Protein AF-A0A2P8I2N1-F1 (afdb_monomer)

Radius of gyration: 27.58 Å; Cα contacts (8 Å, |Δi|>4): 578; chains: 1; bounding box: 77×57×74 Å

Mean predicted aligned error: 13.58 Å

pLDDT: mean 76.33, std 20.96, range [26.62, 97.06]

Nearest PDB structures (foldseek):
  2aud-assembly1_A-2  TM=3.424E-01  e=4.308E+00  Haemophilus influenzae

Solvent-accessible surface area (backbone atoms only — not comparable to full-atom values): 25070 Å² total; per-residue (Å²): 141,82,78,57,49,99,75,34,39,59,83,83,67,56,72,93,75,64,48,97,83,53,49,62,58,73,40,68,85,90,61,100,63,74,67,64,54,74,44,52,22,89,84,77,66,38,21,60,54,57,51,60,69,26,70,69,47,44,44,75,44,32,35,66,43,77,45,98,88,72,49,67,43,82,41,70,60,79,80,83,82,86,90,78,83,68,79,94,48,79,82,36,64,47,70,48,69,53,91,89,68,76,80,76,84,86,51,79,60,46,73,70,58,55,76,58,39,49,79,42,43,57,89,74,47,79,76,53,47,70,47,44,59,51,95,62,68,50,70,49,59,82,72,71,55,68,69,65,31,56,73,45,36,63,53,48,52,52,25,48,50,25,45,54,47,18,64,74,28,61,96,45,89,60,16,61,61,25,45,49,49,21,49,52,37,30,46,52,48,0,45,53,36,33,50,50,50,42,41,75,75,71,34,98,60,55,72,70,54,56,83,70,88,74,89,46,62,76,76,40,34,29,49,40,99,85,76,34,34,42,36,33,46,43,24,17,68,86,60,71,87,50,76,46,70,24,84,89,67,49,46,24,20,62,54,19,60,53,41,48,53,35,31,40,47,39,27,57,67,55,72,84,47,71,69,57,46,51,53,50,47,49,54,40,45,76,71,69,48,51,72,72,56,41,52,50,53,50,52,52,50,52,54,31,41,53,48,33,27,52,48,28,53,53,61,57,50,41,64,39,56,61,54,42,46,54,50,52,29,65,74,71,71,55,53,74,64,58,52,52,51,50,48,46,72,74,39,37,82,78,52,71,78,50,51,76,67,54,48,53,49,45,34,59,68,48,46,49,55,54,50,51,53,53,52,32,58,53,29,54,69,42,90,48,65,68,42,31,56,48,20,55,50,50,49,50,42,62,59,47,43,36,50,46,44,29,41,23,32,22,35,64,42,78,54,98,87,36,78,38,57,29,46,34,40,37,39,34,39,47,40,64,76,38,50,72,59,42,76,89,127

Sequence (441 aa):
TTRTGDDGYAPNTPDSHRTGHTDADGARDRGKDDSWKNEPGKDSKKTPLDKIASNDYLKEHYYLRQRKDGDWELVTRSPGTDRWDPPTNVKALDLEVPEGWTPPKDRDLSQLDLDEVEVKFKDDRPPAEPATYHDNVRDVRGTLDQDTVDRHQDLIDDRRRAIDEAKATEGTDDYAPAQHQATKLGEELGETSGRHYLDDVYGDVDRVDAQLAGSGRFDIVAELPDGRHAVVEAKGPSASVGEAKALDGTYVEQGHDKYWDKKLHDMKTATLSGEAEENMRKRLADQGMSPDDIDRAVDDHLAKLDSDRELAKILERARDPQVLADHLRGRAGVSEHDIDDFLRNRHGDDVAGMSPEEFQNFKRTEGYNEFFKNHIDELAKSDNKADRDLAGQLERTRTHGMVEYTLVTAKVRVENGREVYDGYVAQQFLMGWQRDITPAS

Structure (mmCIF, N/CA/C/O backbone):
data_AF-A0A2P8I2N1-F1
#
_entry.id   AF-A0A2P8I2N1-F1
#
loop_
_atom_site.group_PDB
_atom_site.id
_atom_site.type_symbol
_atom_site.label_atom_id
_atom_site.label_alt_id
_atom_site.label_comp_id
_atom_site.label_asym_id
_atom_site.label_entity_id
_atom_site.label_seq_id
_atom_site.pdbx_PDB_ins_code
_atom_site.Cartn_x
_atom_site.Cartn_y
_atom_site.Cartn_z
_atom_site.occupancy
_atom_site.B_iso_or_equiv
_atom_site.auth_seq_id
_atom_site.auth_comp_id
_atom_site.auth_asym_id
_atom_site.auth_atom_id
_atom_site.pdbx_PDB_model_num
ATOM 1 N N . THR A 1 1 ? 39.944 -23.219 -9.873 1.00 32.16 1 THR A N 1
ATOM 2 C CA . THR A 1 1 ? 41.117 -22.515 -9.315 1.00 32.16 1 THR A CA 1
ATOM 3 C C . THR A 1 1 ? 41.934 -21.977 -10.468 1.00 32.16 1 THR A C 1
ATOM 5 O O . THR A 1 1 ? 42.686 -22.718 -11.085 1.00 32.16 1 THR A O 1
ATOM 8 N N . THR A 1 2 ? 41.741 -20.713 -10.818 1.00 26.62 2 THR A N 1
ATOM 9 C CA . THR A 1 2 ? 42.401 -20.067 -11.962 1.00 26.62 2 THR A CA 1
ATOM 10 C C . THR A 1 2 ? 43.120 -18.836 -11.440 1.00 26.62 2 THR A C 1
ATOM 12 O O . THR A 1 2 ? 42.485 -17.837 -11.144 1.00 26.62 2 THR A O 1
ATOM 15 N N . ARG A 1 3 ? 44.438 -18.943 -11.236 1.00 33.09 3 ARG A N 1
ATOM 16 C CA . ARG A 1 3 ? 45.282 -17.798 -10.868 1.00 33.09 3 ARG A CA 1
ATOM 17 C C . ARG A 1 3 ? 45.460 -16.886 -12.087 1.00 33.09 3 ARG A C 1
ATOM 19 O O . ARG A 1 3 ? 45.592 -17.388 -13.202 1.00 33.09 3 ARG A O 1
ATOM 26 N N . THR A 1 4 ? 45.455 -15.581 -11.842 1.00 36.84 4 THR A N 1
ATOM 27 C CA . THR A 1 4 ? 45.757 -14.506 -12.798 1.00 36.84 4 THR A CA 1
ATOM 28 C C . THR A 1 4 ? 47.167 -14.632 -13.387 1.00 36.84 4 THR A C 1
ATOM 30 O O . THR A 1 4 ? 48.050 -15.236 -12.770 1.00 36.84 4 THR A O 1
ATOM 33 N N . GLY A 1 5 ? 47.362 -14.087 -14.593 1.00 34.50 5 GLY A N 1
ATOM 34 C CA . GLY A 1 5 ? 48.682 -13.935 -15.215 1.00 34.50 5 GLY A CA 1
ATOM 35 C C . GLY A 1 5 ? 49.474 -12.760 -14.628 1.00 34.50 5 GLY A C 1
ATOM 36 O O . GLY A 1 5 ? 48.940 -11.963 -13.855 1.00 34.50 5 GLY A O 1
ATOM 37 N N . ASP A 1 6 ? 50.750 -12.636 -15.010 1.00 36.22 6 ASP A N 1
ATOM 38 C CA . ASP A 1 6 ? 51.662 -11.577 -14.531 1.00 36.22 6 ASP A CA 1
ATOM 39 C C . ASP A 1 6 ? 51.227 -10.152 -14.941 1.00 36.22 6 ASP A C 1
ATOM 41 O O . ASP A 1 6 ? 51.734 -9.171 -14.401 1.00 36.22 6 ASP A O 1
ATOM 45 N N . ASP A 1 7 ? 50.269 -10.030 -15.864 1.00 40.75 7 ASP A N 1
ATOM 46 C CA . ASP A 1 7 ? 49.655 -8.774 -16.311 1.00 40.75 7 ASP A CA 1
ATOM 47 C C . ASP A 1 7 ? 48.454 -8.332 -15.452 1.00 40.75 7 ASP A C 1
ATOM 49 O O . ASP A 1 7 ? 47.858 -7.290 -15.714 1.00 40.75 7 ASP A O 1
ATOM 53 N N . GLY A 1 8 ? 48.099 -9.104 -14.420 1.00 41.94 8 GLY A N 1
ATOM 54 C CA . GLY A 1 8 ? 46.999 -8.805 -13.503 1.00 41.94 8 GLY A CA 1
ATOM 55 C C . GLY A 1 8 ? 45.621 -9.252 -13.992 1.00 41.94 8 GLY A C 1
ATOM 56 O O . GLY A 1 8 ? 44.699 -9.294 -13.186 1.00 41.94 8 GLY A O 1
ATOM 57 N N . TYR A 1 9 ? 45.466 -9.676 -15.249 1.00 41.50 9 TYR A N 1
ATOM 58 C CA . TYR A 1 9 ? 44.168 -10.048 -15.814 1.00 41.50 9 TYR A CA 1
ATOM 59 C C . TYR A 1 9 ? 43.861 -11.548 -15.651 1.00 41.50 9 TYR A C 1
ATOM 61 O O . TYR A 1 9 ? 44.748 -12.400 -15.512 1.00 41.50 9 TYR A O 1
ATOM 69 N N . ALA A 1 10 ? 42.568 -11.893 -15.664 1.00 39.19 10 ALA A N 1
ATOM 70 C CA . ALA A 1 10 ? 42.127 -13.284 -15.709 1.00 39.19 10 ALA A CA 1
ATOM 71 C C . ALA A 1 10 ? 42.591 -13.959 -17.020 1.00 39.19 10 ALA A C 1
ATOM 73 O O . ALA A 1 10 ? 42.671 -13.299 -18.063 1.00 39.19 10 ALA A O 1
ATOM 74 N N . PRO A 1 11 ? 42.876 -15.275 -17.014 1.00 36.50 11 PRO A N 1
ATOM 75 C CA . PRO A 1 11 ? 43.195 -15.991 -18.243 1.00 36.50 11 PRO A CA 1
ATOM 76 C C . PRO A 1 11 ? 42.039 -15.850 -19.248 1.00 36.50 11 PRO A C 1
ATOM 78 O O . PRO A 1 11 ? 40.904 -16.192 -18.921 1.00 36.50 11 PRO A O 1
ATOM 81 N N . ASN A 1 12 ? 42.345 -15.380 -20.463 1.00 39.69 12 ASN A N 1
ATOM 82 C CA . ASN A 1 12 ? 41.416 -15.082 -21.570 1.00 39.69 12 ASN A CA 1
ATOM 83 C C . ASN A 1 12 ? 40.696 -13.720 -21.543 1.00 39.69 12 ASN A C 1
ATOM 85 O O . ASN A 1 12 ? 39.758 -13.537 -22.319 1.00 39.69 12 ASN A O 1
ATOM 89 N N . THR A 1 13 ? 41.129 -12.744 -20.736 1.00 40.66 13 THR A N 1
ATOM 90 C CA . THR A 1 13 ? 40.658 -11.358 -20.920 1.00 40.66 13 THR A CA 1
ATOM 91 C C . THR A 1 13 ? 41.093 -10.833 -22.299 1.00 40.66 13 THR A C 1
ATOM 93 O O . THR A 1 13 ? 42.300 -10.781 -22.550 1.00 40.66 13 THR A O 1
ATOM 96 N N . PRO A 1 14 ? 40.161 -10.436 -23.191 1.00 39.50 14 PRO A N 1
ATOM 97 C CA . PRO A 1 14 ? 40.495 -9.928 -24.522 1.00 39.50 14 PRO A CA 1
ATOM 98 C C . PRO A 1 14 ? 41.356 -8.662 -24.447 1.00 39.50 14 PRO A C 1
ATOM 100 O O . PRO A 1 14 ? 41.092 -7.798 -23.613 1.00 39.50 14 PRO A O 1
ATOM 103 N N . ASP A 1 15 ? 42.326 -8.495 -25.351 1.00 44.75 15 ASP A N 1
ATOM 104 C CA . ASP A 1 15 ? 43.220 -7.321 -25.346 1.00 44.75 15 ASP A CA 1
ATOM 105 C C . ASP A 1 15 ? 42.465 -5.988 -25.470 1.00 44.75 15 ASP A C 1
ATOM 107 O O . ASP A 1 15 ? 42.870 -4.986 -24.891 1.00 44.75 15 ASP A O 1
ATOM 111 N N . SER A 1 16 ? 41.302 -5.982 -26.129 1.00 41.94 16 SER A N 1
ATOM 112 C CA . SER A 1 16 ? 40.418 -4.811 -26.209 1.00 41.94 16 SER A CA 1
ATOM 113 C C . SER A 1 16 ? 39.815 -4.375 -24.867 1.00 41.94 16 SER A C 1
ATOM 115 O O . SER A 1 16 ? 39.156 -3.344 -24.812 1.00 41.94 16 SER A O 1
ATOM 117 N N . HIS A 1 17 ? 39.948 -5.184 -23.812 1.00 39.72 17 HIS A N 1
ATOM 118 C CA . HIS A 1 17 ? 39.465 -4.897 -22.454 1.00 39.72 17 HIS A CA 1
ATOM 119 C C . HIS A 1 17 ? 40.614 -4.480 -21.517 1.00 39.72 17 HIS A C 1
ATOM 121 O O . HIS A 1 17 ? 40.405 -4.323 -20.317 1.00 39.72 17 HIS A O 1
ATOM 127 N N . ARG A 1 18 ? 41.828 -4.322 -22.056 1.00 45.12 18 ARG A N 1
ATOM 128 C CA . ARG A 1 18 ? 43.020 -3.855 -21.345 1.00 45.12 18 ARG A CA 1
ATOM 129 C C . ARG A 1 18 ? 43.248 -2.396 -21.748 1.00 45.12 18 ARG A C 1
ATOM 131 O O . ARG A 1 18 ? 43.931 -2.127 -22.734 1.00 45.12 18 ARG A O 1
ATOM 138 N N . THR A 1 19 ? 42.601 -1.449 -21.067 1.00 44.16 19 THR A N 1
ATOM 139 C CA . THR A 1 19 ? 42.722 -0.012 -21.383 1.00 44.16 19 THR A CA 1
ATOM 140 C C . THR A 1 19 ? 43.777 0.659 -20.500 1.00 44.16 19 THR A C 1
ATOM 142 O O . THR A 1 19 ? 44.160 0.135 -19.456 1.00 44.16 19 THR A O 1
ATOM 145 N N . GLY A 1 20 ? 44.274 1.832 -20.910 1.00 38.47 20 GLY A N 1
ATOM 146 C CA . GLY A 1 20 ? 45.304 2.572 -20.161 1.00 38.47 20 GLY A CA 1
ATOM 147 C C . GLY A 1 20 ? 44.833 3.145 -18.816 1.00 38.47 20 GLY A C 1
ATOM 148 O O . GLY A 1 20 ? 45.656 3.636 -18.050 1.00 38.47 20 GLY A O 1
ATOM 149 N N . HIS A 1 21 ? 43.527 3.089 -18.543 1.00 40.25 21 HIS A N 1
ATOM 150 C CA . HIS A 1 21 ? 42.873 3.580 -17.320 1.00 40.25 21 HIS A CA 1
ATOM 151 C C . HIS A 1 21 ? 42.481 2.427 -16.379 1.00 40.25 21 HIS A C 1
ATOM 153 O O . HIS A 1 21 ? 42.182 2.656 -15.211 1.00 40.25 21 HIS A O 1
ATOM 159 N N . THR A 1 22 ? 42.515 1.181 -16.867 1.00 40.88 22 THR A N 1
ATOM 160 C CA . THR A 1 22 ? 42.471 -0.031 -16.046 1.00 40.88 22 THR A CA 1
ATOM 161 C C . THR A 1 22 ? 43.904 -0.452 -15.737 1.00 40.88 22 THR A C 1
ATOM 163 O O . THR A 1 22 ? 44.547 -1.168 -16.506 1.00 40.88 22 THR A O 1
ATOM 166 N N . ASP A 1 23 ? 44.434 0.034 -14.616 1.00 44.22 23 ASP A N 1
ATOM 167 C CA . ASP A 1 23 ? 45.652 -0.519 -14.030 1.00 44.22 23 ASP A CA 1
ATOM 168 C C . ASP A 1 23 ? 45.417 -1.985 -13.611 1.00 44.22 23 ASP A C 1
ATOM 170 O O . ASP A 1 23 ? 44.279 -2.439 -13.466 1.00 44.22 23 ASP A O 1
ATOM 174 N N . ALA A 1 24 ? 46.490 -2.750 -13.385 1.00 38.41 24 ALA A N 1
ATOM 175 C CA . ALA A 1 24 ? 46.419 -4.127 -12.868 1.00 38.41 24 ALA A CA 1
ATOM 176 C C . ALA A 1 24 ? 45.725 -4.238 -11.483 1.00 38.41 24 ALA A C 1
ATOM 178 O O . ALA A 1 24 ? 45.537 -5.340 -10.959 1.00 38.41 24 ALA A O 1
ATOM 179 N N . ASP A 1 25 ? 45.329 -3.104 -10.896 1.00 40.59 25 ASP A N 1
ATOM 180 C CA . ASP A 1 25 ? 44.490 -3.004 -9.705 1.00 40.59 25 ASP A CA 1
ATOM 181 C C . ASP A 1 25 ? 42.986 -2.951 -10.007 1.00 40.59 25 ASP A C 1
ATOM 183 O O . ASP A 1 25 ? 42.196 -3.364 -9.165 1.00 40.59 25 ASP A O 1
ATOM 187 N N . GLY A 1 26 ? 42.571 -2.439 -11.169 1.00 41.50 26 GLY A N 1
ATOM 188 C CA . GLY A 1 26 ? 41.165 -2.378 -11.589 1.00 41.50 26 GLY A CA 1
ATOM 189 C C . GLY A 1 26 ? 40.623 -3.701 -12.136 1.00 41.50 26 GLY A C 1
ATOM 190 O O . GLY A 1 26 ? 39.411 -3.898 -12.204 1.00 41.50 26 GLY A O 1
ATOM 191 N N . ALA A 1 27 ? 41.508 -4.631 -12.495 1.00 40.81 27 ALA A N 1
ATOM 192 C CA . ALA A 1 27 ? 41.155 -5.955 -12.987 1.00 40.81 27 ALA A CA 1
ATOM 193 C C . ALA A 1 27 ? 41.611 -7.032 -11.995 1.00 40.81 27 ALA A C 1
ATOM 195 O O . ALA A 1 27 ? 42.682 -7.602 -12.153 1.00 40.81 27 ALA A O 1
ATOM 196 N N . ARG A 1 28 ? 40.815 -7.351 -10.967 1.00 40.84 28 ARG A N 1
ATOM 197 C CA . ARG A 1 28 ? 41.044 -8.562 -10.160 1.00 40.84 28 ARG A CA 1
ATOM 198 C C . ARG A 1 28 ? 39.792 -9.412 -9.991 1.00 40.84 28 ARG A C 1
ATOM 200 O O . ARG A 1 28 ? 38.668 -8.927 -9.978 1.00 40.84 28 ARG A O 1
ATOM 207 N N . ASP A 1 29 ? 40.072 -10.708 -9.938 1.00 37.41 29 ASP A N 1
ATOM 208 C CA . ASP A 1 29 ? 39.186 -11.869 -9.904 1.00 37.41 29 ASP A CA 1
ATOM 209 C C . ASP A 1 29 ? 37.972 -11.695 -8.968 1.00 37.41 29 ASP A C 1
ATOM 211 O O . ASP A 1 29 ? 38.120 -11.465 -7.767 1.00 37.41 29 ASP A O 1
ATOM 215 N N . ARG A 1 30 ? 36.767 -11.815 -9.540 1.00 42.47 30 ARG A N 1
ATOM 216 C CA . ARG A 1 30 ? 35.456 -11.629 -8.889 1.00 42.47 30 ARG A CA 1
ATOM 217 C C . ARG A 1 30 ? 35.088 -12.866 -8.056 1.00 42.47 30 ARG A C 1
ATOM 219 O O . ARG A 1 30 ? 34.196 -13.636 -8.413 1.00 42.47 30 ARG A O 1
ATOM 226 N N . GLY A 1 31 ? 35.838 -13.095 -6.980 1.00 33.94 31 GLY A N 1
ATOM 227 C CA . GLY A 1 31 ? 35.612 -14.186 -6.031 1.00 33.94 31 GLY A CA 1
ATOM 228 C C . GLY A 1 31 ? 34.328 -14.036 -5.197 1.00 33.94 31 GLY A C 1
ATOM 229 O O . GLY A 1 31 ? 33.642 -13.024 -5.245 1.00 33.94 31 GLY A O 1
ATOM 230 N N . LYS A 1 32 ? 34.009 -15.070 -4.406 1.00 33.09 32 LYS A N 1
ATOM 231 C CA . LYS A 1 32 ? 32.795 -15.192 -3.565 1.00 33.09 32 LYS A CA 1
ATOM 232 C C . LYS A 1 32 ? 32.758 -14.312 -2.297 1.00 33.09 32 LYS A C 1
ATOM 234 O O . LYS A 1 32 ? 31.834 -14.470 -1.506 1.00 33.09 32 LYS A O 1
ATOM 239 N N . ASP A 1 33 ? 33.757 -13.473 -2.067 1.00 40.22 33 ASP A N 1
ATOM 240 C CA . ASP A 1 33 ? 33.901 -12.671 -0.846 1.00 40.22 33 ASP A CA 1
ATOM 241 C C . ASP A 1 33 ? 34.064 -11.194 -1.219 1.00 40.22 33 ASP A C 1
ATOM 243 O O . ASP A 1 33 ? 34.778 -10.897 -2.170 1.00 40.22 33 ASP A O 1
ATOM 247 N N . ASP A 1 34 ? 33.403 -10.300 -0.482 1.00 45.56 34 ASP A N 1
ATOM 248 C CA . ASP A 1 34 ? 33.298 -8.854 -0.734 1.00 45.56 34 ASP A CA 1
ATOM 249 C C . ASP A 1 34 ? 34.497 -8.042 -0.212 1.00 45.56 34 ASP A C 1
ATOM 251 O O . ASP A 1 34 ? 34.559 -6.825 -0.394 1.00 45.56 34 ASP A O 1
ATOM 255 N N . SER A 1 35 ? 35.481 -8.706 0.398 1.00 46.59 35 SER A N 1
ATOM 256 C CA . SER A 1 35 ? 36.706 -8.097 0.937 1.00 46.59 35 SER A CA 1
ATOM 257 C C . SER A 1 35 ? 37.479 -7.236 -0.074 1.00 46.59 35 SER A C 1
ATOM 259 O O . SER A 1 35 ? 38.078 -6.231 0.308 1.00 46.59 35 SER A O 1
ATOM 261 N N . TRP A 1 36 ? 37.385 -7.544 -1.371 1.00 46.97 36 TRP A N 1
ATOM 262 C CA . TRP A 1 36 ? 38.022 -6.781 -2.452 1.00 46.97 36 TRP A CA 1
ATOM 263 C C . TRP A 1 36 ? 37.549 -5.320 -2.562 1.00 46.97 36 TRP A C 1
ATOM 265 O O . TRP A 1 36 ? 38.303 -4.485 -3.059 1.00 46.97 36 TRP A O 1
ATOM 275 N N . LYS A 1 37 ? 36.338 -4.987 -2.088 1.00 45.91 37 LYS A N 1
ATOM 276 C CA . LYS A 1 37 ? 35.801 -3.610 -2.092 1.00 45.91 37 LYS A CA 1
ATOM 277 C C . LYS A 1 37 ? 36.607 -2.665 -1.189 1.00 45.91 37 LYS A C 1
ATOM 279 O O . LYS A 1 37 ? 36.659 -1.468 -1.452 1.00 45.91 37 LYS A O 1
ATOM 284 N N . ASN A 1 38 ? 37.272 -3.223 -0.175 1.00 50.69 38 ASN A N 1
ATOM 285 C CA . ASN A 1 38 ? 37.979 -2.490 0.877 1.00 50.69 38 ASN A CA 1
ATOM 286 C C . ASN A 1 38 ? 39.508 -2.598 0.770 1.00 50.69 38 ASN A C 1
ATOM 288 O O . ASN A 1 38 ? 40.226 -2.039 1.599 1.00 50.69 38 ASN A O 1
ATOM 292 N N . GLU A 1 39 ? 40.030 -3.323 -0.224 1.00 51.12 39 GLU A N 1
ATOM 293 C CA . GLU A 1 39 ? 41.470 -3.506 -0.402 1.00 51.12 39 GLU A CA 1
ATOM 294 C C . GLU A 1 39 ? 42.044 -2.475 -1.389 1.00 51.12 39 GLU A C 1
ATOM 296 O O . GLU A 1 39 ? 41.616 -2.416 -2.545 1.00 51.12 39 GLU A O 1
ATOM 301 N N . PRO A 1 40 ? 43.031 -1.655 -0.979 1.00 50.41 40 PRO A N 1
ATOM 302 C CA . PRO A 1 40 ? 43.648 -0.689 -1.873 1.00 50.41 40 PRO A CA 1
ATOM 303 C C . PRO A 1 40 ? 44.436 -1.366 -2.994 1.00 50.41 40 PRO A C 1
ATOM 305 O O . PRO A 1 40 ? 45.197 -2.311 -2.761 1.00 50.41 40 PRO A O 1
ATOM 308 N N . GLY A 1 41 ? 44.331 -0.816 -4.203 1.00 49.88 41 GLY A N 1
ATOM 309 C CA . GLY A 1 41 ? 45.168 -1.217 -5.326 1.00 49.88 41 GLY A CA 1
ATOM 310 C C . GLY A 1 41 ? 46.668 -1.093 -5.013 1.00 49.88 41 GLY A C 1
ATOM 311 O O . GLY A 1 41 ? 47.102 -0.186 -4.294 1.00 49.88 41 GLY A O 1
ATOM 312 N N . LYS A 1 42 ? 47.488 -2.008 -5.541 1.00 46.38 42 LYS A N 1
ATOM 313 C CA . LYS A 1 42 ? 48.945 -2.009 -5.360 1.00 46.38 42 LYS A CA 1
ATOM 314 C C . LYS A 1 42 ? 49.617 -0.750 -5.912 1.00 46.38 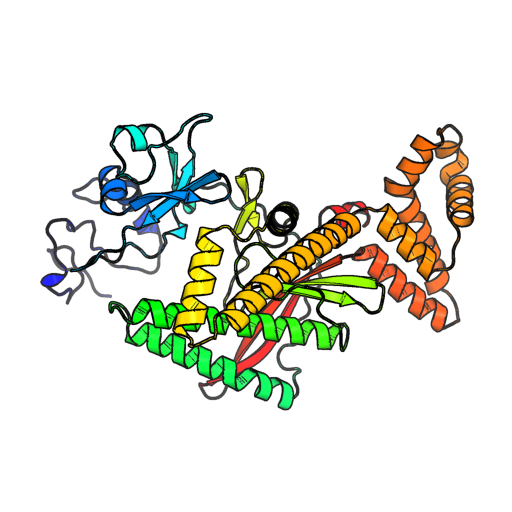42 LYS A C 1
ATOM 316 O O . LYS A 1 42 ? 50.543 -0.267 -5.252 1.00 46.38 42 LYS A O 1
ATOM 321 N N . ASP A 1 43 ? 49.151 -0.233 -7.039 1.00 47.84 43 ASP A N 1
ATOM 322 C CA . ASP A 1 43 ? 49.715 0.898 -7.775 1.00 47.84 43 ASP A CA 1
ATOM 323 C C . ASP A 1 43 ? 49.004 2.204 -7.411 1.00 47.84 43 ASP A C 1
ATOM 325 O O . ASP A 1 43 ? 49.647 3.196 -7.068 1.00 47.84 43 ASP A O 1
ATOM 329 N N . SER A 1 44 ? 47.672 2.187 -7.389 1.00 53.31 44 SER A N 1
ATOM 330 C CA . SER A 1 44 ? 46.859 3.371 -7.073 1.00 53.31 44 SER A CA 1
ATOM 331 C C . SER A 1 44 ? 46.813 3.731 -5.583 1.00 53.31 44 SER A C 1
ATOM 333 O O . SER A 1 44 ? 46.498 4.872 -5.246 1.00 53.31 44 SER A O 1
ATOM 335 N N . LYS A 1 45 ? 47.091 2.771 -4.682 1.00 59.16 45 LYS A N 1
ATOM 336 C CA . LYS A 1 45 ? 46.902 2.876 -3.216 1.00 59.16 45 LYS A CA 1
ATOM 337 C C . LYS A 1 45 ? 45.492 3.294 -2.779 1.00 59.16 45 LYS A C 1
ATOM 339 O O . LYS A 1 45 ? 45.300 3.639 -1.618 1.00 59.16 45 LYS A O 1
ATOM 344 N N . LYS A 1 46 ? 44.524 3.240 -3.691 1.00 47.06 46 LYS A N 1
ATOM 345 C CA . LYS A 1 46 ? 43.119 3.597 -3.492 1.00 47.06 46 LYS A CA 1
ATOM 346 C C . LYS A 1 46 ? 42.272 2.338 -3.600 1.00 47.06 46 LYS A C 1
ATOM 348 O O . LYS A 1 46 ? 42.546 1.493 -4.458 1.00 47.06 46 LYS A O 1
ATOM 353 N N . THR A 1 47 ? 41.279 2.192 -2.731 1.00 52.31 47 THR A N 1
ATOM 354 C CA . THR A 1 47 ? 40.275 1.129 -2.858 1.00 52.31 47 THR A CA 1
ATOM 355 C C . THR A 1 47 ? 39.402 1.369 -4.098 1.00 52.31 47 THR A C 1
ATOM 357 O O . THR A 1 47 ? 39.361 2.488 -4.622 1.00 52.31 47 THR A O 1
ATOM 360 N N . PRO A 1 48 ? 38.688 0.351 -4.606 1.00 49.56 48 PRO A N 1
ATOM 361 C CA . PRO A 1 48 ? 37.658 0.559 -5.622 1.00 49.56 48 PRO A CA 1
ATOM 362 C C . PRO A 1 48 ? 36.637 1.642 -5.231 1.00 49.56 48 PRO A C 1
ATOM 364 O O . PRO A 1 48 ? 36.255 2.441 -6.084 1.00 49.56 48 PRO A O 1
ATOM 367 N N . LEU A 1 49 ? 36.269 1.729 -3.947 1.00 47.31 49 LEU A N 1
ATOM 368 C CA . LEU A 1 49 ? 35.404 2.788 -3.418 1.00 47.31 49 LEU A CA 1
ATOM 369 C C . LEU A 1 49 ? 36.070 4.168 -3.510 1.00 47.31 49 LEU A C 1
ATOM 371 O O . LEU A 1 49 ? 35.468 5.084 -4.056 1.00 47.31 49 LEU A O 1
ATOM 375 N N . ASP A 1 50 ? 37.343 4.305 -3.128 1.00 50.59 50 ASP A N 1
ATOM 376 C CA . ASP A 1 50 ? 38.098 5.568 -3.249 1.00 50.59 50 ASP A CA 1
ATOM 377 C C . ASP A 1 50 ? 38.281 6.028 -4.707 1.00 50.59 50 ASP A C 1
ATOM 379 O O . ASP A 1 50 ? 38.439 7.221 -4.985 1.00 50.59 50 ASP A O 1
ATOM 383 N N . LYS A 1 51 ? 38.321 5.083 -5.656 1.00 52.38 51 LYS A N 1
ATOM 384 C CA . LYS A 1 51 ? 38.398 5.376 -7.096 1.00 52.38 51 LYS A CA 1
ATOM 385 C C . LYS A 1 51 ? 37.057 5.912 -7.613 1.00 52.38 51 LYS A C 1
ATOM 387 O O . LYS A 1 51 ? 37.053 6.935 -8.294 1.00 52.38 51 LYS A O 1
ATOM 392 N N . ILE A 1 52 ? 35.942 5.282 -7.235 1.00 48.03 52 ILE A N 1
ATOM 393 C CA . ILE A 1 52 ? 34.575 5.704 -7.595 1.00 48.03 52 ILE A CA 1
ATOM 394 C C . ILE A 1 52 ? 34.187 7.020 -6.895 1.00 48.03 52 ILE A C 1
ATOM 396 O O . ILE A 1 52 ? 33.493 7.846 -7.480 1.00 48.03 52 ILE A O 1
ATOM 400 N N . ALA A 1 53 ? 34.680 7.240 -5.674 1.00 48.22 53 ALA A N 1
ATOM 401 C CA . ALA A 1 53 ? 34.488 8.464 -4.890 1.00 48.22 53 ALA A CA 1
ATOM 402 C C . ALA A 1 53 ? 35.333 9.640 -5.386 1.00 48.22 53 ALA A C 1
ATOM 404 O O . ALA A 1 53 ? 35.202 10.757 -4.891 1.00 48.22 53 ALA A O 1
ATOM 405 N N . SER A 1 54 ? 36.272 9.393 -6.304 1.00 56.75 54 SER A N 1
ATOM 406 C CA . SER A 1 54 ? 37.177 10.442 -6.744 1.00 56.75 54 SER A CA 1
ATOM 407 C C . SER A 1 54 ? 36.443 11.476 -7.594 1.00 56.75 54 SER A C 1
ATOM 409 O O . SER A 1 54 ? 35.642 11.144 -8.468 1.00 56.75 54 SER A O 1
ATOM 411 N N . ASN A 1 55 ? 36.775 12.746 -7.369 1.00 54.47 55 ASN A N 1
ATOM 412 C CA . ASN A 1 55 ? 36.207 13.866 -8.116 1.00 54.47 55 ASN A CA 1
ATOM 413 C C . ASN A 1 55 ? 36.379 13.713 -9.631 1.00 54.47 55 ASN A C 1
ATOM 415 O O . ASN A 1 55 ? 35.512 14.137 -10.385 1.00 54.47 55 ASN A O 1
ATOM 419 N N . ASP A 1 56 ? 37.462 13.084 -10.085 1.00 54.66 56 ASP A N 1
ATOM 420 C CA . ASP A 1 56 ? 37.691 12.838 -11.509 1.00 54.66 56 ASP A CA 1
ATOM 421 C C . ASP A 1 56 ? 36.687 11.818 -12.071 1.00 54.66 56 ASP A C 1
ATOM 423 O O . ASP A 1 56 ? 36.064 12.077 -13.099 1.00 54.66 56 ASP A O 1
ATOM 427 N N . TYR A 1 57 ? 36.429 10.728 -11.343 1.00 54.91 57 TYR A N 1
ATOM 428 C CA . TYR A 1 57 ? 35.448 9.708 -11.723 1.00 54.91 57 TYR A CA 1
ATOM 429 C C . TYR A 1 57 ? 34.010 10.251 -11.737 1.00 54.91 57 TYR A C 1
ATOM 431 O O . TYR A 1 57 ? 33.242 9.989 -12.664 1.00 54.91 57 TYR A O 1
ATOM 439 N N . LEU A 1 58 ? 33.637 11.049 -10.731 1.00 53.59 58 LEU A N 1
ATOM 440 C CA . LEU A 1 58 ? 32.301 11.645 -10.652 1.00 53.59 58 LEU A CA 1
ATOM 441 C C . LEU A 1 58 ? 32.042 12.637 -11.794 1.00 53.59 58 LEU A C 1
ATOM 443 O O . LEU A 1 58 ? 30.965 12.609 -12.387 1.00 53.59 58 LEU A O 1
ATOM 447 N N . LYS A 1 59 ? 33.028 13.470 -12.157 1.00 57.41 59 LYS A N 1
ATOM 448 C CA . LYS A 1 59 ? 32.912 14.397 -13.300 1.00 57.41 59 LYS A CA 1
ATOM 449 C C . LYS A 1 59 ? 32.753 13.669 -14.623 1.00 57.41 59 LYS A C 1
ATOM 451 O O . LYS A 1 59 ? 31.946 14.084 -15.456 1.00 57.41 59 LYS A O 1
ATOM 456 N N . GLU A 1 60 ? 33.552 12.625 -14.816 1.00 52.78 60 GLU A N 1
ATOM 457 C CA . GLU A 1 60 ? 33.631 11.891 -16.073 1.00 52.78 60 GLU A CA 1
ATOM 458 C C . GLU A 1 60 ? 32.372 11.063 -16.335 1.00 52.78 60 GLU A C 1
ATOM 460 O O . GLU A 1 60 ? 31.947 10.946 -17.482 1.00 52.78 60 GLU A O 1
ATOM 465 N N . HIS A 1 61 ? 31.727 10.548 -15.285 1.00 48.84 61 HIS A N 1
ATOM 466 C CA . HIS A 1 61 ? 30.636 9.583 -15.435 1.00 48.84 61 HIS A CA 1
ATOM 467 C C . HIS A 1 61 ? 29.261 10.088 -14.998 1.00 48.84 61 HIS A C 1
ATOM 469 O O . HIS A 1 61 ? 28.260 9.448 -15.323 1.00 48.84 61 HIS A O 1
ATOM 475 N N . TYR A 1 62 ? 29.172 11.238 -14.325 1.00 54.00 62 TYR A N 1
ATOM 476 C CA . TYR A 1 62 ? 27.907 11.748 -13.804 1.00 54.00 62 TYR A CA 1
ATOM 477 C C . TYR A 1 62 ? 27.714 13.253 -14.039 1.00 54.00 62 TYR A C 1
ATOM 479 O O . TYR A 1 62 ? 28.654 14.007 -14.302 1.00 54.00 62 TYR A O 1
ATOM 487 N N . TYR A 1 63 ? 26.458 13.685 -13.955 1.00 56.03 63 TYR A N 1
ATOM 488 C CA . TYR A 1 63 ? 26.046 15.085 -13.903 1.00 56.03 63 TYR A CA 1
ATOM 489 C C . TYR A 1 63 ? 24.925 15.267 -12.870 1.00 56.03 63 TYR A C 1
ATOM 491 O O . TYR A 1 63 ? 24.207 14.321 -12.556 1.00 56.03 63 TYR A O 1
ATOM 499 N N . LEU A 1 64 ? 24.782 16.474 -12.321 1.00 52.31 64 LEU A N 1
ATOM 500 C CA . LEU A 1 64 ? 23.723 16.805 -11.363 1.00 52.31 64 LEU A CA 1
ATOM 501 C C . LEU A 1 64 ? 22.423 17.166 -12.090 1.00 52.31 64 LEU A C 1
ATOM 503 O O . LEU A 1 64 ? 22.433 17.963 -13.029 1.00 52.31 64 LEU A O 1
ATOM 507 N N . ARG A 1 65 ? 21.295 16.633 -11.616 1.00 51.84 65 ARG A N 1
ATOM 508 C CA . ARG A 1 65 ? 19.944 16.996 -12.063 1.00 51.84 65 ARG A CA 1
ATOM 509 C C . ARG A 1 65 ? 19.092 17.408 -10.867 1.00 51.84 65 ARG A C 1
ATOM 511 O O . ARG A 1 65 ? 19.078 16.707 -9.860 1.00 51.84 65 ARG A O 1
ATOM 518 N N . GLN A 1 66 ? 18.350 18.510 -10.991 1.00 48.16 66 GLN A N 1
ATOM 519 C CA . GLN A 1 66 ? 17.311 18.844 -10.015 1.00 48.16 66 GLN A CA 1
ATOM 520 C C . GLN A 1 66 ? 16.073 17.990 -10.277 1.00 48.16 66 GLN A C 1
ATOM 522 O O . GLN A 1 66 ? 15.547 17.967 -11.393 1.00 48.16 66 GLN A O 1
ATOM 527 N N . ARG A 1 67 ? 15.599 17.301 -9.247 1.00 49.66 67 ARG A N 1
ATOM 528 C CA . ARG A 1 67 ? 14.320 16.602 -9.234 1.00 49.66 67 ARG A CA 1
ATOM 529 C C . ARG A 1 67 ? 13.182 17.602 -9.016 1.00 49.66 67 ARG A C 1
ATOM 531 O O . ARG A 1 67 ? 13.376 18.748 -8.614 1.00 49.66 67 ARG A O 1
ATOM 538 N N . LYS A 1 68 ? 11.961 17.173 -9.341 1.00 43.03 68 LYS A N 1
ATOM 539 C CA . LYS A 1 68 ? 10.757 18.027 -9.311 1.00 43.03 68 LYS A CA 1
ATOM 540 C C . LYS A 1 68 ? 10.347 18.462 -7.898 1.00 43.03 68 LYS A C 1
ATOM 542 O O . LYS A 1 68 ? 9.633 19.447 -7.760 1.00 43.03 68 LYS A O 1
ATOM 547 N N . ASP A 1 69 ? 10.785 17.725 -6.887 1.00 45.34 69 ASP A N 1
ATOM 548 C CA . ASP A 1 69 ? 10.614 17.996 -5.455 1.00 45.34 69 ASP A CA 1
ATOM 549 C C . ASP A 1 69 ? 11.632 19.018 -4.912 1.00 45.34 69 ASP A C 1
ATOM 551 O O . ASP A 1 69 ? 11.515 19.443 -3.767 1.00 45.34 69 ASP A O 1
ATOM 555 N N . GLY A 1 70 ? 12.580 19.474 -5.740 1.00 45.50 70 GLY A N 1
ATOM 556 C CA . GLY A 1 70 ? 13.620 20.431 -5.362 1.00 45.50 70 GLY A CA 1
ATOM 557 C C . GLY A 1 70 ? 14.927 19.775 -4.916 1.00 45.50 70 GLY A C 1
ATOM 558 O O . GLY A 1 70 ? 15.937 20.481 -4.850 1.00 45.50 70 GLY A O 1
ATOM 559 N N . ASP A 1 71 ? 14.921 18.455 -4.703 1.00 48.47 71 ASP A N 1
ATOM 560 C CA . ASP A 1 71 ? 16.105 17.663 -4.376 1.00 48.47 71 ASP A CA 1
ATOM 561 C C . ASP A 1 71 ? 17.034 17.528 -5.588 1.00 48.47 71 ASP A C 1
ATOM 563 O O . ASP A 1 71 ? 16.635 17.688 -6.742 1.00 48.47 71 ASP A O 1
ATOM 567 N N . TRP A 1 72 ? 18.299 17.205 -5.339 1.00 51.47 72 TRP A N 1
ATOM 568 C CA . TRP A 1 72 ? 19.310 17.023 -6.378 1.00 51.47 72 TRP A CA 1
ATOM 569 C C . TRP A 1 72 ? 19.731 15.557 -6.461 1.00 51.47 72 TRP A C 1
ATOM 571 O O . TRP A 1 72 ? 19.885 14.894 -5.440 1.00 51.47 72 TRP A O 1
ATOM 581 N N . GLU A 1 73 ? 19.935 15.042 -7.673 1.00 51.81 73 GLU A N 1
ATOM 582 C CA . GLU A 1 73 ? 20.425 13.678 -7.898 1.00 51.81 73 GLU A CA 1
ATOM 583 C C . GLU A 1 73 ? 21.597 13.646 -8.889 1.00 51.81 73 GLU A C 1
ATOM 585 O O . GLU A 1 73 ? 21.666 14.450 -9.823 1.00 51.81 73 GLU A O 1
ATOM 590 N N . LEU A 1 74 ? 22.513 12.691 -8.702 1.00 51.25 74 LEU A N 1
ATOM 591 C CA . LEU A 1 74 ? 23.542 12.346 -9.684 1.00 51.25 74 LEU A CA 1
ATOM 592 C C . LEU A 1 74 ? 22.925 11.436 -10.742 1.00 51.25 74 LEU A C 1
ATOM 594 O O . LEU A 1 74 ? 22.474 10.330 -10.449 1.00 51.25 74 LEU A O 1
ATOM 598 N N . VAL A 1 75 ? 22.958 11.881 -11.990 1.00 47.06 75 VAL A N 1
ATOM 599 C CA . VAL A 1 75 ? 22.540 11.098 -13.148 1.00 47.06 75 VAL A CA 1
ATOM 600 C C . VAL A 1 75 ? 23.784 10.636 -13.891 1.00 47.06 75 VAL A C 1
ATOM 602 O O . VAL A 1 75 ? 24.690 11.424 -14.163 1.00 47.06 75 VAL A O 1
ATOM 605 N N . THR A 1 76 ? 23.844 9.351 -14.232 1.00 48.66 76 THR A N 1
ATOM 606 C CA . THR A 1 76 ? 24.910 8.816 -15.085 1.00 48.66 76 THR A CA 1
ATOM 607 C C . THR A 1 76 ? 24.851 9.455 -16.464 1.00 48.66 76 THR A C 1
ATOM 609 O O . THR A 1 76 ? 23.793 9.472 -17.102 1.00 48.66 76 THR A O 1
ATOM 612 N N . ARG A 1 77 ? 25.993 9.908 -16.977 1.00 48.81 77 ARG A N 1
ATOM 613 C CA . ARG A 1 77 ? 26.130 10.249 -18.395 1.00 48.81 77 ARG A CA 1
ATOM 614 C C . ARG A 1 77 ? 25.916 8.964 -19.200 1.00 48.81 77 ARG A C 1
ATOM 616 O O . ARG A 1 77 ? 26.685 8.023 -19.049 1.00 48.81 77 ARG A O 1
ATOM 623 N N . SER A 1 78 ? 24.873 8.893 -20.030 1.00 39.09 78 SER A N 1
ATOM 624 C CA . SER A 1 78 ? 24.751 7.792 -20.998 1.00 39.09 78 SER A CA 1
ATOM 625 C C . SER A 1 78 ? 25.819 7.970 -22.082 1.00 39.09 78 SER A C 1
ATOM 627 O O . SER A 1 78 ? 25.835 9.027 -22.720 1.00 39.09 78 SER A O 1
ATOM 629 N N . PRO A 1 79 ? 26.716 6.994 -22.306 1.00 37.91 79 PRO A N 1
ATOM 630 C CA . PRO A 1 79 ? 27.761 7.136 -23.302 1.00 37.91 79 PRO A CA 1
ATOM 631 C C . PRO A 1 79 ? 27.229 6.704 -24.671 1.00 37.91 79 PRO A C 1
ATOM 633 O O . PRO A 1 79 ? 26.974 5.531 -24.925 1.00 37.91 79 PRO A O 1
ATOM 636 N N . GLY A 1 80 ? 27.083 7.661 -25.585 1.00 40.56 80 GLY A N 1
ATOM 637 C CA . GLY A 1 80 ? 27.077 7.348 -27.007 1.00 40.56 80 GLY A CA 1
ATOM 638 C C . GLY A 1 80 ? 28.504 7.012 -27.438 1.00 40.56 80 GLY A C 1
ATOM 639 O O . GLY A 1 80 ? 29.371 7.878 -27.380 1.00 40.56 80 GLY A O 1
ATOM 640 N N . THR A 1 81 ? 28.714 5.782 -27.907 1.00 36.28 81 THR A N 1
ATOM 641 C CA . THR A 1 81 ? 29.930 5.236 -28.545 1.00 36.28 81 THR A CA 1
ATOM 642 C C . THR A 1 81 ? 31.123 4.891 -27.630 1.00 36.28 81 THR A C 1
ATOM 644 O O . THR A 1 81 ? 31.719 5.739 -26.980 1.00 36.28 81 THR A O 1
ATOM 647 N N . ASP A 1 82 ? 31.460 3.595 -27.667 1.00 31.41 82 ASP A N 1
ATOM 648 C CA . ASP A 1 82 ? 32.672 2.893 -27.224 1.00 31.41 82 ASP A CA 1
ATOM 649 C C . ASP A 1 82 ? 32.981 2.759 -25.719 1.00 31.41 82 ASP A C 1
ATOM 651 O O . ASP A 1 82 ? 33.872 3.384 -25.152 1.00 31.41 82 ASP A O 1
ATOM 655 N N . ARG A 1 83 ? 32.305 1.745 -25.151 1.00 39.72 83 ARG A N 1
ATOM 656 C CA . ARG A 1 83 ? 32.735 0.831 -24.075 1.00 39.72 83 ARG A CA 1
ATOM 657 C C . ARG A 1 83 ? 33.196 1.462 -22.765 1.00 39.72 83 ARG A C 1
ATOM 659 O O . ARG A 1 83 ? 34.382 1.470 -22.438 1.00 39.72 83 ARG A O 1
ATOM 666 N N . TRP A 1 84 ? 32.206 1.743 -21.927 1.00 33.53 84 TRP A N 1
ATOM 667 C CA . TRP A 1 84 ? 32.334 1.596 -20.484 1.00 33.53 84 TRP A CA 1
ATOM 668 C C . TRP A 1 84 ? 30.946 1.366 -19.868 1.00 33.53 84 TRP A C 1
ATOM 670 O O . TRP A 1 84 ? 30.086 2.239 -19.956 1.00 33.53 84 TRP A O 1
ATOM 680 N N . ASP A 1 85 ? 30.722 0.186 -19.282 1.00 33.91 85 ASP A N 1
ATOM 681 C CA . ASP A 1 85 ? 29.601 -0.041 -18.364 1.00 33.91 85 ASP A CA 1
ATOM 682 C C . ASP A 1 85 ? 29.999 0.580 -17.018 1.00 33.91 85 ASP A C 1
ATOM 684 O O . ASP A 1 85 ? 30.933 0.062 -16.386 1.00 33.91 85 ASP A O 1
ATOM 688 N N . PRO A 1 86 ? 29.344 1.656 -16.538 1.00 32.75 86 PRO A N 1
ATOM 689 C CA . PRO A 1 86 ? 29.463 2.007 -15.133 1.00 32.75 86 PRO A CA 1
ATOM 690 C C . PRO A 1 86 ? 29.127 0.772 -14.297 1.00 32.75 86 PRO A C 1
ATOM 692 O O . PRO A 1 86 ? 28.194 0.048 -14.657 1.00 32.75 86 PRO A O 1
ATOM 695 N N . PRO A 1 87 ? 29.835 0.507 -13.179 1.00 33.97 87 PRO A N 1
ATOM 696 C CA . PRO A 1 87 ? 29.395 -0.508 -12.236 1.00 33.97 87 PRO A CA 1
ATOM 697 C C . PRO A 1 87 ? 27.918 -0.235 -11.950 1.00 33.97 87 PRO A C 1
ATOM 699 O O . PRO A 1 87 ? 27.552 0.862 -11.532 1.00 33.97 87 PRO A O 1
ATOM 702 N N . THR A 1 88 ? 27.083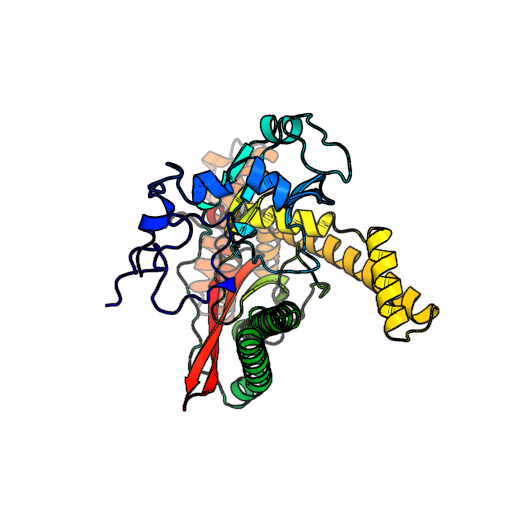 -1.212 -12.293 1.00 31.33 88 THR A N 1
ATOM 703 C CA . THR A 1 88 ? 25.631 -1.145 -12.508 1.00 31.33 88 THR A CA 1
ATOM 704 C C . THR A 1 88 ? 24.831 -0.926 -11.221 1.00 31.33 88 THR A C 1
ATOM 706 O O . THR A 1 88 ? 23.813 -1.559 -10.964 1.00 31.33 88 THR A O 1
ATOM 709 N N . ASN A 1 89 ? 25.266 0.012 -10.387 1.00 36.66 89 ASN A N 1
ATOM 710 C CA . ASN A 1 89 ? 24.594 0.410 -9.168 1.00 36.66 89 ASN A CA 1
ATOM 711 C C . ASN A 1 89 ? 24.674 1.930 -8.994 1.00 36.66 89 ASN A C 1
ATOM 713 O O . ASN A 1 89 ? 25.243 2.446 -8.041 1.00 36.66 89 ASN A O 1
ATOM 717 N N . VAL A 1 90 ? 23.992 2.663 -9.878 1.00 36.16 90 VAL A N 1
ATOM 718 C CA . VAL A 1 90 ? 23.625 4.080 -9.650 1.00 36.16 90 VAL A CA 1
ATOM 719 C C . VAL A 1 90 ? 22.836 4.241 -8.336 1.00 36.16 90 VAL A C 1
ATOM 721 O O . VAL A 1 90 ? 22.829 5.301 -7.726 1.00 36.16 90 VAL A O 1
ATOM 724 N N . LYS A 1 91 ? 22.255 3.149 -7.816 1.00 38.22 91 LYS A N 1
ATOM 725 C CA . LYS A 1 91 ? 21.654 3.071 -6.475 1.00 38.22 91 LYS A CA 1
ATOM 726 C C . LYS A 1 91 ? 22.653 3.278 -5.320 1.00 38.22 91 LYS A C 1
ATOM 728 O O . LYS A 1 91 ? 22.217 3.383 -4.174 1.00 38.22 91 LYS A O 1
ATOM 733 N N . ALA A 1 92 ? 23.961 3.306 -5.589 1.00 38.19 92 ALA A N 1
ATOM 734 C CA . ALA A 1 92 ? 25.006 3.350 -4.573 1.00 38.19 92 ALA A CA 1
ATOM 735 C C . ALA A 1 92 ? 25.425 4.758 -4.127 1.00 38.19 92 ALA A C 1
ATOM 737 O O . ALA A 1 92 ? 26.215 4.832 -3.202 1.00 38.19 92 ALA A O 1
ATOM 738 N N . LEU A 1 93 ? 24.945 5.852 -4.725 1.00 43.28 93 LEU A N 1
ATOM 739 C CA . LEU A 1 93 ? 25.430 7.210 -4.423 1.00 43.28 93 LEU A CA 1
ATOM 740 C C . LEU A 1 93 ? 24.257 8.119 -4.016 1.00 43.28 93 LEU A C 1
ATOM 742 O O . LEU A 1 93 ? 23.253 8.163 -4.719 1.00 43.28 93 LEU A O 1
ATOM 746 N N . ASP A 1 94 ? 24.352 8.775 -2.855 1.00 50.19 94 ASP A N 1
ATOM 747 C CA . ASP A 1 94 ? 23.464 9.877 -2.430 1.00 50.19 94 ASP A CA 1
ATOM 748 C C . ASP A 1 94 ? 24.288 11.166 -2.316 1.00 50.19 94 ASP A C 1
ATOM 750 O O . ASP A 1 94 ? 25.500 11.109 -2.093 1.00 50.19 94 ASP A O 1
ATOM 754 N N . LEU A 1 95 ? 23.635 12.311 -2.480 1.00 53.69 95 LEU A N 1
ATOM 755 C CA . LEU A 1 95 ? 24.251 13.631 -2.383 1.00 53.69 95 LEU A CA 1
ATOM 756 C C . LEU A 1 95 ? 23.663 14.391 -1.207 1.00 53.69 95 LEU A C 1
ATOM 758 O O . LEU A 1 95 ? 22.452 14.603 -1.139 1.00 53.69 95 LEU A O 1
ATOM 762 N N . GLU A 1 96 ? 24.532 14.870 -0.329 1.00 52.94 96 GLU A N 1
ATOM 763 C CA . GLU A 1 96 ? 24.180 15.891 0.646 1.00 52.94 96 GLU A CA 1
ATOM 764 C C . GLU A 1 96 ? 24.754 17.232 0.196 1.00 52.94 96 GLU A C 1
ATOM 766 O O . GLU A 1 96 ? 25.960 17.395 0.004 1.00 52.94 96 GLU A O 1
ATOM 771 N N . VAL A 1 97 ? 23.853 18.191 -0.011 1.00 48.56 97 VAL A N 1
ATOM 772 C CA . VAL A 1 97 ? 24.190 19.568 -0.373 1.00 48.56 97 VAL A CA 1
ATOM 773 C C . VAL A 1 97 ? 24.058 20.463 0.868 1.00 48.56 97 VAL A C 1
ATOM 775 O O . VAL A 1 97 ? 23.114 20.278 1.642 1.00 48.56 97 VAL A O 1
ATOM 778 N N . PRO A 1 98 ? 24.956 21.439 1.089 1.00 47.00 98 PRO A N 1
ATOM 779 C CA . PRO A 1 98 ? 24.834 22.393 2.183 1.00 47.00 98 PRO A CA 1
ATOM 780 C C . PRO A 1 98 ? 23.536 23.201 2.092 1.00 47.00 98 PRO A C 1
ATOM 782 O O . PRO A 1 98 ? 23.061 23.536 1.005 1.00 47.00 98 PRO A O 1
ATOM 785 N N . GLU A 1 99 ? 22.982 23.570 3.246 1.00 42.75 99 GLU A N 1
ATOM 786 C CA . GLU A 1 99 ? 21.784 24.406 3.318 1.00 42.75 99 GLU A CA 1
ATOM 787 C C . GLU A 1 99 ? 22.011 25.750 2.594 1.00 42.75 99 GLU A C 1
ATOM 789 O O . GLU A 1 99 ? 22.962 26.479 2.878 1.00 42.75 99 GLU A O 1
ATOM 794 N N . GLY A 1 100 ? 21.144 26.074 1.628 1.00 42.50 100 GLY A N 1
ATOM 795 C CA . GLY A 1 100 ? 21.242 27.296 0.817 1.00 42.50 100 GLY A CA 1
ATOM 796 C C . GLY A 1 100 ? 22.165 27.201 -0.404 1.00 42.50 100 GLY A C 1
ATOM 797 O O . GLY A 1 100 ? 22.297 28.181 -1.141 1.00 42.50 100 GLY A O 1
ATOM 798 N N . TRP A 1 101 ? 22.771 26.041 -0.660 1.00 44.09 101 TRP A N 1
ATOM 799 C CA . TRP A 1 101 ? 23.545 25.809 -1.874 1.00 44.09 101 TRP A CA 1
ATOM 800 C C . TRP A 1 101 ? 22.633 25.652 -3.099 1.00 44.09 101 TRP A C 1
ATOM 802 O O . TRP A 1 101 ? 21.638 24.930 -3.067 1.00 44.09 101 TRP A O 1
ATOM 812 N N . THR A 1 102 ? 22.951 26.351 -4.192 1.00 43.09 102 THR A N 1
ATOM 813 C CA . THR A 1 102 ? 22.214 26.260 -5.464 1.00 43.09 102 THR A CA 1
ATOM 814 C C . THR A 1 102 ? 23.210 26.019 -6.598 1.00 43.09 102 THR A C 1
ATOM 816 O O . THR A 1 102 ? 23.957 26.940 -6.939 1.00 43.09 102 THR A O 1
ATOM 819 N N . PRO A 1 103 ? 23.250 24.822 -7.204 1.00 50.94 103 PRO A N 1
ATOM 820 C CA . PRO A 1 103 ? 24.131 24.577 -8.332 1.00 50.94 103 PRO A CA 1
ATOM 821 C C . PRO A 1 103 ? 23.640 25.302 -9.592 1.00 50.94 103 PRO A C 1
ATOM 823 O O . PRO A 1 103 ? 22.440 25.553 -9.757 1.00 50.94 103 PRO A O 1
ATOM 826 N N . PRO A 1 104 ? 24.538 25.603 -10.544 1.00 47.75 104 PRO A N 1
ATOM 827 C CA . PRO A 1 104 ? 24.137 26.115 -11.846 1.00 47.75 104 PRO A CA 1
ATOM 828 C C . PRO A 1 104 ? 23.401 25.033 -12.645 1.00 47.75 104 PRO A C 1
ATOM 830 O O . PRO A 1 104 ? 23.896 23.919 -12.805 1.00 47.75 104 PRO A O 1
ATOM 833 N N . LYS A 1 105 ? 22.224 25.387 -13.162 1.00 42.41 105 LYS A N 1
ATOM 834 C CA . LYS A 1 105 ? 21.356 24.519 -13.964 1.00 42.41 105 LYS A CA 1
ATOM 835 C C . LYS A 1 105 ? 22.096 23.949 -15.192 1.00 42.41 105 LYS A C 1
ATOM 837 O O . LYS A 1 105 ? 22.707 24.711 -15.937 1.00 42.41 105 LYS A O 1
ATOM 842 N N . ASP A 1 106 ? 21.986 22.635 -15.405 1.00 48.31 106 ASP A N 1
ATOM 843 C CA . ASP A 1 106 ? 22.372 21.917 -16.632 1.00 48.31 106 ASP A CA 1
ATOM 844 C C . ASP A 1 106 ? 23.833 22.127 -17.103 1.00 48.31 106 ASP A C 1
ATOM 846 O O . ASP A 1 106 ? 24.081 22.437 -18.271 1.00 48.31 106 ASP A O 1
ATOM 850 N N . ARG A 1 107 ? 24.828 21.949 -16.217 1.00 53.50 107 ARG A N 1
ATOM 851 C CA . ARG A 1 107 ? 26.256 21.919 -16.602 1.00 53.50 107 ARG A CA 1
ATOM 852 C C . ARG A 1 107 ? 27.051 20.808 -15.911 1.00 53.50 107 ARG A C 1
ATOM 854 O O . ARG A 1 107 ? 26.627 20.260 -14.898 1.00 53.50 107 ARG A O 1
ATOM 861 N N . ASP A 1 108 ? 28.239 20.534 -16.446 1.00 55.31 108 ASP A N 1
ATOM 862 C CA . ASP A 1 108 ? 29.223 19.624 -15.854 1.00 55.31 108 ASP A CA 1
ATOM 863 C C . ASP A 1 108 ? 29.643 20.061 -14.441 1.00 55.31 108 ASP A C 1
ATOM 865 O O . ASP A 1 108 ? 29.806 21.257 -14.177 1.00 55.31 108 ASP A O 1
ATOM 869 N N . LEU A 1 109 ? 29.883 19.083 -13.558 1.00 54.88 109 LEU A N 1
ATOM 870 C CA . LEU A 1 109 ? 30.417 19.318 -12.215 1.00 54.88 109 LEU A CA 1
ATOM 871 C C . LEU A 1 109 ? 31.820 19.926 -12.305 1.00 54.88 109 LEU A C 1
ATOM 873 O O . LEU A 1 109 ? 32.762 19.307 -12.803 1.00 54.88 109 LEU A O 1
ATOM 877 N N . SER A 1 110 ? 31.985 21.147 -11.811 1.00 58.62 110 SER A N 1
ATOM 878 C CA . SER A 1 110 ? 33.308 21.716 -11.580 1.00 58.62 110 SER A CA 1
ATOM 879 C C . SER A 1 110 ? 33.915 21.150 -10.295 1.00 58.62 110 SER A C 1
ATOM 881 O O . SER A 1 110 ? 33.227 20.575 -9.456 1.00 58.62 110 SER A O 1
ATOM 883 N N . GLN A 1 111 ? 35.230 21.313 -10.124 1.00 58.38 111 GLN A N 1
ATOM 884 C CA . GLN A 1 111 ? 35.898 20.926 -8.876 1.00 58.38 111 GLN A CA 1
ATOM 885 C C . GLN A 1 111 ? 35.287 21.640 -7.659 1.00 58.38 111 GLN A C 1
ATOM 887 O O . GLN A 1 111 ? 35.111 21.014 -6.628 1.00 58.38 111 GLN A O 1
ATOM 892 N N . LEU A 1 112 ? 34.888 22.905 -7.825 1.00 59.19 112 LEU A N 1
ATOM 893 C CA . LEU A 1 112 ? 34.196 23.688 -6.799 1.00 59.19 112 LEU A CA 1
ATOM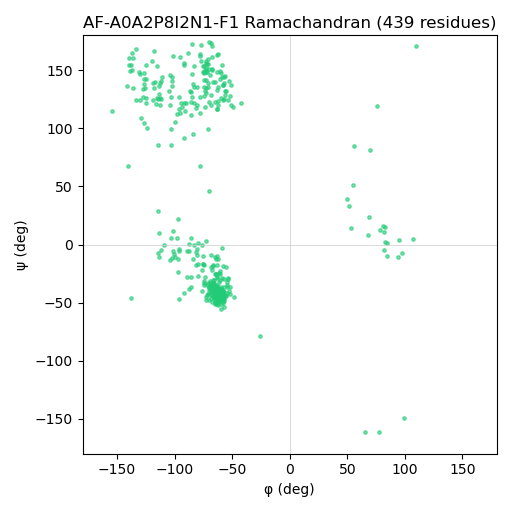 894 C C . LEU A 1 112 ? 32.827 23.105 -6.432 1.00 59.19 112 LEU A C 1
ATOM 896 O O . LEU A 1 112 ? 32.492 23.083 -5.259 1.00 59.19 112 LEU A O 1
ATOM 900 N N . ASP A 1 113 ? 32.063 22.596 -7.408 1.00 58.62 113 ASP A N 1
ATOM 901 C CA . ASP A 1 113 ? 30.758 21.982 -7.117 1.00 58.62 113 ASP A CA 1
ATOM 902 C C . ASP A 1 113 ? 30.932 20.674 -6.323 1.00 58.62 113 ASP A C 1
ATOM 904 O O . ASP A 1 113 ? 30.113 20.361 -5.471 1.00 58.62 113 ASP A O 1
ATOM 908 N N . LEU A 1 114 ? 32.012 19.927 -6.581 1.00 57.91 114 LEU A N 1
ATOM 909 C CA . LEU A 1 114 ? 32.333 18.666 -5.901 1.00 57.91 114 LEU A CA 1
ATOM 910 C C . LEU A 1 114 ? 32.979 18.844 -4.524 1.00 57.91 114 LEU A C 1
ATOM 912 O O . LEU A 1 114 ? 32.838 17.972 -3.678 1.00 57.91 114 LEU A O 1
ATOM 916 N N . ASP A 1 115 ? 33.669 19.961 -4.295 1.00 61.72 115 ASP A N 1
ATOM 917 C CA . ASP A 1 115 ? 34.226 20.301 -2.981 1.00 61.72 115 ASP A CA 1
ATOM 918 C C . ASP A 1 115 ? 33.135 20.767 -1.995 1.00 61.72 115 ASP A C 1
ATOM 920 O O . ASP A 1 115 ? 33.362 20.779 -0.785 1.00 61.72 115 ASP A O 1
ATOM 924 N N . GLU A 1 116 ? 31.959 21.153 -2.503 1.00 56.47 116 GLU A N 1
ATOM 925 C CA . GLU A 1 116 ? 30.832 21.658 -1.712 1.00 56.47 116 GLU A CA 1
ATOM 926 C C . GLU A 1 116 ? 29.745 20.604 -1.443 1.00 56.47 116 GLU A C 1
ATOM 928 O O . GLU A 1 116 ? 28.892 20.854 -0.599 1.00 56.47 116 GLU A O 1
ATOM 933 N N . VAL A 1 117 ? 29.773 19.432 -2.090 1.00 51.31 117 VAL A N 1
ATOM 934 C CA . VAL A 1 117 ? 28.782 18.354 -1.894 1.00 51.31 117 VAL A CA 1
ATOM 935 C C . VAL A 1 117 ? 29.405 17.117 -1.253 1.00 51.31 117 VAL A C 1
ATOM 937 O O . VAL A 1 117 ? 30.481 16.672 -1.646 1.00 51.31 117 VAL A O 1
ATOM 940 N N . GLU A 1 118 ? 28.719 16.524 -0.277 1.00 53.03 118 GLU A N 1
ATOM 941 C CA . GLU A 1 118 ? 29.134 15.248 0.307 1.00 53.03 118 GLU A CA 1
ATOM 942 C C . GLU A 1 118 ? 28.489 14.097 -0.473 1.00 53.03 118 GLU A C 1
ATOM 944 O O . GLU A 1 118 ? 27.267 14.003 -0.597 1.00 53.03 118 GLU A O 1
ATOM 949 N N . VAL A 1 119 ? 29.326 13.214 -1.017 1.00 52.34 119 VAL A N 1
ATOM 950 C CA . VAL A 1 119 ? 28.896 12.031 -1.767 1.00 52.34 119 VAL A CA 1
ATOM 951 C C . VAL A 1 119 ? 28.938 10.827 -0.837 1.00 52.34 119 VAL A C 1
ATOM 953 O O . VAL A 1 119 ? 30.016 10.392 -0.434 1.00 52.34 119 VAL A O 1
ATOM 956 N N . LYS A 1 120 ? 27.770 10.276 -0.502 1.00 48.03 120 LYS A N 1
ATOM 957 C CA . LYS A 1 120 ? 27.654 9.124 0.403 1.00 48.03 120 LYS A CA 1
ATOM 958 C C . LYS A 1 120 ? 27.392 7.844 -0.369 1.00 48.03 120 LYS A C 1
ATOM 960 O O . LYS A 1 120 ? 26.420 7.754 -1.130 1.00 48.03 120 LYS A O 1
ATOM 965 N N . PHE A 1 121 ? 28.215 6.825 -0.128 1.00 47.03 121 PHE A N 1
ATOM 966 C CA . PHE A 1 121 ? 27.951 5.493 -0.654 1.00 47.03 121 PHE A CA 1
ATOM 967 C C . PHE A 1 121 ? 26.801 4.839 0.094 1.00 47.03 121 PHE A C 1
ATOM 969 O O . PHE A 1 121 ? 26.629 5.057 1.287 1.00 47.03 121 PHE A O 1
ATOM 976 N N . LYS A 1 122 ? 26.021 3.996 -0.586 1.00 47.66 122 LYS A N 1
ATOM 977 C CA . LYS A 1 122 ? 24.943 3.220 0.036 1.00 47.66 122 LYS A CA 1
ATOM 978 C C . LYS A 1 122 ? 25.439 2.383 1.220 1.00 47.66 122 LYS A C 1
ATOM 980 O O . LYS A 1 122 ? 24.719 2.284 2.205 1.00 47.66 122 LYS A O 1
ATOM 985 N N . ASP A 1 123 ? 26.666 1.874 1.140 1.00 48.88 123 ASP A N 1
ATOM 986 C CA . ASP A 1 123 ? 27.295 1.086 2.205 1.00 48.88 123 ASP A CA 1
ATOM 987 C C . ASP A 1 123 ? 27.774 1.953 3.395 1.00 48.88 123 ASP A C 1
ATOM 989 O O . ASP A 1 123 ? 27.962 1.426 4.488 1.00 48.88 123 ASP A O 1
ATOM 993 N N . ASP A 1 124 ? 27.899 3.276 3.210 1.00 48.56 124 ASP A N 1
ATOM 994 C CA . ASP A 1 124 ? 28.267 4.253 4.253 1.00 48.56 124 ASP A CA 1
ATOM 995 C C . ASP A 1 124 ? 27.043 4.937 4.891 1.00 48.56 124 ASP A C 1
ATOM 997 O O . ASP A 1 124 ? 27.175 5.748 5.814 1.00 48.56 124 ASP A O 1
ATOM 1001 N N . ARG A 1 125 ? 25.830 4.647 4.400 1.00 60.88 125 ARG A N 1
ATOM 1002 C CA . ARG A 1 125 ? 24.596 5.212 4.956 1.00 60.88 125 ARG A CA 1
ATOM 1003 C C . ARG A 1 125 ? 24.285 4.569 6.307 1.00 60.88 125 ARG A C 1
ATOM 1005 O O . ARG A 1 125 ? 24.564 3.385 6.512 1.00 60.88 125 ARG A O 1
ATOM 1012 N N . PRO A 1 126 ? 23.618 5.304 7.214 1.00 64.31 126 PRO A N 1
ATOM 1013 C CA . PRO A 1 126 ? 22.889 4.659 8.293 1.00 64.31 126 PRO A CA 1
ATOM 1014 C C . PRO A 1 126 ? 21.963 3.586 7.695 1.00 64.31 126 PRO A C 1
ATOM 1016 O O . PRO A 1 126 ? 21.343 3.848 6.657 1.00 64.31 126 PRO A O 1
ATOM 1019 N N . PRO A 1 127 ? 21.869 2.391 8.307 1.00 74.44 127 PRO A N 1
ATOM 1020 C CA . PRO A 1 127 ? 20.946 1.370 7.833 1.00 74.44 127 PRO A CA 1
ATOM 1021 C C . PRO A 1 127 ? 19.529 1.939 7.819 1.00 74.44 127 PRO A C 1
ATOM 1023 O O . PRO A 1 127 ? 19.172 2.736 8.692 1.00 74.44 127 PRO A O 1
ATOM 1026 N N . ALA A 1 128 ? 18.735 1.532 6.829 1.00 82.31 128 ALA A N 1
ATOM 1027 C CA . ALA A 1 128 ? 17.346 1.949 6.765 1.00 82.31 128 ALA A CA 1
ATOM 1028 C C . ALA A 1 128 ? 16.612 1.542 8.051 1.00 82.31 128 ALA A C 1
ATOM 1030 O O . ALA A 1 128 ? 16.817 0.441 8.571 1.00 82.31 128 ALA A O 1
ATOM 1031 N N . GLU A 1 129 ? 15.758 2.427 8.569 1.00 88.31 129 GLU A N 1
ATOM 1032 C CA . GLU A 1 129 ? 14.887 2.070 9.689 1.00 88.31 129 GLU A CA 1
ATOM 1033 C C . GLU A 1 129 ? 13.946 0.938 9.224 1.00 88.31 129 GLU A C 1
ATOM 1035 O O . GLU A 1 129 ? 13.263 1.095 8.201 1.00 88.31 129 GLU A O 1
ATOM 1040 N N . PRO A 1 130 ? 13.932 -0.214 9.921 1.00 87.94 130 PRO A N 1
ATOM 1041 C CA . PRO A 1 130 ? 13.229 -1.395 9.446 1.00 87.94 130 PRO A CA 1
ATOM 1042 C C . PRO A 1 130 ? 11.718 -1.244 9.603 1.00 87.94 130 PRO A C 1
ATOM 1044 O O . PRO A 1 130 ? 11.226 -0.635 10.560 1.00 87.94 130 PRO A O 1
ATOM 1047 N N . ALA A 1 131 ? 10.964 -1.868 8.703 1.00 88.50 131 ALA A N 1
ATOM 1048 C CA . ALA A 1 131 ? 9.530 -2.005 8.893 1.00 88.50 131 ALA A CA 1
ATOM 1049 C C . ALA A 1 131 ? 9.245 -2.940 10.080 1.00 88.50 131 ALA A C 1
ATOM 1051 O O . ALA A 1 131 ? 10.013 -3.849 10.402 1.00 88.50 131 ALA A O 1
ATOM 1052 N N . THR A 1 132 ? 8.119 -2.723 10.753 1.00 88.44 132 THR A N 1
ATOM 1053 C CA . THR A 1 132 ? 7.615 -3.665 11.760 1.00 88.44 132 THR A CA 1
ATOM 1054 C C . THR A 1 132 ? 6.461 -4.435 11.155 1.00 88.44 132 THR A C 1
ATOM 1056 O O . THR A 1 132 ? 5.695 -3.890 10.363 1.00 88.44 132 THR A O 1
ATOM 1059 N N . TYR A 1 133 ? 6.332 -5.697 11.535 1.00 86.00 133 TYR A N 1
ATOM 1060 C CA . TYR A 1 133 ? 5.329 -6.598 10.996 1.00 86.00 133 TYR A CA 1
ATOM 1061 C C . TYR A 1 133 ? 4.497 -7.182 12.125 1.00 86.00 133 TYR A C 1
ATOM 1063 O O . TYR A 1 133 ? 4.971 -7.309 13.254 1.00 86.00 133 TYR A O 1
ATOM 1071 N N . HIS A 1 134 ? 3.272 -7.578 11.803 1.00 82.50 134 HIS A N 1
ATOM 1072 C CA . HIS A 1 134 ? 2.567 -8.535 12.639 1.00 82.50 134 HIS A CA 1
ATOM 1073 C C . HIS A 1 134 ? 3.266 -9.902 12.555 1.00 82.50 134 HIS A C 1
ATOM 1075 O O . HIS A 1 134 ? 3.812 -10.264 11.511 1.00 82.50 134 HIS A O 1
ATOM 1081 N N . ASP A 1 135 ? 3.193 -10.692 13.629 1.00 77.94 135 ASP A N 1
ATOM 1082 C CA . ASP A 1 135 ? 3.788 -12.041 13.681 1.00 77.94 135 ASP A CA 1
ATOM 1083 C C . ASP A 1 135 ? 3.168 -13.015 12.661 1.00 77.94 135 ASP A C 1
ATOM 1085 O O . ASP A 1 135 ? 3.736 -14.062 12.344 1.00 77.94 135 ASP A O 1
ATOM 1089 N N . ASN A 1 136 ? 1.991 -12.679 12.132 1.00 77.75 136 ASN A N 1
ATOM 1090 C CA . ASN A 1 136 ? 1.257 -13.518 11.201 1.00 77.75 136 ASN A CA 1
ATOM 1091 C C . ASN A 1 136 ? 1.759 -13.325 9.764 1.00 77.75 136 ASN A C 1
ATOM 1093 O O . ASN A 1 136 ? 1.666 -12.242 9.187 1.00 77.75 136 ASN A O 1
ATOM 1097 N N . VAL A 1 137 ? 2.206 -14.424 9.160 1.00 85.38 137 VAL A N 1
ATOM 1098 C CA . VAL A 1 137 ? 2.510 -14.523 7.729 1.00 85.38 137 VAL A CA 1
ATOM 1099 C C . VAL A 1 137 ? 1.484 -15.450 7.092 1.00 85.38 137 VAL A C 1
ATOM 1101 O O . VAL A 1 137 ? 1.333 -16.596 7.520 1.00 85.38 137 VAL A O 1
ATOM 1104 N N . ARG A 1 138 ? 0.788 -14.976 6.054 1.00 88.06 138 ARG A N 1
ATOM 1105 C CA . ARG A 1 138 ? -0.070 -15.836 5.232 1.00 88.06 138 ARG A CA 1
ATOM 1106 C C . ARG A 1 138 ? 0.749 -16.367 4.066 1.00 88.06 138 ARG A C 1
ATOM 1108 O O . ARG A 1 138 ? 1.269 -15.603 3.259 1.00 88.06 138 ARG A O 1
ATOM 1115 N N . ASP A 1 139 ? 0.835 -17.684 3.976 1.00 91.31 139 ASP A N 1
ATOM 1116 C CA . ASP A 1 139 ? 1.579 -18.391 2.942 1.00 91.31 139 ASP A CA 1
ATOM 1117 C C . ASP A 1 139 ? 0.646 -19.399 2.274 1.00 91.31 139 ASP A C 1
ATOM 1119 O O . ASP A 1 139 ? 0.303 -20.422 2.865 1.00 91.31 139 ASP A O 1
ATOM 1123 N N . VAL A 1 140 ? 0.191 -19.074 1.064 1.00 88.19 140 VAL A N 1
ATOM 1124 C CA . VAL A 1 140 ? -0.752 -19.911 0.299 1.00 88.19 140 VAL A CA 1
ATOM 1125 C C . VAL A 1 140 ? -0.035 -20.793 -0.720 1.00 88.19 140 VAL A C 1
ATOM 1127 O O . VAL A 1 140 ? -0.612 -21.215 -1.726 1.00 88.19 140 VAL A O 1
ATOM 1130 N N . ARG A 1 141 ? 1.261 -21.049 -0.513 1.00 84.50 141 ARG A N 1
ATOM 1131 C CA . ARG A 1 141 ? 2.025 -21.833 -1.476 1.00 84.50 141 ARG A CA 1
ATOM 1132 C C . ARG A 1 141 ? 1.494 -23.248 -1.637 1.00 84.50 141 ARG A C 1
ATOM 1134 O O . ARG A 1 141 ? 1.210 -23.937 -0.659 1.00 84.50 141 ARG A O 1
ATOM 1141 N N . GLY A 1 142 ? 1.394 -23.695 -2.888 1.00 77.44 142 GLY A N 1
ATOM 1142 C CA . GLY A 1 142 ? 0.978 -25.055 -3.232 1.00 77.44 142 GLY A CA 1
ATOM 1143 C C . GLY A 1 142 ? -0.482 -25.413 -2.918 1.00 77.44 142 GLY A C 1
ATOM 1144 O O . GLY A 1 142 ? -0.838 -26.581 -3.059 1.00 77.44 142 GLY A O 1
ATOM 1145 N N . THR A 1 143 ? -1.328 -24.456 -2.520 1.00 82.62 143 THR A N 1
ATOM 1146 C CA . THR A 1 143 ? -2.759 -24.691 -2.233 1.00 82.62 143 THR A CA 1
ATOM 1147 C C . THR A 1 143 ? -3.691 -24.240 -3.359 1.00 82.62 143 THR A C 1
ATOM 1149 O O . THR A 1 143 ? -4.899 -24.156 -3.154 1.00 82.62 143 THR A O 1
ATOM 1152 N N . LEU A 1 144 ? -3.139 -23.919 -4.529 1.00 84.44 144 LEU A N 1
ATOM 1153 C CA . LEU A 1 144 ? -3.871 -23.297 -5.630 1.00 84.44 144 LEU A CA 1
ATOM 1154 C C . LEU A 1 144 ? -4.600 -24.309 -6.512 1.00 84.44 144 LEU A C 1
ATOM 1156 O O . LEU A 1 144 ? -4.102 -25.408 -6.763 1.00 84.44 144 LEU A O 1
ATOM 1160 N N . ASP A 1 145 ? -5.752 -23.896 -7.034 1.00 86.12 145 ASP A N 1
ATOM 1161 C CA . ASP A 1 145 ? -6.403 -24.573 -8.147 1.00 86.12 145 ASP A CA 1
ATOM 1162 C C . ASP A 1 145 ? -5.652 -24.322 -9.471 1.00 86.12 145 ASP A C 1
ATOM 1164 O O . ASP A 1 145 ? -4.901 -23.352 -9.618 1.00 86.12 145 ASP A O 1
ATOM 1168 N N . GLN A 1 146 ? -5.852 -25.217 -10.442 1.00 86.06 146 GLN A N 1
ATOM 1169 C CA . GLN A 1 146 ? -5.142 -25.158 -11.720 1.00 86.06 146 GLN A CA 1
ATOM 1170 C C . GLN A 1 146 ? -5.521 -23.921 -12.546 1.00 86.06 146 GLN A C 1
ATOM 1172 O O . GLN A 1 146 ? -4.651 -23.369 -13.209 1.00 86.06 146 GLN A O 1
ATOM 1177 N N . ASP A 1 147 ? -6.765 -23.439 -12.465 1.00 86.44 147 ASP A N 1
ATOM 1178 C CA . ASP A 1 147 ? -7.205 -22.266 -13.229 1.00 86.44 147 ASP A CA 1
ATOM 1179 C C . ASP A 1 147 ? -6.476 -21.003 -12.743 1.00 86.44 147 ASP A C 1
ATOM 1181 O O . ASP A 1 147 ? -6.079 -20.146 -13.533 1.00 86.44 147 ASP A O 1
ATOM 1185 N N . THR A 1 148 ? -6.247 -20.880 -11.434 1.00 85.00 148 THR A N 1
ATOM 1186 C CA . THR A 1 148 ? -5.438 -19.804 -10.852 1.00 85.00 148 THR A CA 1
ATOM 1187 C C . THR A 1 148 ? -3.982 -19.887 -11.297 1.00 85.00 148 THR A C 1
ATOM 1189 O O . THR A 1 148 ? -3.407 -18.857 -11.650 1.00 85.00 148 THR A O 1
ATOM 1192 N N . VAL A 1 149 ? -3.391 -21.084 -11.333 1.00 87.00 149 VAL A N 1
ATOM 1193 C CA . VAL A 1 149 ? -2.028 -21.277 -11.856 1.00 87.00 149 VAL A CA 1
ATOM 1194 C C . VAL A 1 149 ? -1.951 -20.870 -13.330 1.00 87.00 149 VAL A C 1
ATOM 1196 O O . VAL A 1 149 ? -1.090 -20.070 -13.697 1.00 87.00 149 VAL A O 1
ATOM 1199 N N . ASP A 1 150 ? -2.884 -21.350 -14.151 1.00 86.94 150 ASP A N 1
ATOM 1200 C CA . ASP A 1 150 ? -2.906 -21.113 -15.595 1.00 86.94 150 ASP A CA 1
ATOM 1201 C C . ASP A 1 150 ? -3.078 -19.622 -15.925 1.00 86.94 150 ASP A C 1
ATOM 1203 O O . ASP A 1 150 ? -2.367 -19.104 -16.785 1.00 86.94 150 ASP A O 1
ATOM 1207 N N . ARG A 1 151 ? -3.926 -18.892 -15.181 1.00 86.19 151 ARG A N 1
ATOM 1208 C CA . ARG A 1 151 ? -4.108 -17.432 -15.339 1.00 86.19 151 ARG A CA 1
ATOM 1209 C C . ARG A 1 151 ? -2.818 -16.624 -15.170 1.00 86.19 151 ARG A C 1
ATOM 1211 O O . ARG A 1 151 ? -2.695 -15.561 -15.769 1.00 86.19 151 ARG A O 1
ATOM 1218 N N . HIS A 1 152 ? -1.877 -17.100 -14.357 1.00 89.44 152 HIS A N 1
ATOM 1219 C CA . HIS A 1 152 ? -0.609 -16.408 -14.097 1.00 89.44 152 HIS A CA 1
ATOM 1220 C C . HIS A 1 152 ? 0.543 -16.934 -14.965 1.00 89.44 152 HIS A C 1
ATOM 1222 O O . HIS A 1 152 ? 1.614 -16.324 -15.010 1.00 89.44 152 HIS A O 1
ATOM 1228 N N . GLN A 1 153 ? 0.354 -18.070 -15.641 1.00 90.31 153 GLN A N 1
ATOM 1229 C CA . GLN A 1 153 ? 1.439 -18.772 -16.315 1.00 90.31 153 GLN A CA 1
ATOM 1230 C C . GLN A 1 153 ? 1.952 -18.022 -17.549 1.00 90.31 153 GLN A C 1
ATOM 1232 O O . GLN A 1 153 ? 3.164 -17.994 -17.766 1.00 90.31 153 GLN A O 1
ATOM 1237 N N . ASP A 1 154 ? 1.064 -17.387 -18.318 1.00 89.44 154 ASP A N 1
ATOM 1238 C CA . ASP A 1 154 ? 1.452 -16.595 -19.494 1.00 89.44 154 ASP A CA 1
ATOM 1239 C C . ASP A 1 154 ? 2.402 -15.455 -19.100 1.00 89.44 154 ASP A C 1
ATOM 1241 O O . ASP A 1 154 ? 3.450 -15.268 -19.718 1.00 89.44 154 ASP A O 1
ATOM 1245 N N . LEU A 1 155 ? 2.103 -14.773 -17.992 1.00 90.75 155 LEU A N 1
ATOM 1246 C CA . LEU A 1 155 ? 2.914 -13.676 -17.471 1.00 90.75 155 LEU A CA 1
ATOM 1247 C C . LEU A 1 155 ? 4.284 -14.148 -16.957 1.00 90.75 155 LEU A C 1
ATOM 1249 O O . LEU A 1 155 ? 5.297 -13.473 -17.150 1.00 90.75 155 LEU A O 1
ATOM 1253 N N . ILE A 1 156 ? 4.343 -15.326 -16.328 1.00 90.81 156 ILE A N 1
ATOM 1254 C CA . ILE A 1 156 ? 5.607 -15.947 -15.902 1.00 90.81 156 ILE A CA 1
ATOM 1255 C C . ILE A 1 156 ? 6.465 -16.319 -17.111 1.00 90.81 156 ILE A C 1
ATOM 1257 O O . ILE A 1 156 ? 7.669 -16.049 -17.121 1.00 90.81 156 ILE A O 1
ATOM 1261 N N . ASP A 1 157 ? 5.860 -16.923 -18.131 1.00 91.38 157 ASP A N 1
ATOM 1262 C CA . ASP A 1 157 ? 6.556 -17.299 -19.356 1.00 91.38 157 ASP A CA 1
ATOM 1263 C C . ASP A 1 157 ? 7.081 -16.066 -20.102 1.00 91.38 157 ASP A C 1
ATOM 1265 O O . ASP A 1 157 ? 8.239 -16.057 -20.527 1.00 91.38 157 ASP A O 1
ATOM 1269 N N . ASP A 1 158 ? 6.268 -15.012 -20.220 1.00 90.75 158 ASP A N 1
ATOM 1270 C CA . ASP A 1 158 ? 6.668 -13.726 -20.794 1.00 90.75 158 ASP A CA 1
ATOM 1271 C C . ASP A 1 158 ? 7.829 -13.105 -20.028 1.00 90.75 158 ASP A C 1
ATOM 1273 O O . ASP A 1 158 ? 8.838 -12.715 -20.625 1.00 90.75 158 ASP A O 1
ATOM 1277 N N . ARG A 1 159 ? 7.732 -13.067 -18.696 1.00 90.75 159 ARG A N 1
ATOM 1278 C CA . ARG A 1 159 ? 8.800 -12.550 -17.839 1.00 90.75 159 ARG A CA 1
ATOM 1279 C C . ARG A 1 159 ? 10.088 -13.333 -18.049 1.00 90.75 159 ARG A C 1
ATOM 1281 O O . ARG A 1 159 ? 11.155 -12.737 -18.181 1.00 90.75 159 ARG A O 1
ATOM 1288 N N . ARG A 1 160 ? 10.009 -14.663 -18.089 1.00 89.50 160 ARG A N 1
ATOM 1289 C CA . ARG A 1 160 ? 11.174 -15.519 -18.320 1.00 89.50 160 ARG A CA 1
ATOM 1290 C C . ARG A 1 160 ? 11.799 -15.242 -19.684 1.00 89.50 160 ARG A C 1
ATOM 1292 O O . ARG A 1 160 ? 13.016 -15.103 -19.752 1.00 89.50 160 ARG A O 1
ATOM 1299 N N . ARG A 1 161 ? 10.990 -15.126 -20.744 1.00 89.00 161 ARG A N 1
ATOM 1300 C CA . ARG A 1 161 ? 11.482 -14.770 -22.084 1.00 89.00 161 ARG A CA 1
ATOM 1301 C C . ARG A 1 161 ? 12.230 -13.442 -22.065 1.00 89.00 161 ARG A C 1
ATOM 1303 O O . ARG A 1 161 ? 13.345 -13.394 -22.567 1.00 89.00 161 ARG A O 1
ATOM 1310 N N . ALA A 1 162 ? 11.668 -12.417 -21.426 1.00 86.75 162 ALA A N 1
ATOM 1311 C CA . ALA A 1 162 ? 12.313 -11.110 -21.312 1.00 86.75 162 ALA A CA 1
ATOM 1312 C C . ALA A 1 162 ? 13.626 -11.163 -20.505 1.00 86.75 162 ALA A C 1
ATOM 1314 O O . ALA A 1 162 ? 14.593 -10.496 -20.859 1.00 86.75 162 ALA A O 1
ATOM 1315 N N . ILE A 1 163 ? 13.700 -11.985 -19.450 1.00 85.69 163 ILE A N 1
ATOM 1316 C CA . ILE A 1 163 ? 14.941 -12.200 -18.683 1.00 85.69 163 ILE A CA 1
ATOM 1317 C C . ILE A 1 163 ? 15.999 -12.922 -19.525 1.00 85.69 163 ILE A C 1
ATOM 1319 O O . ILE A 1 163 ? 17.174 -12.558 -19.479 1.00 85.69 163 ILE A O 1
ATOM 1323 N N . ASP A 1 164 ? 15.609 -13.967 -20.253 1.00 88.06 164 ASP A N 1
ATOM 1324 C CA . ASP A 1 164 ? 16.523 -14.729 -21.105 1.00 88.06 164 ASP A CA 1
ATOM 1325 C C . ASP A 1 164 ? 17.028 -13.861 -22.273 1.00 88.06 164 ASP A C 1
ATOM 1327 O O . ASP A 1 164 ? 18.212 -13.913 -22.603 1.00 88.06 164 ASP A O 1
ATOM 1331 N N . GLU A 1 165 ? 16.167 -13.007 -22.834 1.00 86.50 165 GLU A N 1
ATOM 1332 C CA . GLU A 1 165 ? 16.530 -11.998 -23.832 1.00 86.50 165 GLU A CA 1
ATOM 1333 C C . GLU A 1 165 ? 17.504 -10.967 -23.260 1.00 86.50 165 GLU A C 1
ATOM 1335 O O . GLU A 1 165 ? 18.572 -10.782 -23.834 1.00 86.50 165 GLU A O 1
ATOM 1340 N N . ALA A 1 166 ? 17.211 -10.385 -22.092 1.00 79.25 166 ALA A N 1
ATOM 1341 C CA . ALA A 1 166 ? 18.105 -9.434 -21.430 1.00 79.25 166 ALA A CA 1
ATOM 1342 C C . ALA A 1 166 ? 19.491 -10.042 -21.163 1.00 79.25 166 ALA A C 1
ATOM 1344 O O . ALA A 1 166 ? 20.513 -9.410 -21.401 1.00 79.25 166 ALA A O 1
ATOM 1345 N N . LYS A 1 167 ? 19.562 -11.305 -20.732 1.00 83.62 167 LYS A N 1
ATOM 1346 C CA . LYS A 1 167 ? 20.852 -11.998 -20.568 1.00 83.62 167 LYS A CA 1
ATOM 1347 C C . LYS A 1 167 ? 21.570 -12.230 -21.897 1.00 83.62 167 LYS A C 1
ATOM 1349 O O . LYS A 1 167 ? 22.794 -12.187 -21.941 1.00 83.62 167 LYS A O 1
ATOM 1354 N N . ALA A 1 168 ? 20.835 -12.521 -22.968 1.00 83.69 168 ALA A N 1
ATOM 1355 C CA . ALA A 1 168 ? 21.415 -12.762 -24.287 1.00 83.69 168 ALA A CA 1
ATOM 1356 C C . ALA A 1 168 ? 21.913 -11.474 -24.964 1.00 83.69 168 ALA A C 1
ATOM 1358 O O . ALA A 1 168 ? 22.844 -11.539 -25.767 1.00 83.69 168 ALA A O 1
ATOM 1359 N N . THR A 1 169 ? 21.308 -10.329 -24.641 1.00 77.75 169 THR A N 1
ATOM 1360 C CA . THR A 1 169 ? 21.649 -9.008 -25.186 1.00 77.75 169 THR A CA 1
ATOM 1361 C C . THR A 1 169 ? 22.556 -8.188 -24.265 1.00 77.75 169 THR A C 1
ATOM 1363 O O . THR A 1 169 ? 22.853 -7.037 -24.585 1.00 77.75 169 THR A O 1
ATOM 1366 N N . GLU A 1 170 ? 23.039 -8.754 -23.152 1.00 77.62 170 GLU A N 1
ATOM 1367 C CA . GLU A 1 170 ? 23.942 -8.084 -22.207 1.00 77.62 170 GLU A CA 1
ATOM 1368 C C . GLU A 1 170 ? 25.164 -7.475 -22.931 1.00 77.62 170 GLU A C 1
ATOM 1370 O O . GLU A 1 170 ? 25.850 -8.137 -23.713 1.00 77.62 170 GLU A O 1
ATOM 1375 N N . GLY A 1 171 ? 25.419 -6.182 -22.694 1.00 67.31 171 GLY A N 1
ATOM 1376 C CA . GLY A 1 171 ? 26.482 -5.418 -23.363 1.00 67.31 171 GLY A CA 1
ATOM 1377 C C . GLY A 1 171 ? 26.135 -4.883 -24.762 1.00 67.31 171 GLY A C 1
ATOM 1378 O O . GLY A 1 171 ? 27.031 -4.415 -25.468 1.00 67.31 171 GLY A O 1
ATOM 1379 N N . THR A 1 172 ? 24.865 -4.945 -25.175 1.00 70.62 172 THR A N 1
ATOM 1380 C CA . THR A 1 172 ? 24.347 -4.337 -26.417 1.00 70.62 172 THR A CA 1
ATOM 1381 C C . THR A 1 172 ? 23.277 -3.279 -26.122 1.00 70.62 172 THR A C 1
ATOM 1383 O O . THR A 1 172 ? 22.733 -3.237 -25.018 1.00 70.62 172 THR A O 1
ATOM 1386 N N . ASP A 1 173 ? 22.929 -2.458 -27.119 1.00 71.00 173 ASP A N 1
ATOM 1387 C CA . ASP A 1 173 ? 21.872 -1.438 -27.000 1.00 71.00 173 ASP A CA 1
ATOM 1388 C C . ASP A 1 173 ? 20.487 -2.045 -26.681 1.00 71.00 173 ASP A C 1
ATOM 1390 O O . ASP A 1 173 ? 19.638 -1.385 -26.079 1.00 71.00 173 ASP A O 1
ATOM 1394 N N . ASP A 1 174 ? 20.280 -3.326 -27.009 1.00 75.06 174 ASP A N 1
ATOM 1395 C CA . ASP A 1 174 ? 19.033 -4.060 -26.762 1.00 75.06 174 ASP A CA 1
ATOM 1396 C C . ASP A 1 174 ? 18.909 -4.571 -25.311 1.00 75.06 174 ASP A C 1
ATOM 1398 O O . ASP A 1 174 ? 17.834 -5.016 -24.896 1.00 75.06 174 ASP A O 1
ATOM 1402 N N . TYR A 1 175 ? 19.973 -4.477 -24.502 1.00 70.44 175 TYR A N 1
ATOM 1403 C CA . TYR A 1 175 ? 19.954 -4.898 -23.097 1.00 70.44 175 TYR A CA 1
ATOM 1404 C C . TYR A 1 175 ? 18.950 -4.099 -22.263 1.00 70.44 175 TYR A C 1
ATOM 1406 O O . TYR A 1 175 ? 18.107 -4.667 -21.567 1.00 70.44 175 TYR A O 1
ATOM 1414 N N . ALA A 1 176 ? 19.031 -2.768 -22.325 1.00 69.69 176 ALA A N 1
ATOM 1415 C CA . ALA A 1 176 ? 18.223 -1.898 -21.476 1.00 69.69 176 ALA A CA 1
ATOM 1416 C C . ALA A 1 176 ? 16.709 -2.025 -21.758 1.00 69.69 176 ALA A C 1
ATOM 1418 O O . ALA A 1 176 ? 15.949 -2.154 -20.793 1.00 69.69 176 ALA A O 1
ATOM 1419 N N . PRO A 1 177 ? 16.240 -2.067 -23.025 1.00 75.94 177 PRO A N 1
ATOM 1420 C CA . PRO A 1 177 ? 14.844 -2.369 -23.340 1.00 75.94 177 PRO A CA 1
ATOM 1421 C C . PRO A 1 177 ? 14.375 -3.736 -22.821 1.00 75.94 177 PRO A C 1
ATOM 1423 O O . PRO A 1 177 ? 13.309 -3.815 -22.204 1.00 75.94 177 PRO A O 1
ATOM 1426 N N . ALA A 1 178 ? 15.168 -4.797 -23.011 1.00 74.44 178 ALA A N 1
ATOM 1427 C CA . ALA A 1 178 ? 14.818 -6.143 -22.555 1.00 74.44 178 ALA A CA 1
ATOM 1428 C C . ALA A 1 178 ? 14.751 -6.229 -21.018 1.00 74.44 178 ALA A C 1
ATOM 1430 O O . ALA A 1 178 ? 13.799 -6.772 -20.453 1.00 74.44 178 ALA A O 1
ATOM 1431 N N . GLN A 1 179 ? 15.705 -5.605 -20.322 1.00 78.94 179 GLN A N 1
ATOM 1432 C CA . GLN A 1 179 ? 15.728 -5.537 -18.862 1.00 78.94 179 GLN A CA 1
ATOM 1433 C C . GLN A 1 179 ? 14.562 -4.709 -18.296 1.00 78.94 179 GLN A C 1
ATOM 1435 O O . GLN A 1 179 ? 13.971 -5.071 -17.272 1.00 78.94 179 GLN A O 1
ATOM 1440 N N . HIS A 1 180 ? 14.197 -3.608 -18.960 1.00 78.56 180 HIS A N 1
ATOM 1441 C CA . HIS A 1 180 ? 13.014 -2.822 -18.610 1.00 78.56 180 HIS A CA 1
ATOM 1442 C C . HIS A 1 180 ? 11.734 -3.654 -18.768 1.00 78.56 180 HIS A C 1
ATOM 1444 O O . HIS A 1 180 ? 10.896 -3.674 -17.866 1.00 78.56 180 HIS A O 1
ATOM 1450 N N . GLN A 1 181 ? 11.604 -4.398 -19.869 1.00 84.56 181 GLN A N 1
ATOM 1451 C CA . GLN A 1 181 ? 10.468 -5.293 -20.092 1.00 84.56 181 GLN A CA 1
ATOM 1452 C C . GLN A 1 181 ? 10.390 -6.396 -19.025 1.00 84.56 181 GLN A C 1
ATOM 1454 O O . GLN A 1 181 ? 9.318 -6.637 -18.473 1.00 84.56 181 GLN A O 1
ATOM 1459 N N . ALA A 1 182 ? 11.518 -7.020 -18.674 1.00 84.00 182 ALA A N 1
ATOM 1460 C CA . ALA A 1 182 ? 11.583 -8.020 -17.609 1.00 84.00 182 ALA A CA 1
ATOM 1461 C C . ALA A 1 182 ? 11.161 -7.453 -16.242 1.00 84.00 182 ALA A C 1
ATOM 1463 O O . ALA A 1 182 ? 10.462 -8.123 -15.480 1.00 84.00 182 ALA A O 1
ATOM 1464 N N . THR A 1 183 ? 11.557 -6.211 -15.945 1.00 85.12 183 THR A N 1
ATOM 1465 C CA . THR A 1 183 ? 11.170 -5.503 -14.715 1.00 85.12 183 THR A CA 1
ATOM 1466 C C . THR A 1 183 ? 9.666 -5.258 -14.686 1.00 85.12 183 THR A C 1
ATOM 1468 O O . THR A 1 183 ? 9.011 -5.660 -13.728 1.00 85.12 183 THR A O 1
ATOM 1471 N N . LYS A 1 184 ? 9.106 -4.708 -15.769 1.00 87.56 184 LYS A N 1
ATOM 1472 C CA . LYS A 1 184 ? 7.671 -4.437 -15.903 1.00 87.56 184 LYS A CA 1
ATOM 1473 C C . LYS A 1 184 ? 6.820 -5.699 -15.721 1.00 87.56 184 LYS A C 1
ATOM 1475 O O . LYS A 1 184 ? 5.851 -5.684 -14.974 1.00 87.56 184 LYS A O 1
ATOM 1480 N N . LEU A 1 185 ? 7.204 -6.806 -16.358 1.00 89.69 185 LEU A N 1
ATOM 1481 C CA . LEU A 1 185 ? 6.496 -8.086 -16.213 1.00 89.69 185 LEU A CA 1
ATOM 1482 C C . LEU A 1 185 ? 6.631 -8.658 -14.790 1.00 89.69 185 LEU A C 1
ATOM 1484 O O . LEU A 1 185 ? 5.737 -9.339 -14.295 1.00 89.69 185 LEU A O 1
ATOM 1488 N N . GLY A 1 186 ? 7.746 -8.380 -14.109 1.00 89.50 186 GLY A N 1
ATOM 1489 C CA . GLY A 1 186 ? 7.923 -8.698 -12.692 1.00 89.50 186 GLY A CA 1
ATOM 1490 C C . GLY A 1 186 ? 7.008 -7.888 -11.771 1.00 89.50 186 GLY A C 1
ATOM 1491 O O . GLY A 1 186 ? 6.465 -8.454 -10.822 1.00 89.50 186 GLY A O 1
ATOM 1492 N N . GLU A 1 187 ? 6.830 -6.598 -12.052 1.00 89.69 187 GLU A N 1
ATOM 1493 C CA . GLU A 1 187 ? 5.894 -5.716 -11.343 1.00 89.69 187 GLU A CA 1
ATOM 1494 C C . GLU A 1 187 ? 4.447 -6.177 -11.551 1.00 89.69 187 GLU A C 1
ATOM 1496 O O . GLU A 1 187 ? 3.739 -6.403 -10.573 1.00 89.69 187 GLU A O 1
ATOM 1501 N N . GLU A 1 188 ? 4.050 -6.447 -12.797 1.00 92.00 188 GLU A N 1
ATOM 1502 C CA . GLU A 1 188 ? 2.712 -6.940 -13.155 1.00 92.00 188 GLU A CA 1
ATOM 1503 C C . GLU A 1 188 ? 2.392 -8.288 -12.485 1.00 92.00 188 GLU A C 1
ATOM 1505 O O . GLU A 1 188 ? 1.281 -8.512 -11.997 1.00 92.00 188 GLU A O 1
ATOM 1510 N N . LEU A 1 189 ? 3.379 -9.187 -12.381 1.00 92.06 189 LEU A N 1
ATOM 1511 C CA . LEU A 1 189 ? 3.214 -10.465 -11.680 1.00 92.06 189 LEU A CA 1
ATOM 1512 C C . LEU A 1 189 ? 3.058 -10.273 -10.167 1.00 92.06 189 LEU A C 1
ATOM 1514 O O . LEU A 1 189 ? 2.301 -11.003 -9.516 1.00 92.06 189 LEU A O 1
ATOM 1518 N N . GLY A 1 190 ? 3.763 -9.287 -9.611 1.00 93.31 190 GLY A N 1
ATOM 1519 C CA . GLY A 1 190 ? 3.562 -8.834 -8.242 1.00 93.31 190 GLY A CA 1
ATOM 1520 C C . GLY A 1 190 ? 2.135 -8.339 -8.034 1.00 93.31 190 GLY A C 1
ATOM 1521 O O . GLY A 1 190 ? 1.437 -8.863 -7.169 1.00 93.31 190 GLY A O 1
ATOM 1522 N N . GLU A 1 191 ? 1.684 -7.381 -8.844 1.00 93.44 191 GLU A N 1
ATOM 1523 C CA . GLU A 1 191 ? 0.355 -6.765 -8.754 1.00 93.44 191 GLU A CA 1
ATOM 1524 C C . GLU A 1 191 ? -0.773 -7.795 -8.904 1.00 93.44 191 GLU A C 1
ATOM 1526 O O . GLU A 1 191 ? -1.695 -7.829 -8.090 1.00 93.44 191 GLU A O 1
ATOM 1531 N N . THR A 1 192 ? -0.656 -8.721 -9.860 1.00 92.88 192 THR A N 1
ATOM 1532 C CA . THR A 1 192 ? -1.636 -9.807 -10.038 1.00 92.88 192 THR A CA 1
ATOM 1533 C C . THR A 1 192 ? -1.682 -10.726 -8.811 1.00 92.88 192 THR A C 1
ATOM 1535 O O . THR A 1 192 ? -2.759 -11.113 -8.360 1.00 92.88 192 THR A O 1
ATOM 1538 N N . SER A 1 193 ? -0.531 -11.008 -8.188 1.00 93.75 193 SER A N 1
ATOM 1539 C CA . SER A 1 193 ? -0.489 -11.749 -6.917 1.00 93.75 193 SER A CA 1
ATOM 1540 C C . SER A 1 193 ? -1.088 -10.956 -5.753 1.00 93.75 193 SER A C 1
ATOM 1542 O O . SER A 1 193 ? -1.730 -11.539 -4.884 1.00 93.75 193 SER A O 1
ATOM 1544 N N . GLY A 1 194 ? -0.911 -9.632 -5.742 1.00 94.75 194 GLY A N 1
ATOM 1545 C CA . GLY A 1 194 ? -1.584 -8.723 -4.815 1.00 94.75 194 GLY A CA 1
ATOM 1546 C C . GLY A 1 194 ? -3.104 -8.770 -4.971 1.00 94.75 194 GLY A C 1
ATOM 1547 O O . GLY A 1 194 ? -3.819 -8.840 -3.972 1.00 94.75 194 GLY A O 1
ATOM 1548 N N . ARG A 1 195 ? -3.606 -8.826 -6.212 1.00 93.50 195 ARG A N 1
ATOM 1549 C CA . ARG A 1 195 ? -5.038 -9.006 -6.480 1.00 93.50 195 ARG A CA 1
ATOM 1550 C C . ARG A 1 195 ? -5.540 -10.368 -6.015 1.00 93.50 195 ARG A C 1
ATOM 1552 O O . ARG A 1 195 ? -6.559 -10.431 -5.340 1.00 93.50 195 ARG A O 1
ATOM 1559 N N . HIS A 1 196 ? -4.800 -11.431 -6.309 1.00 92.50 196 HIS A N 1
ATOM 1560 C CA . HIS A 1 196 ? -5.124 -12.772 -5.837 1.00 92.50 196 HIS A CA 1
ATOM 1561 C C . HIS A 1 196 ? -5.188 -12.840 -4.301 1.00 92.50 196 HIS A C 1
ATOM 1563 O O . HIS A 1 196 ? -6.106 -13.449 -3.762 1.00 92.50 196 HIS A O 1
ATOM 1569 N N . TYR A 1 197 ? -4.280 -12.161 -3.590 1.00 94.38 197 TYR A N 1
ATOM 1570 C CA . TYR A 1 197 ? -4.366 -12.018 -2.134 1.00 94.38 197 TYR A CA 1
ATOM 1571 C C . TYR A 1 197 ? -5.665 -11.345 -1.679 1.00 94.38 197 TYR A C 1
ATOM 1573 O O . TYR A 1 197 ? -6.305 -11.830 -0.747 1.00 94.38 197 TYR A O 1
ATOM 1581 N N . LEU A 1 198 ? -6.062 -10.246 -2.326 1.00 93.69 198 LEU A N 1
ATOM 1582 C CA . LEU A 1 198 ? -7.304 -9.556 -1.981 1.00 93.69 198 LEU A CA 1
ATOM 1583 C C . LEU A 1 198 ? -8.526 -10.455 -2.204 1.00 93.69 198 LEU A C 1
ATOM 1585 O O . LEU A 1 198 ? -9.355 -10.562 -1.303 1.00 93.69 198 LEU A O 1
ATOM 1589 N N . ASP A 1 199 ? -8.581 -11.149 -3.342 1.00 91.12 199 ASP A N 1
ATOM 1590 C CA . ASP A 1 199 ? -9.680 -12.057 -3.682 1.00 91.12 199 ASP A CA 1
ATOM 1591 C C . ASP A 1 199 ? -9.768 -13.247 -2.702 1.00 91.12 199 ASP A C 1
ATOM 1593 O O . ASP A 1 199 ? -10.859 -13.614 -2.267 1.00 91.12 199 ASP A O 1
ATOM 1597 N N . ASP A 1 200 ? -8.630 -13.832 -2.308 1.00 90.88 200 ASP A N 1
ATOM 1598 C CA . ASP A 1 200 ? -8.568 -14.965 -1.367 1.00 90.88 200 ASP A CA 1
ATOM 1599 C C . ASP A 1 200 ? -8.952 -14.567 0.071 1.00 90.88 200 ASP A C 1
ATOM 1601 O O . ASP A 1 200 ? -9.584 -15.336 0.799 1.00 90.88 200 ASP A O 1
ATOM 1605 N N . VAL A 1 201 ? -8.579 -13.361 0.511 1.00 89.62 201 VAL A N 1
ATOM 1606 C CA . VAL A 1 201 ? -8.785 -12.927 1.904 1.00 89.62 201 VAL A CA 1
ATOM 1607 C C . VAL A 1 201 ? -10.108 -12.196 2.107 1.00 89.62 201 VAL A C 1
ATOM 1609 O O . VAL A 1 201 ? -10.781 -12.422 3.116 1.00 89.62 201 VAL A O 1
ATOM 1612 N N . TYR A 1 202 ? -10.484 -11.328 1.172 1.00 89.12 202 TYR A N 1
ATOM 1613 C CA . TYR A 1 202 ? -11.622 -10.417 1.314 1.00 89.12 202 TYR A CA 1
ATOM 1614 C C . TYR A 1 202 ? -12.757 -10.705 0.328 1.00 89.12 202 TYR A C 1
ATOM 1616 O O . TYR A 1 202 ? -13.841 -10.138 0.476 1.00 89.12 202 TYR A O 1
ATOM 1624 N N . GLY A 1 203 ? -12.547 -11.616 -0.625 1.00 89.38 203 GLY A N 1
ATOM 1625 C CA . GLY A 1 203 ? -13.468 -11.846 -1.730 1.00 89.38 203 GLY A CA 1
ATOM 1626 C C . GLY A 1 203 ? -13.335 -10.773 -2.808 1.00 89.38 203 GLY A C 1
ATOM 1627 O O . GLY A 1 203 ? -12.339 -10.059 -2.881 1.00 89.38 203 GLY A O 1
ATOM 1628 N N . ASP A 1 204 ? -14.358 -10.660 -3.650 1.00 87.94 204 ASP A N 1
ATOM 1629 C CA . ASP A 1 204 ? -14.372 -9.681 -4.734 1.00 87.94 204 ASP A CA 1
ATOM 1630 C C . ASP A 1 204 ? -14.527 -8.260 -4.169 1.00 87.94 204 ASP A C 1
ATOM 1632 O O . ASP A 1 204 ? -15.617 -7.848 -3.766 1.00 87.94 204 ASP A O 1
ATOM 1636 N N . VAL A 1 205 ? -13.404 -7.546 -4.069 1.00 91.81 205 VAL A N 1
ATOM 1637 C CA . VAL A 1 205 ? -13.326 -6.163 -3.580 1.00 91.81 205 VAL A CA 1
ATOM 1638 C C . VAL A 1 205 ? -12.964 -5.216 -4.712 1.00 91.81 205 VAL A C 1
ATOM 1640 O O . VAL A 1 205 ? -12.153 -5.549 -5.577 1.00 91.81 205 VAL A O 1
ATOM 1643 N N . ASP A 1 206 ? -13.516 -4.009 -4.701 1.00 89.25 206 ASP A N 1
ATOM 1644 C CA . ASP A 1 206 ? -13.212 -3.009 -5.720 1.00 89.25 206 ASP A CA 1
ATOM 1645 C C . ASP A 1 206 ? -11.930 -2.242 -5.380 1.00 89.25 206 ASP A C 1
ATOM 1647 O O . ASP A 1 206 ? -11.683 -1.843 -4.236 1.00 89.25 206 ASP A O 1
ATOM 1651 N N . ARG A 1 207 ? -11.102 -2.012 -6.404 1.00 93.81 207 ARG A N 1
ATOM 1652 C CA . ARG A 1 207 ? -9.969 -1.088 -6.297 1.00 93.81 207 ARG A CA 1
ATOM 1653 C C . ARG A 1 207 ? -10.481 0.343 -6.310 1.00 93.81 207 ARG A C 1
ATOM 1655 O O . ARG A 1 207 ? -11.290 0.705 -7.161 1.00 93.81 207 ARG A O 1
ATOM 1662 N N . VAL A 1 208 ? -9.947 1.155 -5.409 1.00 94.62 208 VAL A N 1
ATOM 1663 C CA . VAL A 1 208 ? -10.254 2.588 -5.296 1.00 94.62 208 VAL A CA 1
ATOM 1664 C C . VAL A 1 208 ? -9.068 3.476 -5.675 1.00 94.62 208 VAL A C 1
ATOM 1666 O O . VAL A 1 208 ? -9.210 4.695 -5.731 1.00 94.62 208 VAL A O 1
ATOM 1669 N N . ASP A 1 209 ? -7.901 2.887 -5.959 1.00 92.88 209 ASP A N 1
ATOM 1670 C CA . ASP A 1 209 ? -6.757 3.610 -6.516 1.00 92.88 209 ASP A CA 1
ATOM 1671 C C . ASP A 1 209 ? -6.961 3.988 -7.992 1.00 92.88 209 ASP A C 1
ATOM 1673 O O . ASP A 1 209 ? -7.659 3.306 -8.746 1.00 92.88 209 ASP A O 1
ATOM 1677 N N . ALA A 1 210 ? -6.319 5.075 -8.432 1.00 88.25 210 ALA A N 1
ATOM 1678 C CA . ALA A 1 210 ? -6.507 5.603 -9.782 1.00 88.25 210 ALA A CA 1
ATOM 1679 C C . ALA A 1 210 ? -5.786 4.797 -10.886 1.00 88.25 210 ALA A C 1
ATOM 1681 O O . ALA A 1 210 ? -5.865 5.165 -12.069 1.00 88.25 210 ALA A O 1
ATOM 1682 N N . GLN A 1 211 ? -5.068 3.723 -10.520 1.00 86.25 211 GLN A N 1
ATOM 1683 C CA . GLN A 1 211 ? -4.278 2.867 -11.418 1.00 86.25 211 GLN A CA 1
ATOM 1684 C C . GLN A 1 211 ? -3.355 3.679 -12.339 1.00 86.25 211 GLN A C 1
ATOM 1686 O O . GLN A 1 211 ? -3.227 3.433 -13.543 1.00 86.25 211 GLN A O 1
ATOM 1691 N N . LEU A 1 212 ? -2.759 4.734 -11.786 1.00 84.12 212 LEU A N 1
ATOM 1692 C CA . LEU A 1 212 ? -1.798 5.563 -12.495 1.00 84.12 212 LEU A CA 1
ATOM 1693 C C . LEU A 1 212 ? -0.426 4.881 -12.489 1.00 84.12 212 LEU A C 1
ATOM 1695 O O . LEU A 1 212 ? 0.059 4.436 -11.453 1.00 84.12 212 LEU A O 1
ATOM 1699 N N . ALA A 1 213 ? 0.257 4.874 -13.633 1.00 73.69 213 ALA A N 1
ATOM 1700 C CA . ALA A 1 213 ? 1.625 4.368 -13.721 1.00 73.69 213 ALA A CA 1
ATOM 1701 C C . ALA A 1 213 ? 2.637 5.314 -13.046 1.00 73.69 213 ALA A C 1
ATOM 1703 O O . ALA A 1 213 ? 2.474 6.540 -13.072 1.00 73.69 213 ALA A O 1
ATOM 1704 N N . GLY A 1 214 ? 3.715 4.753 -12.495 1.00 69.00 214 GLY A N 1
ATOM 1705 C CA . GLY A 1 214 ? 4.854 5.498 -11.950 1.00 69.00 214 GLY A CA 1
ATOM 1706 C C . GLY A 1 214 ? 4.985 5.450 -10.426 1.00 69.00 214 GLY A C 1
ATOM 1707 O O . GLY A 1 214 ? 4.110 4.973 -9.711 1.00 69.00 214 GLY A O 1
ATOM 1708 N N . SER A 1 215 ? 6.117 5.954 -9.933 1.00 69.50 215 SER A N 1
ATOM 1709 C CA . SER A 1 215 ? 6.448 5.994 -8.506 1.00 69.50 215 SER A CA 1
ATOM 1710 C C . SER A 1 215 ? 5.635 7.045 -7.740 1.00 69.50 215 SER A C 1
ATOM 1712 O O . SER A 1 215 ? 5.246 8.060 -8.311 1.00 69.50 215 SER A O 1
ATOM 1714 N N . GLY A 1 216 ? 5.482 6.851 -6.427 1.00 82.12 216 GLY A N 1
ATOM 1715 C CA . GLY A 1 216 ? 4.882 7.842 -5.513 1.00 82.12 216 GLY A CA 1
ATOM 1716 C C . GLY A 1 216 ? 3.477 7.504 -5.006 1.00 82.12 216 GLY A C 1
ATOM 1717 O O . GLY A 1 216 ? 2.889 8.297 -4.289 1.00 82.12 216 GLY A O 1
ATOM 1718 N N . ARG A 1 217 ? 2.949 6.323 -5.333 1.00 89.88 217 ARG A N 1
ATOM 1719 C CA . ARG A 1 217 ? 1.664 5.801 -4.837 1.00 89.88 217 ARG A CA 1
ATOM 1720 C C . ARG A 1 217 ? 1.796 4.347 -4.387 1.00 89.88 217 ARG A C 1
ATOM 1722 O O . ARG A 1 217 ? 2.851 3.752 -4.620 1.00 89.88 217 ARG A O 1
ATOM 1729 N N . PHE A 1 218 ? 0.792 3.822 -3.695 1.00 93.06 218 PHE A N 1
ATOM 1730 C CA . PHE A 1 218 ? 0.722 2.397 -3.355 1.00 93.06 218 PHE A CA 1
ATOM 1731 C C . PHE A 1 218 ? 0.356 1.571 -4.590 1.00 93.06 218 PHE A C 1
ATOM 1733 O O . PHE A 1 218 ? -0.295 2.095 -5.494 1.00 93.06 218 PHE A O 1
ATOM 1740 N N . ASP A 1 219 ? 0.764 0.301 -4.624 1.00 93.50 219 ASP A N 1
ATOM 1741 C CA . ASP A 1 219 ? 0.556 -0.549 -5.802 1.00 93.50 219 ASP A CA 1
ATOM 1742 C C . ASP A 1 219 ? -0.932 -0.902 -5.985 1.00 93.50 219 ASP A C 1
ATOM 1744 O O . ASP A 1 219 ? -1.445 -0.864 -7.101 1.00 93.50 219 ASP A O 1
ATOM 1748 N N . ILE A 1 220 ? -1.645 -1.207 -4.891 1.00 95.56 220 ILE A N 1
ATOM 1749 C CA . ILE A 1 220 ? -3.095 -1.458 -4.900 1.00 95.56 220 ILE A CA 1
ATOM 1750 C C . ILE A 1 220 ? -3.733 -0.860 -3.643 1.00 95.56 220 ILE A C 1
ATOM 1752 O O . ILE A 1 220 ? -3.231 -1.064 -2.533 1.00 95.56 220 ILE A O 1
ATOM 1756 N N . VAL A 1 221 ? -4.876 -0.187 -3.802 1.00 96.62 221 VAL A N 1
ATOM 1757 C CA . VAL A 1 221 ? -5.748 0.193 -2.680 1.00 96.62 221 VAL A CA 1
ATOM 1758 C C . VAL A 1 221 ? -7.168 -0.276 -2.964 1.00 96.62 221 VAL A C 1
ATOM 1760 O O . VAL A 1 221 ? -7.730 0.043 -4.011 1.00 96.62 221 VAL A O 1
ATOM 1763 N N . ALA A 1 222 ? -7.757 -1.022 -2.034 1.00 96.69 222 ALA A N 1
ATOM 1764 C CA . ALA A 1 222 ? -9.116 -1.544 -2.143 1.00 96.69 222 ALA A CA 1
ATOM 1765 C C . ALA A 1 222 ? -9.969 -1.128 -0.942 1.00 96.69 222 ALA A C 1
ATOM 1767 O O . ALA A 1 222 ? -9.483 -1.105 0.193 1.00 96.69 222 ALA A O 1
ATOM 1768 N N . GLU A 1 223 ? -11.241 -0.825 -1.195 1.00 94.19 223 GLU A N 1
ATOM 1769 C CA . GLU A 1 223 ? -12.232 -0.637 -0.136 1.00 94.19 223 GLU A CA 1
ATOM 1770 C C . GLU A 1 223 ? -12.800 -2.003 0.257 1.00 94.19 223 GLU A C 1
ATOM 1772 O O . GLU A 1 223 ? -13.232 -2.794 -0.583 1.00 94.19 223 GLU A O 1
ATOM 1777 N N . LEU A 1 224 ? -12.757 -2.304 1.550 1.00 92.12 224 LEU A N 1
ATOM 1778 C CA . LEU A 1 224 ? -13.275 -3.549 2.090 1.00 92.12 224 LEU A CA 1
ATOM 1779 C C . LEU A 1 224 ? -14.786 -3.431 2.314 1.00 92.12 224 LEU A C 1
ATOM 1781 O O . LEU A 1 224 ? -15.275 -2.345 2.631 1.00 92.12 224 LEU A O 1
ATOM 1785 N N . PRO A 1 225 ? -15.542 -4.548 2.277 1.00 87.06 225 PRO A N 1
ATOM 1786 C CA . PRO A 1 225 ? -16.990 -4.529 2.503 1.00 87.06 225 PRO A CA 1
ATOM 1787 C C . PRO A 1 225 ? -17.382 -3.945 3.858 1.00 87.06 225 PRO A C 1
ATOM 1789 O O . PRO A 1 225 ? -18.546 -3.606 4.090 1.00 87.06 225 PRO A O 1
ATOM 1792 N N . ASP A 1 226 ? -16.425 -3.891 4.789 1.00 85.12 226 ASP A N 1
ATOM 1793 C CA . ASP A 1 226 ? -16.654 -3.326 6.093 1.00 85.12 226 ASP A CA 1
ATOM 1794 C C . ASP A 1 226 ? -16.508 -1.801 6.182 1.00 85.12 226 ASP A C 1
ATOM 1796 O O . ASP A 1 226 ? -17.006 -1.235 7.156 1.00 85.12 226 ASP A O 1
ATOM 1800 N N . GLY A 1 227 ? -15.947 -1.147 5.160 1.00 87.75 227 GLY A N 1
ATOM 1801 C CA . GLY A 1 227 ? -15.625 0.283 5.105 1.00 87.75 227 GLY A CA 1
ATOM 1802 C C . GLY A 1 227 ? -14.176 0.608 5.492 1.00 87.75 227 GLY A C 1
ATOM 1803 O O . GLY A 1 227 ? -13.812 1.781 5.600 1.00 87.75 227 GLY A O 1
ATOM 1804 N N . ARG A 1 228 ? -13.345 -0.408 5.758 1.00 92.50 228 ARG A N 1
ATOM 1805 C CA . ARG A 1 228 ? -11.891 -0.257 5.921 1.00 92.50 228 ARG A CA 1
ATOM 1806 C C . ARG A 1 228 ? -11.194 -0.291 4.563 1.00 92.50 228 ARG A C 1
ATOM 1808 O O . ARG A 1 228 ? -11.815 -0.577 3.546 1.00 92.50 228 ARG A O 1
ATOM 1815 N N . HIS A 1 229 ? -9.894 -0.017 4.548 1.00 94.88 229 HIS A N 1
ATOM 1816 C CA . HIS A 1 229 ? -9.089 -0.060 3.328 1.00 94.88 229 HIS A CA 1
ATOM 1817 C C . HIS A 1 229 ? -7.987 -1.111 3.439 1.00 94.88 229 HIS A C 1
ATOM 1819 O O . HIS A 1 229 ? -7.278 -1.165 4.443 1.00 94.88 229 HIS A O 1
ATOM 1825 N N . ALA A 1 230 ? -7.806 -1.911 2.394 1.00 95.44 230 ALA A N 1
ATOM 1826 C CA . ALA A 1 230 ? -6.611 -2.724 2.220 1.00 95.44 230 ALA A CA 1
ATOM 1827 C C . ALA A 1 230 ? -5.635 -1.982 1.305 1.00 95.44 230 ALA A C 1
ATOM 1829 O O . ALA A 1 230 ? -5.995 -1.581 0.199 1.00 95.44 230 ALA A O 1
ATOM 1830 N N . VAL A 1 231 ? -4.399 -1.814 1.765 1.00 95.94 231 VAL A N 1
ATOM 1831 C CA . VAL A 1 231 ? -3.295 -1.275 0.970 1.00 95.94 231 VAL A CA 1
ATOM 1832 C C . VAL A 1 231 ? -2.285 -2.386 0.758 1.00 95.94 231 VAL A C 1
ATOM 1834 O O . VAL A 1 231 ? -1.826 -3.005 1.719 1.00 95.94 231 VAL A O 1
ATOM 1837 N N . VAL A 1 232 ? -1.937 -2.646 -0.497 1.00 95.75 232 VAL A N 1
ATOM 1838 C CA . VAL A 1 232 ? -0.995 -3.702 -0.862 1.00 95.75 232 VAL A CA 1
ATOM 1839 C C . VAL A 1 232 ? 0.213 -3.092 -1.559 1.00 95.75 232 VAL A C 1
ATOM 1841 O O . VAL A 1 232 ? 0.077 -2.409 -2.571 1.00 95.75 232 VAL A O 1
ATOM 1844 N N . GLU A 1 233 ? 1.399 -3.372 -1.021 1.00 94.50 233 GLU A N 1
ATOM 1845 C CA . GLU A 1 233 ? 2.665 -3.268 -1.747 1.00 94.50 233 GLU A CA 1
ATOM 1846 C C . GLU A 1 233 ? 2.952 -4.625 -2.377 1.00 94.50 233 GLU A C 1
ATOM 1848 O O . GLU A 1 233 ? 3.155 -5.627 -1.689 1.00 94.50 233 GLU A O 1
ATOM 1853 N N . ALA A 1 234 ? 2.945 -4.663 -3.699 1.00 94.12 234 ALA A N 1
ATOM 1854 C CA . ALA A 1 234 ? 3.022 -5.874 -4.481 1.00 94.12 234 ALA A CA 1
ATOM 1855 C C . ALA A 1 234 ? 4.439 -6.052 -5.036 1.00 94.12 234 ALA A C 1
ATOM 1857 O O . ALA A 1 234 ? 5.087 -5.104 -5.485 1.00 94.12 234 ALA A O 1
ATOM 1858 N N . LYS A 1 235 ? 4.966 -7.275 -4.967 1.00 91.31 235 LYS A N 1
ATOM 1859 C CA . LYS A 1 235 ? 6.344 -7.582 -5.365 1.00 91.31 235 LYS A CA 1
ATOM 1860 C C . LYS A 1 235 ? 6.398 -8.858 -6.192 1.00 91.31 235 LYS A C 1
ATOM 1862 O O . LYS A 1 235 ? 5.792 -9.872 -5.845 1.00 91.31 235 LYS A O 1
ATOM 1867 N N . GLY A 1 236 ? 7.147 -8.803 -7.291 1.00 90.75 236 GLY A N 1
ATOM 1868 C CA . GLY A 1 236 ? 7.404 -9.959 -8.144 1.00 90.75 236 GLY A CA 1
ATOM 1869 C C . GLY A 1 236 ? 8.270 -11.032 -7.467 1.00 90.75 236 GLY A C 1
ATOM 1870 O O . GLY A 1 236 ? 8.857 -10.802 -6.402 1.00 90.75 236 GLY A O 1
ATOM 1871 N N . PRO A 1 237 ? 8.411 -12.212 -8.094 1.00 79.12 237 PRO A N 1
ATOM 1872 C CA . PRO A 1 237 ? 9.239 -13.285 -7.567 1.00 79.12 237 PRO A CA 1
ATOM 1873 C C . PRO A 1 237 ? 10.704 -12.833 -7.555 1.00 79.12 237 PRO A C 1
ATOM 1875 O O . PRO A 1 237 ? 11.252 -12.446 -8.588 1.00 79.12 237 PRO A O 1
ATOM 1878 N N . SER A 1 238 ? 11.312 -12.869 -6.365 1.00 73.81 238 SER A N 1
ATOM 1879 C CA . SER A 1 238 ? 12.685 -12.421 -6.058 1.00 73.81 238 SER A CA 1
ATOM 1880 C C . SER A 1 238 ? 12.890 -10.923 -5.811 1.00 73.81 238 SER A C 1
ATOM 1882 O O . SER A 1 238 ? 14.022 -10.528 -5.538 1.00 73.81 238 SER A O 1
ATOM 1884 N N . ALA A 1 239 ? 11.844 -10.093 -5.844 1.00 77.81 239 ALA A N 1
ATOM 1885 C CA . ALA A 1 239 ? 11.963 -8.718 -5.366 1.00 77.81 239 ALA A CA 1
ATOM 1886 C C . ALA A 1 239 ? 12.050 -8.696 -3.828 1.00 77.81 239 ALA A C 1
ATOM 1888 O O . ALA A 1 239 ? 11.310 -9.403 -3.143 1.00 77.81 239 ALA A O 1
ATOM 1889 N N . SER A 1 240 ? 12.982 -7.907 -3.291 1.00 74.50 240 SER A N 1
ATOM 1890 C CA . SER A 1 240 ? 13.079 -7.630 -1.857 1.00 74.50 240 SER A CA 1
ATOM 1891 C C . SER A 1 240 ? 12.218 -6.426 -1.483 1.00 74.50 240 SER A C 1
ATOM 1893 O O . SER A 1 240 ? 11.836 -5.632 -2.347 1.00 74.50 240 SER A O 1
ATOM 1895 N N . VAL A 1 241 ? 11.969 -6.262 -0.184 1.00 78.38 241 VAL A N 1
ATOM 1896 C CA . VAL A 1 241 ? 11.459 -5.000 0.362 1.00 78.38 241 VAL A CA 1
ATOM 1897 C C . VAL A 1 241 ? 12.426 -3.889 -0.039 1.00 78.38 241 VAL A C 1
ATOM 1899 O O . VAL A 1 241 ? 13.645 -4.039 0.082 1.00 78.38 241 VAL A O 1
ATOM 1902 N N . GLY A 1 242 ? 11.890 -2.823 -0.627 1.00 78.12 242 GLY A N 1
ATOM 1903 C CA . GLY A 1 242 ? 12.683 -1.674 -1.034 1.00 78.12 242 GLY A CA 1
ATOM 1904 C C . GLY A 1 242 ? 13.043 -0.781 0.151 1.00 78.12 242 GLY A C 1
ATOM 1905 O O . GLY A 1 242 ? 12.349 -0.749 1.164 1.00 78.12 242 GLY A O 1
ATOM 1906 N N . GLU A 1 243 ? 14.099 0.005 -0.017 1.00 85.69 243 GLU A N 1
ATOM 1907 C CA . GLU A 1 243 ? 14.402 1.149 0.844 1.00 85.69 243 GLU A CA 1
ATOM 1908 C C . GLU A 1 243 ? 13.991 2.422 0.105 1.00 85.69 243 GLU A C 1
ATOM 1910 O O . GLU A 1 243 ? 14.157 2.521 -1.118 1.00 85.69 243 GLU A O 1
ATOM 1915 N N . ALA A 1 244 ? 13.488 3.414 0.830 1.00 82.31 244 ALA A N 1
ATOM 1916 C CA . ALA A 1 244 ? 13.218 4.731 0.277 1.00 82.31 244 ALA A CA 1
ATOM 1917 C C . ALA A 1 244 ? 13.603 5.838 1.255 1.00 82.31 244 ALA A C 1
ATOM 1919 O O . ALA A 1 244 ? 13.613 5.651 2.469 1.00 82.31 244 ALA A O 1
ATOM 1920 N N . LYS A 1 245 ? 13.896 7.010 0.693 1.00 83.56 245 LYS A N 1
ATOM 1921 C CA . LYS A 1 245 ? 14.166 8.234 1.442 1.00 83.56 245 LYS A CA 1
ATOM 1922 C C . LYS A 1 245 ? 12.838 8.870 1.854 1.00 83.56 245 LYS A C 1
ATOM 1924 O O . LYS A 1 245 ? 12.029 9.196 0.986 1.00 83.56 245 LYS A O 1
ATOM 1929 N N . ALA A 1 246 ? 12.594 8.978 3.153 1.00 87.25 246 ALA A N 1
ATOM 1930 C CA . ALA A 1 246 ? 11.442 9.641 3.749 1.00 87.25 246 ALA A CA 1
ATOM 1931 C C . ALA A 1 246 ? 11.500 11.170 3.574 1.00 87.25 246 ALA A C 1
ATOM 1933 O O . ALA A 1 246 ? 12.492 11.718 3.095 1.00 87.25 246 ALA A O 1
ATOM 1934 N N . LEU A 1 247 ? 10.431 11.867 3.977 1.00 80.94 247 LEU A N 1
ATOM 1935 C CA . LEU A 1 247 ? 10.320 13.331 3.871 1.00 80.94 247 LEU A CA 1
ATOM 1936 C C . LEU A 1 247 ? 11.366 14.092 4.702 1.00 80.94 247 LEU A C 1
ATOM 1938 O O . LEU A 1 247 ? 11.728 15.207 4.352 1.00 80.94 247 LEU A O 1
ATOM 1942 N N . ASP A 1 248 ? 11.842 13.499 5.797 1.00 80.69 248 ASP A N 1
ATOM 1943 C CA . ASP A 1 248 ? 12.893 14.050 6.662 1.00 80.69 248 ASP A CA 1
ATOM 1944 C C . ASP A 1 248 ? 14.314 13.704 6.172 1.00 80.69 248 ASP A C 1
ATOM 1946 O O . ASP A 1 248 ? 15.294 13.983 6.860 1.00 80.69 248 ASP A O 1
ATOM 1950 N N . GLY A 1 249 ? 14.433 13.064 5.003 1.00 77.56 249 GLY A N 1
ATOM 1951 C CA . GLY A 1 249 ? 15.698 12.618 4.427 1.00 77.56 249 GLY A CA 1
ATOM 1952 C C . GLY A 1 249 ? 16.219 11.283 4.968 1.00 77.56 249 GLY A C 1
ATOM 1953 O O . GLY A 1 249 ? 17.216 10.784 4.445 1.00 77.56 249 GLY A O 1
ATOM 1954 N N . THR A 1 250 ? 15.565 10.675 5.965 1.00 85.44 250 THR A N 1
ATOM 1955 C CA . THR A 1 250 ? 15.985 9.377 6.520 1.00 85.44 250 THR A CA 1
ATOM 1956 C C . THR A 1 250 ? 15.649 8.221 5.582 1.00 85.44 250 THR A C 1
ATOM 1958 O O . THR A 1 250 ? 14.658 8.256 4.854 1.00 85.44 250 THR A O 1
ATOM 1961 N N . TYR A 1 251 ? 16.475 7.175 5.581 1.00 85.44 251 TYR A N 1
ATOM 1962 C CA . TYR A 1 251 ? 16.197 5.956 4.823 1.00 85.44 251 TYR A CA 1
ATOM 1963 C C . TYR A 1 251 ? 15.345 5.007 5.653 1.00 85.44 251 TYR A C 1
ATOM 1965 O O . TYR A 1 251 ? 15.657 4.735 6.810 1.00 85.44 251 TYR A O 1
ATOM 1973 N N . VAL A 1 252 ? 14.282 4.490 5.049 1.00 89.12 252 VAL A N 1
ATOM 1974 C CA . VAL A 1 252 ? 13.333 3.586 5.699 1.00 89.12 252 VAL A CA 1
ATOM 1975 C C . VAL A 1 252 ? 12.934 2.459 4.756 1.00 89.12 252 VAL A C 1
ATOM 1977 O O . VAL A 1 252 ? 12.890 2.643 3.534 1.00 89.12 252 VAL A O 1
ATOM 1980 N N . GLU A 1 253 ? 12.632 1.289 5.306 1.00 91.50 253 GLU A N 1
ATOM 1981 C CA . GLU A 1 253 ? 12.048 0.195 4.529 1.00 91.50 253 GLU A CA 1
ATOM 1982 C C . GLU A 1 253 ? 10.600 0.513 4.119 1.00 91.50 253 GLU A C 1
ATOM 1984 O O . GLU A 1 253 ? 9.861 1.225 4.812 1.00 91.50 253 GLU A O 1
ATOM 1989 N N . GLN A 1 254 ? 10.161 -0.040 2.985 1.00 88.19 254 GLN A N 1
ATOM 1990 C CA . GLN A 1 254 ? 8.739 -0.039 2.634 1.00 88.19 254 GLN A CA 1
ATOM 1991 C C . GLN A 1 254 ? 7.933 -0.701 3.756 1.00 88.19 254 GLN A C 1
ATOM 1993 O O . GLN A 1 254 ? 8.298 -1.774 4.227 1.00 88.19 254 GLN A O 1
ATOM 1998 N N . GLY A 1 255 ? 6.842 -0.054 4.173 1.00 87.88 255 GLY A N 1
ATOM 1999 C CA . GLY A 1 255 ? 6.054 -0.483 5.334 1.00 87.88 255 GLY A CA 1
ATOM 2000 C C . GLY A 1 255 ? 6.369 0.248 6.636 1.00 87.88 255 GLY A C 1
ATOM 2001 O O . GLY A 1 255 ? 5.650 0.080 7.613 1.00 87.88 255 GLY A O 1
ATOM 2002 N N . HIS A 1 256 ? 7.405 1.089 6.662 1.00 92.25 256 HIS A N 1
ATOM 2003 C CA . HIS A 1 256 ? 7.653 1.993 7.781 1.00 92.25 256 HIS A CA 1
ATOM 2004 C C . HIS A 1 256 ? 6.683 3.193 7.783 1.00 92.25 256 HIS A C 1
ATOM 2006 O O . HIS A 1 256 ? 6.243 3.646 6.722 1.00 92.25 256 HIS A O 1
ATOM 2012 N N . ASP A 1 257 ? 6.404 3.785 8.950 1.00 91.25 257 ASP A N 1
ATOM 2013 C CA . ASP A 1 257 ? 5.482 4.931 9.086 1.00 91.25 257 ASP A CA 1
ATOM 2014 C C . ASP A 1 257 ? 5.905 6.132 8.233 1.00 91.25 257 ASP A C 1
ATOM 2016 O O . ASP A 1 257 ? 5.081 6.750 7.560 1.00 91.25 257 ASP A O 1
ATOM 2020 N N . LYS A 1 258 ? 7.211 6.411 8.178 1.00 91.38 258 LYS A N 1
ATOM 2021 C CA . LYS A 1 258 ? 7.757 7.496 7.350 1.00 91.38 258 LYS A CA 1
ATOM 2022 C C . LYS A 1 258 ? 7.656 7.210 5.845 1.00 91.38 258 LYS A C 1
ATOM 2024 O O . LYS A 1 258 ? 7.498 8.140 5.054 1.00 91.38 258 LYS A O 1
ATOM 2029 N N . TYR A 1 259 ? 7.725 5.936 5.437 1.00 92.88 259 TYR A N 1
ATOM 2030 C CA . TYR A 1 259 ? 7.456 5.529 4.049 1.00 92.88 259 TYR A CA 1
ATOM 2031 C C . TYR A 1 259 ? 5.995 5.803 3.701 1.00 92.88 259 TYR A C 1
ATOM 2033 O O . TYR A 1 259 ? 5.691 6.401 2.669 1.00 92.88 259 TYR A O 1
ATOM 2041 N N . TRP A 1 260 ? 5.136 5.418 4.648 1.00 93.50 260 TRP A N 1
ATOM 2042 C CA . TRP A 1 260 ? 3.792 5.919 4.873 1.00 93.50 260 TRP A CA 1
ATOM 2043 C C . TRP A 1 260 ? 3.580 7.342 4.372 1.00 93.50 260 TRP A C 1
ATOM 2045 O O . TRP A 1 260 ? 2.968 7.631 3.338 1.00 93.50 260 TRP A O 1
ATOM 2055 N N . ASP A 1 261 ? 4.078 8.243 5.206 1.00 92.50 261 ASP A N 1
ATOM 2056 C CA . ASP A 1 261 ? 3.865 9.678 5.099 1.00 92.50 261 ASP A CA 1
ATOM 2057 C C . ASP A 1 261 ? 4.365 10.217 3.770 1.00 92.50 261 ASP A C 1
ATOM 2059 O O . ASP A 1 261 ? 3.692 11.032 3.137 1.00 92.50 261 ASP A O 1
ATOM 2063 N N . LYS A 1 262 ? 5.510 9.704 3.310 1.00 92.81 262 LYS A N 1
ATOM 2064 C CA . LYS A 1 262 ? 6.061 10.062 2.012 1.00 92.81 262 LYS A CA 1
ATOM 2065 C C . LYS A 1 262 ? 5.101 9.718 0.874 1.00 92.81 262 LYS A C 1
ATOM 2067 O O . LYS A 1 262 ? 4.846 10.574 0.036 1.00 92.81 262 LYS A O 1
ATOM 2072 N N . LYS A 1 263 ? 4.538 8.507 0.839 1.00 94.12 263 LYS A N 1
ATOM 2073 C CA . LYS A 1 263 ? 3.593 8.104 -0.218 1.00 94.12 263 LYS A CA 1
ATOM 2074 C C . LYS A 1 263 ? 2.333 8.956 -0.213 1.00 94.12 263 LYS A C 1
ATOM 2076 O O . LYS A 1 263 ? 1.923 9.438 -1.263 1.00 94.12 263 LYS A O 1
ATOM 2081 N N . LEU A 1 264 ? 1.753 9.207 0.960 1.00 94.75 264 LEU A N 1
ATOM 2082 C CA . LEU A 1 264 ? 0.593 10.094 1.057 1.00 94.75 264 LEU A CA 1
ATOM 2083 C C . LEU A 1 264 ? 0.926 11.525 0.626 1.00 94.75 264 LEU A C 1
ATOM 2085 O O . LEU A 1 264 ? 0.104 12.180 -0.014 1.00 94.75 264 LEU A O 1
ATOM 2089 N N . HIS A 1 265 ? 2.112 12.025 0.971 1.00 92.75 265 HIS A N 1
ATOM 2090 C CA . HIS A 1 265 ? 2.578 13.329 0.519 1.00 92.75 265 HIS A CA 1
ATOM 2091 C C . HIS A 1 265 ? 2.725 13.369 -1.005 1.00 92.75 265 HIS A C 1
ATOM 2093 O O . HIS A 1 265 ? 2.142 14.251 -1.631 1.00 92.75 265 HIS A O 1
ATOM 2099 N N . ASP A 1 266 ? 3.427 12.397 -1.589 1.00 91.62 266 ASP A N 1
ATOM 2100 C CA . ASP A 1 266 ? 3.638 12.275 -3.033 1.00 91.62 266 ASP A CA 1
ATOM 2101 C C . ASP A 1 266 ? 2.291 12.213 -3.783 1.00 91.62 266 ASP A C 1
ATOM 2103 O O . ASP A 1 266 ? 2.101 12.930 -4.762 1.00 91.62 266 ASP A O 1
ATOM 2107 N N . MET A 1 267 ? 1.315 11.432 -3.300 1.00 93.62 267 MET A N 1
ATOM 2108 C CA . MET A 1 267 ? -0.038 11.376 -3.877 1.00 93.62 267 MET A CA 1
ATOM 2109 C C . MET A 1 267 ? -0.770 12.724 -3.781 1.00 93.62 267 MET A C 1
ATOM 2111 O O . MET A 1 267 ? -1.397 13.157 -4.747 1.00 93.62 267 MET A O 1
ATOM 2115 N N . LYS A 1 268 ? -0.672 13.424 -2.640 1.00 92.00 268 LYS A N 1
ATOM 2116 C CA . LYS A 1 268 ? -1.310 14.738 -2.429 1.00 92.00 268 LYS A CA 1
ATOM 2117 C C . LYS A 1 268 ? -0.715 15.842 -3.305 1.00 92.00 268 LYS A C 1
ATOM 2119 O O . LYS A 1 268 ? -1.436 16.766 -3.684 1.00 92.00 268 LYS A O 1
ATOM 2124 N N . THR A 1 269 ? 0.582 15.777 -3.598 1.00 88.19 269 THR A N 1
ATOM 2125 C CA . THR A 1 269 ? 1.310 16.813 -4.348 1.00 88.19 269 THR A CA 1
ATOM 2126 C C . THR A 1 269 ? 1.534 16.459 -5.817 1.00 88.19 269 THR A C 1
ATOM 2128 O O . THR A 1 269 ? 1.950 17.325 -6.591 1.00 88.19 269 THR A O 1
ATOM 2131 N N . ALA A 1 270 ? 1.218 15.227 -6.231 1.00 86.94 270 ALA A N 1
ATOM 2132 C CA . ALA A 1 270 ? 1.341 14.776 -7.611 1.00 86.94 270 ALA A CA 1
ATOM 2133 C C . ALA A 1 270 ? 0.602 15.725 -8.558 1.00 86.94 270 ALA A C 1
ATOM 2135 O O . ALA A 1 270 ? -0.590 15.981 -8.399 1.00 86.94 270 ALA A O 1
ATOM 2136 N N . THR A 1 271 ? 1.305 16.249 -9.559 1.00 86.62 271 THR A N 1
ATOM 2137 C CA . THR A 1 271 ? 0.770 17.156 -10.583 1.00 86.62 271 THR A CA 1
ATOM 2138 C C . THR A 1 271 ? 1.292 16.757 -11.957 1.00 86.62 271 THR A C 1
ATOM 2140 O O . THR A 1 271 ? 2.407 16.243 -12.093 1.00 86.62 271 THR A O 1
ATOM 2143 N N . LEU A 1 272 ? 0.499 17.019 -12.998 1.00 86.56 272 LEU A N 1
ATOM 2144 C CA . LEU A 1 272 ? 0.958 16.886 -14.373 1.00 86.56 272 LEU A CA 1
ATOM 2145 C C . LEU A 1 272 ? 1.686 18.175 -14.773 1.00 86.56 272 LEU A C 1
ATOM 2147 O O . LEU A 1 272 ? 1.074 19.169 -15.147 1.00 86.56 272 LEU A O 1
ATOM 2151 N N . SER A 1 273 ? 3.011 18.183 -14.632 1.00 85.75 273 SER A N 1
ATOM 2152 C CA . SER A 1 273 ? 3.847 19.302 -15.096 1.00 85.75 273 SER A CA 1
ATOM 2153 C C . SER A 1 273 ? 3.705 19.508 -16.610 1.00 85.75 273 SER A C 1
ATOM 2155 O O . SER A 1 273 ? 3.599 18.512 -17.323 1.00 85.75 273 SER A O 1
ATOM 2157 N N . GLY A 1 274 ? 3.845 20.743 -17.108 1.00 85.69 274 GLY A N 1
ATOM 2158 C CA . GLY A 1 274 ? 3.721 21.048 -18.545 1.00 85.69 274 GLY A CA 1
ATOM 2159 C C . GLY A 1 274 ? 4.613 20.195 -19.460 1.00 85.69 274 GLY A C 1
ATOM 2160 O O . GLY A 1 274 ? 4.147 19.699 -20.475 1.00 85.69 274 GLY A O 1
ATOM 2161 N N . GLU A 1 275 ? 5.858 19.918 -19.059 1.00 85.88 275 GLU A N 1
ATOM 2162 C CA . GLU A 1 275 ? 6.755 19.014 -19.802 1.00 85.88 275 GLU A CA 1
ATOM 2163 C C . GLU A 1 275 ? 6.241 17.561 -19.828 1.00 85.88 275 GLU A C 1
ATOM 2165 O O . GLU A 1 275 ? 6.338 16.864 -20.836 1.00 85.88 275 GLU A O 1
ATOM 2170 N N . ALA A 1 276 ? 5.676 17.078 -18.718 1.00 84.12 276 ALA A N 1
ATOM 2171 C CA . ALA A 1 276 ? 5.106 15.732 -18.654 1.00 84.12 276 ALA A CA 1
ATOM 2172 C C . ALA A 1 276 ? 3.823 15.620 -19.485 1.00 84.12 276 ALA A C 1
ATOM 2174 O O . ALA A 1 276 ? 3.612 14.593 -20.128 1.00 84.12 276 ALA A O 1
ATOM 2175 N N . GLU A 1 277 ? 3.004 16.673 -19.509 1.00 90.88 277 GLU A N 1
ATOM 2176 C CA . GLU A 1 277 ? 1.846 16.757 -20.395 1.00 90.88 277 GLU A CA 1
ATOM 2177 C C . GLU A 1 277 ? 2.283 16.748 -21.864 1.00 90.88 277 GLU A C 1
ATOM 2179 O O . GLU A 1 277 ? 1.773 15.949 -22.644 1.00 90.88 277 GLU A O 1
ATOM 2184 N N . GLU A 1 278 ? 3.269 17.564 -22.244 1.00 92.50 278 GLU A N 1
ATOM 2185 C CA . GLU A 1 278 ? 3.795 17.611 -23.612 1.00 92.50 278 GLU A CA 1
ATOM 2186 C C . GLU A 1 278 ? 4.337 16.245 -24.058 1.00 92.50 278 GLU A C 1
ATOM 2188 O O . GLU A 1 278 ? 3.988 15.751 -25.133 1.00 92.50 278 GLU A O 1
ATOM 2193 N N . ASN A 1 279 ? 5.116 15.580 -23.200 1.00 90.81 279 ASN A N 1
ATOM 2194 C CA . ASN A 1 279 ? 5.622 14.234 -23.460 1.00 90.81 279 ASN A CA 1
ATOM 2195 C C . ASN A 1 279 ? 4.496 13.196 -23.569 1.00 90.81 279 ASN A C 1
ATOM 2197 O O . ASN A 1 279 ? 4.544 12.323 -24.439 1.00 90.81 279 ASN A O 1
ATOM 2201 N N . MET A 1 280 ? 3.467 13.287 -22.720 1.00 91.81 280 MET A N 1
ATOM 2202 C CA . MET A 1 280 ? 2.288 12.426 -22.805 1.00 91.81 280 MET A CA 1
ATOM 2203 C C . MET A 1 280 ? 1.551 12.638 -24.129 1.00 91.81 280 MET A C 1
ATOM 2205 O O . MET A 1 280 ? 1.288 11.664 -24.833 1.00 91.81 280 MET A O 1
ATOM 2209 N N . ARG A 1 281 ? 1.282 13.891 -24.504 1.00 95.44 281 ARG A N 1
ATOM 2210 C CA . ARG A 1 281 ? 0.620 14.261 -25.761 1.00 95.44 281 ARG A CA 1
ATOM 2211 C C . ARG A 1 281 ? 1.397 13.761 -26.972 1.00 95.44 281 ARG A C 1
ATOM 2213 O O . ARG A 1 281 ? 0.809 13.137 -27.850 1.00 95.44 281 ARG A O 1
ATOM 2220 N N . LYS A 1 282 ? 2.717 13.963 -26.989 1.00 94.81 282 LYS A N 1
ATOM 2221 C CA . LYS A 1 282 ? 3.599 13.470 -28.051 1.00 94.81 282 LYS A CA 1
ATOM 2222 C C . LYS A 1 282 ? 3.541 11.948 -28.170 1.00 94.81 282 LYS A C 1
ATOM 2224 O O . LYS A 1 282 ? 3.319 11.440 -29.260 1.00 94.81 282 LYS A O 1
ATOM 2229 N N . ARG A 1 283 ? 3.649 11.223 -27.052 1.00 93.56 283 ARG A N 1
ATOM 2230 C CA . ARG A 1 283 ? 3.567 9.754 -27.044 1.00 93.56 283 ARG A CA 1
ATOM 2231 C C . ARG A 1 283 ? 2.232 9.244 -27.592 1.00 93.56 283 ARG A C 1
ATOM 2233 O O . ARG A 1 283 ? 2.220 8.270 -28.334 1.00 93.56 283 ARG A O 1
ATOM 2240 N N . LEU A 1 284 ? 1.118 9.877 -27.225 1.00 94.25 284 LEU A N 1
ATOM 2241 C CA . LEU A 1 284 ? -0.211 9.493 -27.714 1.00 94.25 284 LEU A CA 1
ATOM 2242 C C . LEU A 1 284 ? -0.391 9.842 -29.204 1.00 94.25 284 LEU A C 1
ATOM 2244 O O . LEU A 1 284 ? -0.974 9.061 -29.954 1.00 94.25 284 LEU A O 1
ATOM 2248 N N . ALA A 1 285 ? 0.173 10.965 -29.659 1.00 94.62 285 ALA A N 1
ATOM 2249 C CA . ALA A 1 285 ? 0.211 11.323 -31.077 1.00 94.62 285 ALA A CA 1
ATOM 2250 C C . ALA A 1 285 ? 1.049 10.332 -31.902 1.00 94.62 285 ALA A C 1
ATOM 2252 O O . ALA A 1 285 ? 0.613 9.907 -32.970 1.00 94.62 285 ALA A O 1
ATOM 2253 N N . ASP A 1 286 ? 2.205 9.905 -31.386 1.00 94.81 286 ASP A N 1
ATOM 2254 C CA . ASP A 1 286 ? 3.062 8.891 -32.015 1.00 94.81 286 ASP A CA 1
ATOM 2255 C C . ASP A 1 286 ? 2.360 7.518 -32.099 1.00 94.81 286 ASP A C 1
ATOM 2257 O O . ASP A 1 286 ? 2.635 6.728 -33.002 1.00 94.81 286 ASP A O 1
ATOM 2261 N N . GLN A 1 287 ? 1.399 7.249 -31.206 1.00 94.06 287 GLN A N 1
ATOM 2262 C CA . GLN A 1 287 ? 0.502 6.084 -31.258 1.00 94.06 287 GLN A CA 1
ATOM 2263 C C . GLN A 1 287 ? -0.672 6.256 -32.242 1.00 94.06 287 GLN A C 1
ATOM 2265 O O . GLN A 1 287 ? -1.501 5.356 -32.378 1.00 94.06 287 GLN A O 1
ATOM 2270 N N . GLY A 1 288 ? -0.747 7.387 -32.949 1.00 94.38 288 GLY A N 1
ATOM 2271 C CA . GLY A 1 288 ? -1.768 7.672 -33.955 1.00 94.38 288 GLY A CA 1
ATOM 2272 C C . GLY A 1 288 ? -3.106 8.153 -33.391 1.00 94.38 288 GLY A C 1
ATOM 2273 O O . GLY A 1 288 ? -4.101 8.126 -34.118 1.00 94.38 288 GLY A O 1
ATOM 2274 N N . MET A 1 289 ? -3.163 8.582 -32.123 1.00 96.38 289 MET A N 1
ATOM 2275 C CA . MET A 1 289 ? -4.390 9.142 -31.547 1.00 96.38 289 MET A CA 1
ATOM 2276 C C . MET A 1 289 ? -4.725 10.507 -32.158 1.00 96.38 289 MET A C 1
ATOM 2278 O O . MET A 1 289 ? -3.841 11.297 -32.496 1.00 96.38 289 MET A O 1
ATOM 2282 N N . SER A 1 290 ? -6.023 10.789 -32.299 1.00 96.94 290 SER A N 1
ATOM 2283 C CA . SER A 1 290 ? -6.491 12.092 -32.773 1.00 96.94 290 SER A CA 1
ATOM 2284 C C . SER A 1 290 ? -6.261 13.181 -31.711 1.00 96.94 290 SER A C 1
ATOM 2286 O O . SER A 1 290 ? -6.228 12.856 -30.524 1.00 96.94 290 SER A O 1
ATOM 2288 N N . PRO A 1 291 ? -6.141 14.470 -32.087 1.00 96.12 291 PRO A N 1
ATOM 2289 C CA . PRO A 1 291 ? -6.006 15.559 -31.116 1.00 96.12 291 PRO A CA 1
ATOM 2290 C C . PRO A 1 291 ? -7.091 15.555 -30.027 1.00 96.12 291 PRO A C 1
ATOM 2292 O O . PRO A 1 291 ? -6.762 15.674 -28.851 1.00 96.12 291 PRO A O 1
ATOM 2295 N N . ASP A 1 292 ? -8.351 15.309 -30.399 1.00 96.75 292 ASP A N 1
ATOM 2296 C CA . ASP A 1 292 ? -9.478 15.263 -29.457 1.00 96.75 292 ASP A CA 1
ATOM 2297 C C . ASP A 1 292 ? -9.376 14.077 -28.477 1.00 96.75 292 ASP A C 1
ATOM 2299 O O . ASP A 1 292 ? -9.765 14.183 -27.313 1.00 96.75 292 ASP A O 1
ATOM 2303 N N . ASP A 1 293 ? -8.860 12.927 -28.928 1.00 97.06 293 ASP A N 1
ATOM 2304 C CA . ASP A 1 293 ? -8.645 11.765 -28.057 1.00 97.06 293 ASP A CA 1
ATOM 2305 C C . ASP A 1 293 ? -7.435 11.957 -27.136 1.00 97.06 293 ASP A C 1
ATOM 2307 O O . ASP A 1 293 ? -7.434 11.458 -26.011 1.00 97.06 293 ASP A O 1
ATOM 2311 N N . ILE A 1 294 ? -6.420 12.695 -27.592 1.00 96.75 294 ILE A N 1
ATOM 2312 C CA . ILE A 1 294 ? -5.274 13.090 -26.769 1.00 96.75 294 ILE A CA 1
ATOM 2313 C C . ILE A 1 294 ? -5.729 14.036 -25.657 1.00 96.75 294 ILE A C 1
ATOM 2315 O O . ILE A 1 294 ? -5.359 13.816 -24.506 1.00 96.75 294 ILE A O 1
ATOM 2319 N N . ASP A 1 295 ? -6.538 15.050 -25.978 1.00 96.56 295 ASP A N 1
ATOM 2320 C CA . ASP A 1 295 ? -7.098 15.970 -24.981 1.00 96.56 295 ASP A CA 1
ATOM 2321 C C . ASP A 1 295 ? -7.903 15.210 -23.925 1.00 96.56 295 ASP A C 1
ATOM 2323 O O . ASP A 1 295 ? -7.650 15.363 -22.732 1.00 96.56 295 ASP A O 1
ATOM 2327 N N . ARG A 1 296 ? -8.778 14.290 -24.353 1.00 96.44 296 ARG A N 1
ATOM 2328 C CA . ARG A 1 296 ? -9.538 13.437 -23.428 1.00 96.44 296 ARG A CA 1
ATOM 2329 C C . ARG A 1 296 ? -8.632 12.587 -22.539 1.00 96.44 296 ARG A C 1
ATOM 2331 O O . ARG A 1 296 ? -8.877 12.486 -21.346 1.00 96.44 296 ARG A O 1
ATOM 2338 N N . ALA A 1 297 ? -7.575 11.996 -23.094 1.00 94.25 297 ALA A N 1
ATOM 2339 C CA . ALA A 1 297 ? -6.636 11.192 -22.316 1.00 94.25 297 ALA A CA 1
ATOM 2340 C C . ALA A 1 297 ? -5.858 12.027 -21.281 1.00 94.25 297 ALA A C 1
ATOM 2342 O O . ALA A 1 297 ? -5.535 11.520 -20.205 1.00 94.25 297 ALA A O 1
ATOM 2343 N N . VAL A 1 298 ? -5.545 13.289 -21.595 1.00 94.50 298 VAL A N 1
ATOM 2344 C CA . VAL A 1 298 ? -4.934 14.231 -20.646 1.00 94.50 298 VAL A CA 1
ATOM 2345 C C . VAL A 1 298 ? -5.929 14.605 -19.546 1.00 94.50 298 VAL A C 1
ATOM 2347 O O . VAL A 1 298 ? -5.573 14.522 -18.370 1.00 94.50 298 VAL A O 1
ATOM 2350 N N . ASP A 1 299 ? -7.175 14.931 -19.896 1.00 95.50 299 ASP A N 1
ATOM 2351 C CA . ASP A 1 299 ? -8.237 15.235 -18.928 1.00 95.50 299 ASP A CA 1
ATOM 2352 C C . ASP A 1 299 ? -8.513 14.043 -17.994 1.00 95.50 299 ASP A C 1
ATOM 2354 O O . ASP A 1 299 ? -8.570 14.206 -16.773 1.00 95.50 299 ASP A O 1
ATOM 2358 N N . ASP A 1 300 ? -8.587 12.825 -18.540 1.00 94.81 300 ASP A N 1
ATOM 2359 C CA . ASP A 1 300 ? -8.742 11.588 -17.768 1.00 94.81 300 ASP A CA 1
ATOM 2360 C C . ASP A 1 300 ? -7.562 11.380 -16.803 1.00 94.81 300 ASP A C 1
ATOM 2362 O O . ASP A 1 300 ? -7.741 10.940 -15.665 1.00 94.81 300 ASP A O 1
ATOM 2366 N N . HIS A 1 301 ? -6.338 11.713 -17.225 1.00 93.56 301 HIS A N 1
ATOM 2367 C CA . HIS A 1 301 ? -5.159 11.633 -16.364 1.00 93.56 301 HIS A CA 1
ATOM 2368 C C . HIS A 1 301 ? -5.210 12.651 -15.219 1.00 93.56 301 HIS A C 1
ATOM 2370 O O . HIS A 1 301 ? -4.871 12.313 -14.084 1.00 93.56 301 HIS A O 1
ATOM 2376 N N . LEU A 1 302 ? -5.659 13.878 -15.489 1.00 93.75 302 LEU A N 1
ATOM 2377 C CA . LEU A 1 302 ? -5.852 14.903 -14.462 1.00 93.75 302 LEU A CA 1
ATOM 2378 C C . LEU A 1 302 ? -6.935 14.492 -13.454 1.00 93.75 302 LEU A C 1
ATOM 2380 O O . LEU A 1 302 ? -6.703 14.582 -12.250 1.00 93.75 302 LEU A O 1
ATOM 2384 N N . ALA A 1 303 ? -8.062 13.948 -13.923 1.00 95.00 303 ALA A N 1
ATOM 2385 C CA . ALA A 1 303 ? -9.128 13.438 -13.057 1.00 95.00 303 ALA A CA 1
ATOM 2386 C C . ALA A 1 303 ? -8.657 12.270 -12.169 1.00 95.00 303 ALA A C 1
ATOM 2388 O O . ALA A 1 303 ? -9.024 12.169 -10.993 1.00 95.00 303 ALA A O 1
ATOM 2389 N N . LYS A 1 304 ? -7.796 11.399 -12.705 1.00 94.38 304 LYS A N 1
ATOM 2390 C CA . LYS A 1 304 ? -7.143 10.334 -11.934 1.00 94.38 304 LYS A CA 1
ATOM 2391 C C . LYS A 1 304 ? -6.196 10.880 -10.867 1.00 94.38 304 LYS A C 1
ATOM 2393 O O . LYS A 1 304 ? -6.204 10.372 -9.751 1.00 94.38 304 LYS A O 1
ATOM 2398 N N . LEU A 1 305 ? -5.420 11.924 -11.170 1.00 93.44 305 LEU A N 1
ATOM 2399 C CA . LEU A 1 305 ? -4.571 12.587 -10.171 1.00 93.44 305 LEU A CA 1
ATOM 2400 C C . LEU A 1 305 ? -5.407 13.211 -9.047 1.00 93.44 305 LEU A C 1
ATOM 2402 O O . LEU A 1 305 ? -5.035 13.095 -7.884 1.00 93.44 305 LEU A O 1
ATOM 2406 N N . ASP A 1 306 ? -6.544 13.830 -9.368 1.00 93.94 306 ASP A N 1
ATOM 2407 C CA . ASP A 1 306 ? -7.473 14.344 -8.352 1.00 93.94 306 ASP A CA 1
ATOM 2408 C C . ASP A 1 306 ? -8.043 13.224 -7.474 1.00 93.94 306 ASP A C 1
ATOM 2410 O O . ASP A 1 306 ? -8.107 13.368 -6.252 1.00 93.94 306 ASP A O 1
ATOM 2414 N N . SER A 1 307 ? -8.379 12.082 -8.076 1.00 94.50 307 SER A N 1
ATOM 2415 C CA . SER A 1 307 ? -8.849 10.900 -7.344 1.00 94.50 307 SER A CA 1
ATOM 2416 C C . SER A 1 307 ? -7.773 10.349 -6.395 1.00 94.50 307 SER A C 1
ATOM 2418 O O . SER A 1 307 ? -8.066 10.100 -5.228 1.00 94.50 307 SER A O 1
ATOM 2420 N N . ASP A 1 308 ? -6.515 10.252 -6.843 1.00 92.88 308 ASP A N 1
ATOM 2421 C CA . ASP A 1 308 ? -5.370 9.854 -6.003 1.00 92.88 308 ASP A CA 1
ATOM 2422 C C . ASP A 1 308 ? -5.176 10.817 -4.813 1.00 92.88 308 ASP A C 1
ATOM 2424 O O . ASP A 1 308 ? -4.912 10.382 -3.689 1.00 92.88 308 ASP A O 1
ATOM 2428 N N . ARG A 1 309 ? -5.346 12.132 -5.020 1.00 94.81 309 ARG A N 1
ATOM 2429 C CA . ARG A 1 309 ? -5.243 13.133 -3.941 1.00 94.81 309 ARG A CA 1
ATOM 2430 C C . ARG A 1 309 ? -6.345 12.974 -2.898 1.00 94.81 309 ARG A C 1
ATOM 2432 O O . ARG A 1 309 ? -6.073 13.128 -1.706 1.00 94.81 309 ARG A O 1
ATOM 2439 N N . GLU A 1 310 ? -7.579 12.700 -3.318 1.00 95.81 310 GLU A N 1
ATOM 2440 C CA . GLU A 1 310 ? -8.683 12.440 -2.387 1.00 95.81 310 GLU A CA 1
ATOM 2441 C C . GLU A 1 310 ? -8.484 11.121 -1.636 1.00 95.81 310 GLU A C 1
ATOM 2443 O O . GLU A 1 310 ? -8.639 11.090 -0.413 1.00 95.81 310 GLU A O 1
ATOM 2448 N N . LEU A 1 311 ? -8.031 10.068 -2.322 1.00 95.88 311 LEU A N 1
ATOM 2449 C CA . LEU A 1 311 ? -7.688 8.799 -1.683 1.00 95.88 311 LEU A CA 1
ATOM 2450 C C . LEU A 1 311 ? -6.607 8.983 -0.612 1.00 95.88 311 LEU A C 1
ATOM 2452 O O . LEU A 1 311 ? -6.748 8.480 0.502 1.00 95.88 311 LEU A O 1
ATOM 2456 N N . ALA A 1 312 ? -5.568 9.773 -0.888 1.00 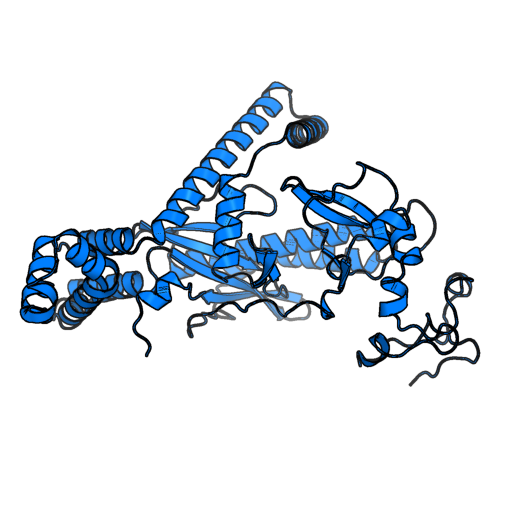96.12 312 ALA A N 1
ATOM 2457 C CA . ALA A 1 312 ? -4.530 10.062 0.097 1.00 96.12 312 ALA A CA 1
ATOM 2458 C C . ALA A 1 312 ? -5.082 10.752 1.360 1.00 96.12 312 ALA A C 1
ATOM 2460 O O . ALA A 1 312 ? -4.643 10.441 2.467 1.00 96.12 312 ALA A O 1
ATOM 2461 N N . LYS A 1 313 ? -6.077 11.642 1.230 1.00 95.62 313 LYS A N 1
ATOM 2462 C CA . LYS A 1 313 ? -6.755 12.268 2.383 1.00 95.62 313 LYS A CA 1
ATOM 2463 C C . LYS A 1 313 ? -7.595 11.264 3.170 1.00 95.62 313 LYS A C 1
ATOM 2465 O O . LYS A 1 313 ? -7.653 11.357 4.395 1.00 95.62 313 LYS A O 1
ATOM 2470 N N . ILE A 1 314 ? -8.256 10.327 2.489 1.00 95.12 314 ILE A N 1
ATOM 2471 C CA . ILE A 1 314 ? -9.025 9.250 3.132 1.00 95.12 314 ILE A CA 1
ATOM 2472 C C . ILE A 1 314 ? -8.083 8.361 3.950 1.00 95.12 314 ILE A C 1
ATOM 2474 O O . ILE A 1 314 ? -8.313 8.158 5.142 1.00 95.12 314 ILE A O 1
ATOM 2478 N N . LEU A 1 315 ? -6.984 7.910 3.342 1.00 95.06 315 LEU A N 1
ATOM 2479 C CA . LEU A 1 315 ? -5.973 7.075 3.992 1.00 95.06 315 LEU A CA 1
ATOM 2480 C C . LEU A 1 315 ? -5.268 7.794 5.154 1.00 95.06 315 LEU A C 1
ATOM 2482 O O . LEU A 1 315 ? -4.978 7.175 6.175 1.00 95.06 315 LEU A O 1
ATOM 2486 N N . GLU A 1 316 ? -5.030 9.104 5.042 1.00 94.25 316 GLU A N 1
ATOM 2487 C CA . GLU A 1 316 ? -4.493 9.923 6.136 1.00 94.25 316 GLU A CA 1
ATOM 2488 C C . GLU A 1 316 ? -5.459 9.992 7.326 1.00 94.25 316 GLU A C 1
ATOM 2490 O O . GLU A 1 316 ? -5.052 9.780 8.467 1.00 94.25 316 GLU A O 1
ATOM 2495 N N . ARG A 1 317 ? -6.752 10.232 7.066 1.00 92.12 317 ARG A N 1
ATOM 2496 C CA . ARG A 1 317 ? -7.795 10.288 8.106 1.00 92.12 317 ARG A CA 1
ATOM 2497 C C . ARG A 1 317 ? -8.030 8.948 8.785 1.00 92.12 317 ARG A C 1
ATOM 2499 O O . ARG A 1 317 ? -8.372 8.925 9.959 1.00 92.12 317 ARG A O 1
ATOM 2506 N N . ALA A 1 318 ? -7.836 7.842 8.074 1.00 89.81 318 ALA A N 1
ATOM 2507 C CA . ALA A 1 318 ? -8.018 6.499 8.613 1.00 89.81 318 ALA A CA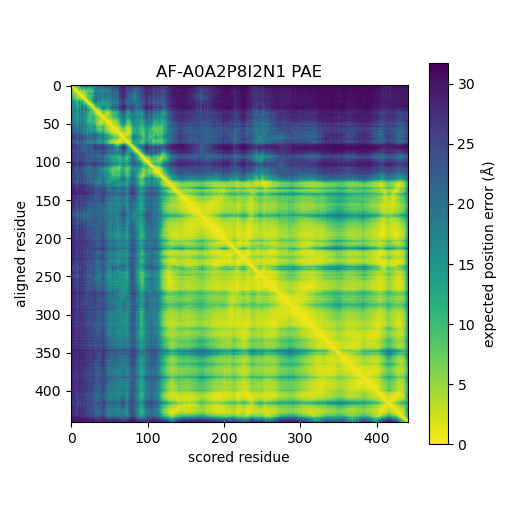 1
ATOM 2508 C C . ALA A 1 318 ? -7.057 6.170 9.781 1.00 89.81 318 ALA A C 1
ATOM 2510 O O . ALA A 1 318 ? -7.266 5.193 10.497 1.00 89.81 318 ALA A O 1
ATOM 2511 N N . ARG A 1 319 ? -6.027 6.995 10.004 1.00 86.31 319 ARG A N 1
ATOM 2512 C CA . ARG A 1 319 ? -5.116 6.908 11.155 1.00 86.31 319 ARG A CA 1
ATOM 2513 C C . ARG A 1 319 ? -5.666 7.539 12.431 1.00 86.31 319 ARG A C 1
ATOM 2515 O O . ARG A 1 319 ? -5.124 7.283 13.499 1.00 86.31 319 ARG A O 1
ATOM 2522 N N . ASP A 1 320 ? -6.684 8.391 12.328 1.00 86.12 320 ASP A N 1
ATOM 2523 C CA . ASP A 1 320 ? -7.259 9.074 13.484 1.00 86.12 320 ASP A CA 1
ATOM 2524 C C . ASP A 1 320 ? -7.983 8.051 14.382 1.00 86.12 320 ASP A C 1
ATOM 2526 O O . ASP A 1 320 ? -8.943 7.415 13.926 1.00 86.12 320 ASP A O 1
ATOM 2530 N N . PRO A 1 321 ? -7.579 7.896 15.660 1.00 83.62 321 PRO A N 1
ATOM 2531 C CA . PRO A 1 321 ? -8.254 7.003 16.599 1.00 83.62 321 PRO A CA 1
ATOM 2532 C C . PRO A 1 321 ? -9.759 7.271 16.717 1.00 83.62 321 PRO A C 1
ATOM 2534 O O . PRO A 1 321 ? -10.531 6.342 16.950 1.00 83.62 321 PRO A O 1
ATOM 2537 N N . GLN A 1 322 ? -10.201 8.517 16.513 1.00 86.81 322 GLN A N 1
ATOM 2538 C CA . GLN A 1 322 ? -11.620 8.863 16.508 1.00 86.81 322 GLN A CA 1
ATOM 2539 C C . GLN A 1 322 ? -12.366 8.228 15.330 1.00 86.81 322 GLN A C 1
ATOM 2541 O O . GLN A 1 322 ? -13.489 7.767 15.512 1.00 86.81 322 GLN A O 1
ATOM 2546 N N . VAL A 1 323 ? -11.755 8.157 14.142 1.00 90.81 323 VAL A N 1
ATOM 2547 C CA . VAL A 1 323 ? -12.371 7.528 12.960 1.00 90.81 323 VAL A CA 1
ATOM 2548 C C . VAL A 1 323 ? -12.548 6.029 13.194 1.00 90.81 323 VAL A C 1
ATOM 2550 O O . VAL A 1 323 ? -13.613 5.483 12.902 1.00 90.81 323 VAL A O 1
ATOM 2553 N N . LEU A 1 324 ? -11.544 5.371 13.783 1.00 89.94 324 LEU A N 1
ATOM 2554 C CA . LEU A 1 324 ? -11.655 3.971 14.193 1.00 89.94 324 LEU A CA 1
ATOM 2555 C C . LEU A 1 324 ? -12.759 3.778 15.243 1.00 89.94 324 LEU A C 1
ATOM 2557 O O . LEU A 1 324 ? -13.589 2.879 15.106 1.00 89.94 324 LEU A O 1
ATOM 2561 N N . ALA A 1 325 ? -12.790 4.621 16.275 1.00 89.38 325 ALA A N 1
ATOM 2562 C CA . ALA A 1 325 ? -13.790 4.543 17.333 1.00 89.38 325 ALA A CA 1
ATOM 2563 C C . ALA A 1 325 ? -15.213 4.756 16.799 1.00 89.38 325 ALA A C 1
ATOM 2565 O O . ALA A 1 325 ? -16.111 3.986 17.131 1.00 89.38 325 ALA A O 1
ATOM 2566 N N . ASP A 1 326 ? -15.419 5.744 15.925 1.00 92.31 326 ASP A N 1
ATOM 2567 C CA . ASP A 1 326 ? -16.709 6.009 15.287 1.00 92.31 326 ASP A CA 1
ATOM 2568 C C . ASP A 1 326 ? -17.166 4.822 14.426 1.00 92.31 326 ASP A C 1
ATOM 2570 O O . ASP A 1 326 ? -18.348 4.462 14.441 1.00 92.31 326 ASP A O 1
ATOM 2574 N N . HIS A 1 327 ? -16.232 4.180 13.718 1.00 93.25 327 HIS A N 1
ATOM 2575 C CA . HIS A 1 327 ? -16.506 2.981 12.933 1.00 93.25 327 HIS A CA 1
ATOM 2576 C C . HIS A 1 327 ? -16.910 1.794 13.816 1.00 93.25 327 HIS A C 1
ATOM 2578 O O . HIS A 1 327 ? -17.954 1.176 13.588 1.00 93.25 327 HIS A O 1
ATOM 2584 N N . LEU A 1 328 ? -16.114 1.489 14.846 1.00 93.25 328 LEU A N 1
ATOM 2585 C CA . LEU A 1 328 ? -16.411 0.430 15.813 1.00 93.25 328 LEU A CA 1
ATOM 2586 C C . LEU A 1 328 ? -17.751 0.688 16.511 1.00 93.25 328 LEU A C 1
ATOM 2588 O O . LEU A 1 328 ? -18.556 -0.231 16.651 1.00 93.25 328 LEU A O 1
ATOM 2592 N N . ARG A 1 329 ? -18.033 1.948 16.864 1.00 94.38 329 ARG A N 1
ATOM 2593 C CA . ARG A 1 329 ? -19.291 2.376 17.479 1.00 94.38 329 ARG A CA 1
ATOM 2594 C C . ARG A 1 329 ? -20.482 2.077 16.573 1.00 94.38 329 ARG A C 1
ATOM 2596 O O . ARG A 1 329 ? -21.439 1.432 17.000 1.00 94.38 329 ARG A O 1
ATOM 2603 N N . GLY A 1 330 ? -20.404 2.507 15.312 1.00 94.00 330 GLY A N 1
ATOM 2604 C CA . GLY A 1 330 ? -21.450 2.272 14.317 1.00 94.00 330 GLY A CA 1
ATOM 2605 C C . GLY A 1 330 ? -21.713 0.785 14.070 1.00 94.00 330 GLY A C 1
ATOM 2606 O O . GLY A 1 330 ? -22.867 0.380 13.961 1.00 94.00 330 GLY A O 1
ATOM 2607 N N . ARG A 1 331 ? -20.656 -0.036 14.043 1.00 93.12 331 ARG A N 1
ATOM 2608 C CA . ARG A 1 331 ? -20.754 -1.495 13.872 1.00 93.12 331 ARG A CA 1
ATOM 2609 C C . ARG A 1 331 ? -21.326 -2.217 15.084 1.00 93.12 331 ARG A C 1
ATOM 2611 O O . ARG A 1 331 ? -22.134 -3.125 14.920 1.00 93.12 331 ARG A O 1
ATOM 2618 N N . ALA A 1 332 ? -20.899 -1.827 16.280 1.00 93.06 332 ALA A N 1
ATOM 2619 C CA . ALA A 1 332 ? -21.363 -2.416 17.531 1.00 93.06 332 ALA A CA 1
ATOM 2620 C C . ALA A 1 332 ? -22.782 -1.955 17.907 1.00 93.06 332 ALA A C 1
ATOM 2622 O O . ALA A 1 332 ? -23.430 -2.577 18.743 1.00 93.06 332 ALA A O 1
ATOM 2623 N N . GLY A 1 333 ? -23.278 -0.870 17.298 1.00 93.50 333 GLY A N 1
ATOM 2624 C CA . GLY A 1 333 ? -24.573 -0.285 17.647 1.00 93.50 333 GLY A CA 1
ATOM 2625 C C . GLY A 1 333 ? -24.580 0.368 19.031 1.00 93.50 333 GLY A C 1
ATOM 2626 O O . GLY A 1 333 ? -25.639 0.491 19.641 1.00 93.50 333 GLY A O 1
ATOM 2627 N N . VAL A 1 334 ? -23.408 0.772 19.523 1.00 93.81 334 VAL A N 1
ATOM 2628 C CA . VAL A 1 334 ? -23.240 1.466 20.807 1.00 93.81 334 VAL A CA 1
ATOM 2629 C C . VAL A 1 334 ? -23.291 2.976 20.593 1.00 93.81 334 VAL A C 1
ATOM 2631 O O . VAL A 1 334 ? -23.035 3.475 19.498 1.00 93.81 334 VAL A O 1
ATOM 2634 N N . SER A 1 335 ? -23.663 3.731 21.616 1.00 93.88 335 SER A N 1
ATOM 2635 C CA . SER A 1 335 ? -23.683 5.191 21.577 1.00 93.88 335 SER A CA 1
ATOM 2636 C C . SER A 1 335 ? -22.463 5.779 22.283 1.00 93.88 335 SER A C 1
ATOM 2638 O O . SER A 1 335 ? -21.807 5.122 23.086 1.00 93.88 335 SER A O 1
ATOM 2640 N N . GLU A 1 336 ? -22.169 7.052 22.017 1.00 92.69 336 GLU A N 1
ATOM 2641 C CA . GLU A 1 336 ? -21.119 7.773 22.750 1.00 92.69 336 GLU A CA 1
ATOM 2642 C C . GLU A 1 336 ? -21.416 7.840 24.257 1.00 92.69 336 GLU A C 1
ATOM 2644 O O . GLU A 1 336 ? -20.507 7.822 25.080 1.00 92.69 336 GLU A O 1
ATOM 2649 N N . HIS A 1 337 ? -22.702 7.869 24.616 1.00 93.38 337 HIS A N 1
ATOM 2650 C CA . HIS A 1 337 ? -23.141 7.868 26.005 1.00 93.38 337 HIS A CA 1
ATOM 2651 C C . HIS A 1 337 ? -22.783 6.559 26.717 1.00 93.38 337 HIS A C 1
ATOM 2653 O O . HIS A 1 337 ? -22.339 6.613 27.859 1.00 93.38 337 HIS A O 1
ATOM 2659 N N . ASP A 1 338 ? -22.895 5.411 26.037 1.00 93.69 338 ASP A N 1
ATOM 2660 C CA . ASP A 1 338 ? -22.526 4.107 26.608 1.00 93.69 338 ASP A CA 1
ATOM 2661 C C . ASP A 1 338 ? -21.020 4.037 26.915 1.00 93.69 338 ASP A C 1
ATOM 2663 O O . ASP A 1 338 ? -20.610 3.492 27.942 1.00 93.69 338 ASP A O 1
ATOM 2667 N N . ILE A 1 339 ? -20.196 4.636 26.046 1.00 92.69 339 ILE A N 1
ATOM 2668 C CA . ILE A 1 339 ? -18.742 4.738 26.231 1.00 92.69 339 ILE A CA 1
ATOM 2669 C C . ILE A 1 339 ? -18.424 5.658 27.413 1.00 92.69 339 ILE A C 1
ATOM 2671 O O . ILE A 1 339 ? -17.660 5.284 28.304 1.00 92.69 339 ILE A O 1
ATOM 2675 N N . ASP A 1 340 ? -19.024 6.850 27.443 1.00 93.44 340 ASP A N 1
ATOM 2676 C CA . ASP A 1 340 ? -18.826 7.818 28.522 1.00 93.44 340 ASP A CA 1
ATOM 2677 C C . ASP A 1 340 ? -19.225 7.230 29.885 1.00 93.44 340 ASP A C 1
ATOM 2679 O O . ASP A 1 340 ? -18.486 7.381 30.861 1.00 93.44 340 ASP A O 1
ATOM 2683 N N . ASP A 1 341 ? -20.358 6.528 29.953 1.00 94.00 341 ASP A N 1
ATOM 2684 C CA . ASP A 1 341 ? -20.847 5.886 31.172 1.00 94.00 341 ASP A CA 1
ATOM 2685 C C . ASP A 1 341 ? -19.922 4.751 31.623 1.00 94.00 341 ASP A C 1
ATOM 2687 O O . ASP A 1 341 ? -19.594 4.660 32.809 1.00 94.00 341 ASP A O 1
ATOM 2691 N N . PHE A 1 342 ? -19.444 3.911 30.699 1.00 94.25 342 PHE A N 1
ATOM 2692 C CA . PHE A 1 342 ? -18.458 2.874 31.010 1.00 94.25 342 PHE A CA 1
ATOM 2693 C C . PHE A 1 342 ? -17.185 3.474 31.612 1.00 94.25 342 PHE A C 1
ATOM 2695 O O . PHE A 1 342 ? -16.747 3.045 32.682 1.00 94.25 342 PHE A O 1
ATOM 2702 N N . LEU A 1 343 ? -16.612 4.492 30.963 1.00 92.88 343 LEU A N 1
ATOM 2703 C CA . LEU A 1 343 ? -15.358 5.098 31.407 1.00 92.88 343 LEU A CA 1
ATOM 2704 C C . LEU A 1 343 ? -15.520 5.815 32.745 1.00 92.88 343 LEU A C 1
ATOM 2706 O O . LEU A 1 343 ? -14.660 5.680 33.609 1.00 92.88 343 LEU A O 1
ATOM 2710 N N . ARG A 1 344 ? -16.639 6.510 32.975 1.00 91.38 344 ARG A N 1
ATOM 2711 C CA . ARG A 1 344 ? -16.924 7.150 34.270 1.00 91.38 344 ARG A CA 1
ATOM 2712 C C . ARG A 1 344 ? -17.157 6.144 35.391 1.00 91.38 344 ARG A C 1
ATOM 2714 O O . ARG A 1 344 ? -16.769 6.407 36.523 1.00 91.38 344 ARG A O 1
ATOM 2721 N N . ASN A 1 345 ? -17.773 5.001 35.101 1.00 92.44 345 ASN A N 1
ATOM 2722 C CA . ASN A 1 345 ? -17.987 3.960 36.106 1.00 92.44 345 ASN A CA 1
ATOM 2723 C C . ASN A 1 345 ? -16.696 3.204 36.438 1.00 92.44 345 ASN A C 1
ATOM 2725 O O . ASN A 1 345 ? -16.503 2.787 37.579 1.00 92.44 345 ASN A O 1
ATOM 2729 N N . ARG A 1 346 ? -15.820 3.013 35.448 1.00 89.88 346 ARG A N 1
ATOM 2730 C CA . ARG A 1 346 ? -14.592 2.226 35.588 1.00 89.88 346 ARG A CA 1
ATOM 2731 C C . ARG A 1 346 ? -13.399 3.035 36.097 1.00 89.88 346 ARG A C 1
ATOM 2733 O O . ARG A 1 346 ? -12.654 2.524 36.925 1.00 89.88 346 ARG A O 1
ATOM 2740 N N . HIS A 1 347 ? -13.274 4.283 35.651 1.00 87.44 347 HIS A N 1
ATOM 2741 C CA . HIS A 1 347 ? -12.174 5.209 35.960 1.00 87.44 347 HIS A CA 1
ATOM 2742 C C . HIS A 1 347 ? -12.642 6.411 36.777 1.00 87.44 347 HIS A C 1
ATOM 2744 O O . HIS A 1 347 ? -12.102 7.504 36.645 1.00 87.44 347 HIS A O 1
ATOM 2750 N N . GLY A 1 348 ? -13.698 6.240 37.577 1.00 81.00 348 GLY A N 1
ATOM 2751 C CA . GLY A 1 348 ? -14.420 7.344 38.215 1.00 81.00 348 GLY A CA 1
ATOM 2752 C C . GLY A 1 348 ? -13.522 8.366 38.907 1.00 81.00 348 GLY A C 1
ATOM 2753 O O . GLY A 1 348 ? -13.690 9.558 38.669 1.00 81.00 348 GLY A O 1
ATOM 2754 N N . ASP A 1 349 ? -12.533 7.919 39.680 1.00 84.94 349 ASP A N 1
ATOM 2755 C CA . ASP A 1 349 ? -11.603 8.818 40.373 1.00 84.94 349 ASP A CA 1
ATOM 2756 C C . ASP A 1 349 ? -10.615 9.508 39.415 1.00 84.94 349 ASP A C 1
ATOM 2758 O O . ASP A 1 349 ? -10.297 10.683 39.607 1.00 84.94 349 ASP A O 1
ATOM 2762 N N . ASP A 1 350 ? -10.187 8.821 38.353 1.00 82.69 350 ASP A N 1
ATOM 2763 C CA . ASP A 1 350 ? -9.225 9.337 37.374 1.00 82.69 350 ASP A CA 1
ATOM 2764 C C . ASP A 1 350 ? -9.863 10.378 36.439 1.00 82.69 350 ASP A C 1
ATOM 2766 O O . ASP A 1 350 ? -9.212 11.346 36.044 1.00 82.69 350 ASP A O 1
ATOM 2770 N N . VAL A 1 351 ? -11.158 10.234 36.122 1.00 88.06 351 VAL A N 1
ATOM 2771 C CA . VAL A 1 351 ? -11.868 11.121 35.180 1.00 88.06 351 VAL A CA 1
ATOM 2772 C C . VAL A 1 351 ? -12.770 12.163 35.852 1.00 88.06 351 VAL A C 1
ATOM 2774 O O . VAL A 1 351 ? -13.223 13.093 35.184 1.00 88.06 351 VAL A O 1
ATOM 2777 N N . ALA A 1 352 ? -13.035 12.064 37.162 1.00 83.94 352 ALA A N 1
ATOM 2778 C CA . ALA A 1 352 ? -13.946 12.969 37.883 1.00 83.94 352 ALA A CA 1
ATOM 2779 C C . ALA A 1 352 ? -13.520 14.448 37.860 1.00 83.94 352 ALA A C 1
ATOM 2781 O O . ALA A 1 352 ? -14.370 15.329 38.007 1.00 83.94 352 ALA A O 1
ATOM 2782 N N . GLY A 1 353 ? -12.225 14.725 37.689 1.00 87.19 353 GLY A N 1
ATOM 2783 C CA . GLY A 1 353 ? -11.669 16.080 37.642 1.00 87.19 353 GLY A CA 1
ATOM 2784 C C . GLY A 1 353 ? -11.358 16.606 36.241 1.00 87.19 353 GLY A C 1
ATOM 2785 O O . GLY A 1 353 ? -10.981 17.770 36.119 1.00 87.19 353 GLY A O 1
ATOM 2786 N N . MET A 1 354 ? -11.496 15.778 35.201 1.00 95.00 354 MET A N 1
ATOM 2787 C CA . MET A 1 354 ? -11.132 16.164 33.840 1.00 95.00 354 MET A CA 1
ATOM 2788 C C . MET A 1 354 ? -12.119 17.188 33.273 1.00 95.00 354 MET A C 1
ATOM 2790 O O . MET A 1 354 ? -13.342 17.039 33.363 1.00 95.00 354 MET A O 1
ATOM 2794 N N . SER A 1 355 ? -11.584 18.218 32.626 1.00 94.75 355 SER A N 1
ATOM 2795 C CA . SER A 1 355 ? -12.351 19.077 31.730 1.00 94.75 355 SER A CA 1
ATOM 2796 C C . SER A 1 355 ? -12.898 18.278 30.535 1.00 94.75 355 SER A C 1
ATOM 2798 O O . SER A 1 355 ? -12.416 17.182 30.236 1.00 94.75 355 SER A O 1
ATOM 2800 N N . PRO A 1 356 ? -13.889 18.814 29.797 1.00 92.12 356 PRO A N 1
ATOM 2801 C CA . PRO A 1 356 ? -14.390 18.156 28.593 1.00 92.12 356 PRO A CA 1
ATOM 2802 C C . PRO A 1 356 ? -13.296 17.840 27.563 1.00 92.12 356 PRO A C 1
ATOM 2804 O O . PRO A 1 356 ? -13.353 16.791 26.932 1.00 92.12 356 PRO A O 1
ATOM 2807 N N . GLU A 1 357 ? -12.294 18.710 27.405 1.00 92.62 357 GLU A N 1
ATOM 2808 C CA . GLU A 1 357 ? -11.181 18.491 26.469 1.00 92.62 357 GLU A CA 1
ATOM 2809 C C . GLU A 1 357 ? -10.233 17.390 26.954 1.00 92.62 357 GLU A C 1
ATOM 2811 O O . GLU A 1 357 ? -9.877 16.507 26.175 1.00 92.62 357 GLU A O 1
ATOM 2816 N N . GLU A 1 358 ? -9.883 17.388 28.243 1.00 93.06 358 GLU A N 1
ATOM 2817 C CA . GLU A 1 358 ? -9.049 16.339 28.845 1.00 93.06 358 GLU A CA 1
ATOM 2818 C C . GLU A 1 358 ? -9.729 14.972 28.762 1.00 93.06 358 GLU A C 1
ATOM 2820 O O . GLU A 1 358 ? -9.092 13.990 28.388 1.00 93.06 358 GLU A O 1
ATOM 2825 N N . PHE A 1 359 ? -11.038 14.912 29.020 1.00 91.38 359 PHE A N 1
ATOM 2826 C CA . PHE A 1 359 ? -11.799 13.669 28.924 1.00 91.38 359 PHE A CA 1
ATOM 2827 C C . PHE A 1 359 ? -11.900 13.161 27.479 1.00 91.38 359 PHE A C 1
ATOM 2829 O O . PHE A 1 359 ? -11.782 11.964 27.227 1.00 91.38 359 PHE A O 1
ATOM 2836 N N . GLN A 1 360 ? -12.064 14.057 26.502 1.00 89.62 360 GLN A N 1
ATOM 2837 C CA . GLN A 1 360 ? -12.035 13.685 25.083 1.00 89.62 360 GLN A CA 1
ATOM 2838 C C . GLN A 1 360 ? -10.650 13.199 24.641 1.00 89.62 360 GLN A C 1
ATOM 2840 O O . GLN A 1 360 ? -10.555 12.244 23.870 1.00 89.62 360 GLN A O 1
ATOM 2845 N N . ASN A 1 361 ? -9.575 13.805 25.149 1.00 89.06 361 ASN A N 1
ATOM 2846 C CA . ASN A 1 361 ? -8.221 13.325 24.897 1.00 89.06 361 ASN A CA 1
ATOM 2847 C C . ASN A 1 361 ? -7.997 11.934 25.510 1.00 89.06 361 ASN A C 1
ATOM 2849 O O . ASN A 1 361 ? -7.544 11.037 24.807 1.00 89.06 361 ASN A O 1
ATOM 2853 N N . PHE A 1 362 ? -8.408 11.732 26.766 1.00 89.62 362 PHE A N 1
ATOM 2854 C CA . PHE A 1 362 ? -8.356 10.433 27.443 1.00 89.62 362 PHE A CA 1
ATOM 2855 C C . PHE A 1 362 ? -9.088 9.337 26.655 1.00 89.62 362 PHE A C 1
ATOM 2857 O O . PHE A 1 362 ? -8.563 8.237 26.476 1.00 89.62 362 PHE A O 1
ATOM 2864 N N . LYS A 1 363 ? -10.275 9.639 26.109 1.00 89.31 363 LYS A N 1
ATOM 2865 C CA . LYS A 1 363 ? -11.001 8.701 25.240 1.00 89.31 363 LYS A CA 1
ATOM 2866 C C . LYS A 1 363 ? -10.191 8.282 24.020 1.00 89.31 363 LYS A C 1
ATOM 2868 O O . LYS A 1 363 ? -10.128 7.093 23.719 1.00 89.31 363 LYS A O 1
ATOM 2873 N N . ARG A 1 364 ? -9.566 9.242 23.338 1.00 84.69 364 ARG A N 1
ATOM 2874 C CA . ARG A 1 364 ? -8.788 8.992 22.117 1.00 84.69 364 ARG A CA 1
ATOM 2875 C C . ARG A 1 364 ? -7.524 8.185 22.366 1.00 84.69 364 ARG A C 1
ATOM 2877 O O . ARG A 1 364 ? -7.167 7.384 21.510 1.00 84.69 364 ARG A O 1
ATOM 2884 N N . THR A 1 365 ? -6.856 8.404 23.495 1.00 83.38 365 THR A N 1
ATOM 2885 C CA . THR A 1 365 ? -5.583 7.741 23.798 1.00 83.38 365 THR A CA 1
ATOM 2886 C C . THR A 1 365 ? -5.771 6.369 24.436 1.00 83.38 365 THR A C 1
ATOM 2888 O O . THR A 1 365 ? -4.999 5.464 24.153 1.00 83.38 365 THR A O 1
ATOM 2891 N N . GLU A 1 366 ? -6.788 6.196 25.285 1.00 82.88 366 GLU A N 1
ATOM 2892 C CA . GLU A 1 366 ? -6.932 4.985 26.109 1.00 82.88 366 GLU A CA 1
ATOM 2893 C C . GLU A 1 366 ? -8.380 4.479 26.164 1.00 82.88 366 GLU A C 1
ATOM 2895 O O . GLU A 1 366 ? -8.642 3.288 25.963 1.00 82.88 366 GLU A O 1
ATOM 2900 N N . GLY A 1 367 ? -9.338 5.383 26.387 1.00 87.69 367 GLY A N 1
ATOM 2901 C CA . GLY A 1 367 ? -10.711 5.014 26.733 1.00 87.69 367 GLY A CA 1
ATOM 2902 C C . GLY A 1 367 ? -11.454 4.212 25.659 1.00 87.69 367 GLY A C 1
ATOM 2903 O O . GLY A 1 367 ? -12.106 3.220 25.986 1.00 87.69 367 GLY A O 1
ATOM 2904 N N . TYR A 1 368 ? -11.343 4.579 24.376 1.00 89.44 368 TYR A N 1
ATOM 2905 C CA . TYR A 1 368 ? -12.007 3.833 23.299 1.00 89.44 368 TYR A CA 1
ATOM 2906 C C . TYR A 1 368 ? -11.495 2.401 23.201 1.00 89.44 368 TYR A C 1
ATOM 2908 O O . TYR A 1 368 ? -12.286 1.466 23.080 1.00 89.44 368 TYR A O 1
ATOM 2916 N N . ASN A 1 369 ? -10.178 2.219 23.273 1.00 87.38 369 ASN A N 1
ATOM 2917 C CA . ASN A 1 369 ? -9.578 0.901 23.161 1.00 87.38 369 ASN A CA 1
ATOM 2918 C C . ASN A 1 369 ? -10.027 -0.014 24.306 1.00 87.38 369 ASN A C 1
ATOM 2920 O O . ASN A 1 369 ? -10.399 -1.164 24.075 1.00 87.38 369 ASN A O 1
ATOM 2924 N N . GLU A 1 370 ? -10.040 0.505 25.534 1.00 89.81 370 GLU A N 1
ATOM 2925 C CA . GLU A 1 370 ? -10.482 -0.261 26.694 1.00 89.81 370 GLU A CA 1
ATOM 2926 C C . GLU A 1 370 ? -11.970 -0.613 26.634 1.00 89.81 370 GLU A C 1
ATOM 2928 O O . GLU A 1 370 ? -12.330 -1.770 26.875 1.00 89.81 370 GLU A O 1
ATOM 2933 N N . PHE A 1 371 ? -12.821 0.353 26.272 1.00 92.75 371 PHE A N 1
ATOM 2934 C CA . PHE A 1 371 ? -14.249 0.113 26.084 1.00 92.75 371 PHE A CA 1
ATOM 2935 C C . PHE A 1 371 ? -14.484 -0.990 25.052 1.00 92.75 371 PHE A C 1
ATOM 2937 O O . PHE A 1 371 ? -15.146 -1.983 25.352 1.00 92.75 371 PHE A O 1
ATOM 2944 N N . PHE A 1 372 ? -13.915 -0.856 23.847 1.00 92.88 372 PHE A N 1
ATOM 2945 C CA . PHE A 1 372 ? -14.159 -1.825 22.783 1.00 92.88 372 PHE A CA 1
ATOM 2946 C C . PHE A 1 372 ? -13.566 -3.189 23.107 1.00 92.88 372 PHE A C 1
ATOM 2948 O O . PHE A 1 372 ? -14.222 -4.187 22.836 1.00 92.88 372 PHE A O 1
ATOM 2955 N N . LYS A 1 373 ? -12.401 -3.262 23.760 1.00 92.62 373 LYS A N 1
ATOM 2956 C CA . LYS A 1 373 ? -11.862 -4.536 24.251 1.00 92.62 373 LYS A CA 1
ATOM 2957 C C . LYS A 1 373 ? -12.846 -5.231 25.195 1.00 92.62 373 LYS A C 1
ATOM 2959 O O . LYS A 1 373 ? -13.139 -6.410 25.015 1.00 92.62 373 LYS A O 1
ATOM 2964 N N . ASN A 1 374 ? -13.394 -4.506 26.172 1.00 93.75 374 ASN A N 1
ATOM 2965 C CA . ASN A 1 374 ? -14.367 -5.073 27.103 1.00 93.75 374 ASN A CA 1
ATOM 2966 C C . ASN A 1 374 ? -15.669 -5.491 26.400 1.00 93.75 374 ASN A C 1
ATOM 2968 O O . ASN A 1 374 ? -16.149 -6.600 26.619 1.00 93.75 374 ASN A O 1
ATOM 2972 N N . HIS A 1 375 ? -16.196 -4.643 25.520 1.00 94.50 375 HIS A N 1
ATOM 2973 C CA . HIS A 1 375 ? -17.420 -4.921 24.776 1.00 94.50 375 HIS A CA 1
ATOM 2974 C C . HIS A 1 375 ? -17.276 -6.142 23.850 1.00 94.50 375 HIS A C 1
ATOM 2976 O O . HIS A 1 375 ? -18.152 -7.005 23.800 1.00 94.50 375 HIS A O 1
ATOM 2982 N N . ILE A 1 376 ? -16.140 -6.265 23.159 1.00 95.44 376 ILE A N 1
ATOM 2983 C CA . ILE A 1 376 ? -15.798 -7.426 22.327 1.00 95.44 376 ILE A CA 1
ATOM 2984 C C . ILE A 1 376 ? -15.723 -8.697 23.178 1.00 95.44 376 ILE A C 1
ATOM 2986 O O . ILE A 1 376 ? -16.295 -9.716 22.792 1.00 95.44 376 ILE A O 1
ATOM 2990 N N . ASP A 1 377 ? -15.075 -8.643 24.346 1.00 95.19 377 ASP A N 1
ATOM 2991 C CA . ASP A 1 377 ? -14.985 -9.780 25.270 1.00 95.19 377 ASP A CA 1
ATOM 2992 C C . ASP A 1 377 ? -16.363 -10.245 25.769 1.00 95.19 377 ASP A C 1
ATOM 2994 O O . ASP A 1 377 ? -16.548 -11.430 26.061 1.00 95.19 377 ASP A O 1
ATOM 2998 N N . GLU A 1 378 ? -17.325 -9.333 25.913 1.00 94.94 378 GLU A N 1
ATOM 2999 C CA . GLU A 1 378 ? -18.709 -9.659 26.269 1.00 94.94 378 GLU A CA 1
ATOM 3000 C C . GLU A 1 378 ? -19.453 -10.315 25.103 1.00 94.94 378 GLU A C 1
ATOM 3002 O O . GLU A 1 378 ? -20.033 -11.390 25.278 1.00 94.94 378 GLU A O 1
ATOM 3007 N N . LEU A 1 379 ? -19.367 -9.739 23.899 1.00 95.12 379 LEU A N 1
ATOM 3008 C CA . LEU A 1 379 ? -19.963 -10.314 22.687 1.00 95.12 379 LEU A CA 1
ATOM 3009 C C . LEU A 1 379 ? -19.399 -11.709 22.377 1.00 95.12 379 LEU A C 1
ATOM 3011 O O . LEU A 1 379 ? -20.145 -12.626 22.031 1.00 95.12 379 LEU A O 1
ATOM 3015 N N . ALA A 1 380 ? -18.093 -11.911 22.567 1.00 94.88 380 ALA A N 1
ATOM 3016 C CA . ALA A 1 380 ? -17.424 -13.191 22.340 1.00 94.88 380 ALA A CA 1
ATOM 3017 C C . ALA A 1 380 ? -17.905 -14.306 23.290 1.00 94.88 380 ALA A C 1
ATOM 3019 O O . ALA A 1 380 ? -17.823 -15.489 22.946 1.00 94.88 380 ALA A O 1
ATOM 3020 N N . LYS A 1 381 ? -18.423 -13.944 24.472 1.00 96.00 381 LYS A N 1
ATOM 3021 C CA . LYS A 1 381 ? -19.001 -14.878 25.455 1.00 96.00 381 LYS A CA 1
ATOM 3022 C C . LYS A 1 381 ? -20.487 -15.155 25.217 1.00 96.00 381 LYS A C 1
ATOM 3024 O O . LYS A 1 381 ? -21.046 -15.997 25.916 1.00 96.00 381 LYS A O 1
ATOM 3029 N N . SER A 1 382 ? -21.126 -14.468 24.270 1.00 95.38 382 SER A N 1
ATOM 3030 C CA . SER A 1 382 ? -22.540 -14.669 23.949 1.00 95.38 382 SER A CA 1
ATOM 3031 C C . SER A 1 382 ? -22.795 -16.070 23.383 1.00 95.38 382 SER A C 1
ATOM 3033 O O . SER A 1 382 ? -22.046 -16.582 22.545 1.00 95.38 382 SER A O 1
ATOM 3035 N N . ASP A 1 383 ? -23.910 -16.681 23.788 1.00 94.69 383 ASP A N 1
ATOM 3036 C CA . ASP A 1 383 ? -24.385 -17.944 23.210 1.00 94.69 383 ASP A CA 1
ATOM 3037 C C . ASP A 1 383 ? -24.867 -17.764 21.755 1.00 94.69 383 ASP A C 1
ATOM 3039 O O . ASP A 1 383 ? -24.927 -18.724 20.976 1.00 94.69 383 ASP A O 1
ATOM 3043 N N . ASN A 1 384 ? -25.175 -16.528 2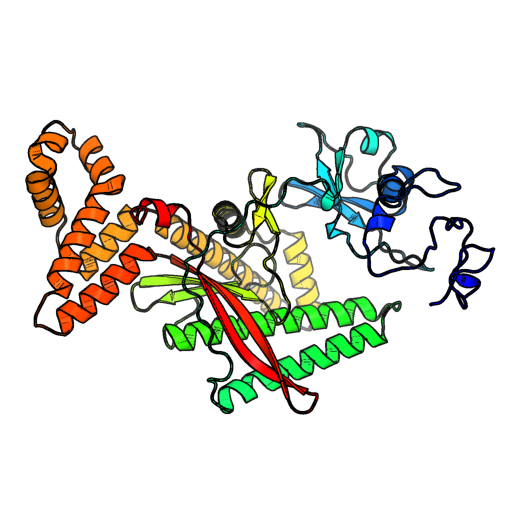1.349 1.00 96.25 384 ASN A N 1
ATOM 3044 C CA . ASN A 1 384 ? -25.581 -16.200 19.990 1.00 96.25 384 ASN A CA 1
ATOM 3045 C C . ASN A 1 384 ? -24.375 -16.230 19.038 1.00 96.25 384 ASN A C 1
ATOM 3047 O O . ASN A 1 384 ? -23.352 -15.583 19.259 1.00 96.25 384 ASN A O 1
ATOM 3051 N N . LYS A 1 385 ? -24.496 -16.976 17.934 1.00 95.69 385 LYS A N 1
ATOM 3052 C CA . LYS A 1 385 ? -23.453 -17.033 16.902 1.00 95.69 385 LYS A CA 1
ATOM 3053 C C . LYS A 1 385 ? -23.208 -15.662 16.259 1.00 95.69 385 LYS A C 1
ATOM 3055 O O . LYS A 1 385 ? -22.056 -15.320 16.032 1.00 95.69 385 LYS A O 1
ATOM 3060 N N . ALA A 1 386 ? -24.262 -14.890 15.991 1.00 95.06 386 ALA A N 1
ATOM 3061 C CA . ALA A 1 386 ? -24.130 -13.589 15.336 1.00 95.06 386 ALA A CA 1
ATOM 3062 C C . ALA A 1 386 ? -23.285 -12.613 16.170 1.00 95.06 386 ALA A C 1
ATOM 3064 O O . ALA A 1 386 ? -22.434 -11.923 15.618 1.00 95.06 386 ALA A O 1
ATOM 3065 N N . ASP A 1 387 ? -23.459 -12.622 17.493 1.00 94.88 387 ASP A N 1
ATOM 3066 C CA . ASP A 1 387 ? -22.689 -11.780 18.414 1.00 94.88 387 ASP A CA 1
ATOM 3067 C C . ASP A 1 387 ? -21.211 -12.184 18.427 1.00 94.88 387 ASP A C 1
ATOM 3069 O O . ASP A 1 387 ? -20.334 -11.328 18.378 1.00 94.88 387 ASP A O 1
ATOM 3073 N N . ARG A 1 388 ? -20.916 -13.490 18.415 1.00 95.44 388 ARG A N 1
ATOM 3074 C CA . ARG A 1 388 ? -19.534 -13.993 18.332 1.00 95.44 388 ARG A CA 1
ATOM 3075 C C . ARG A 1 388 ? -18.875 -13.676 16.990 1.00 95.44 388 ARG A C 1
ATOM 3077 O O . ARG A 1 388 ? -17.702 -13.309 16.957 1.00 95.44 388 ARG A O 1
ATOM 3084 N N . ASP A 1 389 ? -19.624 -13.782 15.893 1.00 93.06 389 ASP A N 1
ATOM 3085 C CA . ASP A 1 389 ? -19.147 -13.410 14.559 1.00 93.06 389 ASP A CA 1
ATOM 3086 C C . ASP A 1 389 ? -18.876 -11.892 14.481 1.00 93.06 389 ASP A C 1
ATOM 3088 O O . ASP A 1 389 ? -17.869 -11.477 13.899 1.00 93.06 389 ASP A O 1
ATOM 3092 N N . LEU A 1 390 ? -19.724 -11.065 15.110 1.00 93.50 390 LEU A N 1
ATOM 3093 C CA . LEU A 1 390 ? -19.521 -9.619 15.246 1.00 93.50 390 LEU A CA 1
ATOM 3094 C C . LEU A 1 390 ? -18.304 -9.298 16.122 1.00 93.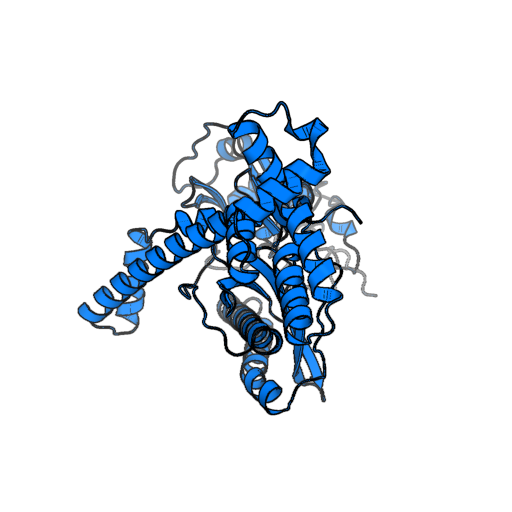50 390 LEU A C 1
ATOM 3096 O O . LEU A 1 390 ? -17.485 -8.477 15.721 1.00 93.50 390 LEU A O 1
ATOM 3100 N N . ALA A 1 391 ? -18.134 -9.973 17.263 1.00 94.44 391 ALA A N 1
ATOM 3101 C CA . ALA A 1 391 ? -16.965 -9.814 18.129 1.00 94.44 391 ALA A CA 1
ATOM 3102 C C . ALA A 1 391 ? -15.665 -10.058 17.352 1.00 94.44 391 ALA A C 1
ATOM 3104 O O . ALA A 1 391 ? -14.737 -9.259 17.423 1.00 94.44 391 ALA A O 1
ATOM 3105 N N . GLY A 1 392 ? -15.629 -11.115 16.532 1.00 90.88 392 GLY A N 1
ATOM 3106 C CA . GLY A 1 392 ? -14.488 -11.401 15.664 1.00 90.88 392 GLY A CA 1
ATOM 3107 C C . GLY A 1 392 ? -14.229 -10.320 14.608 1.00 90.88 392 GLY A C 1
ATOM 3108 O O . GLY A 1 392 ? -13.075 -10.065 14.276 1.00 90.88 392 GLY A O 1
ATOM 3109 N N . GLN A 1 393 ? -15.273 -9.679 14.070 1.00 90.25 393 GLN A N 1
ATOM 3110 C CA . GLN A 1 393 ? -15.121 -8.554 13.136 1.00 90.25 393 GLN A CA 1
ATOM 3111 C C . GLN A 1 393 ? -14.594 -7.301 13.840 1.00 90.25 393 GLN A C 1
ATOM 3113 O O . GLN A 1 393 ? -13.637 -6.699 13.364 1.00 90.25 393 GLN A O 1
ATOM 3118 N N . LEU A 1 394 ? -15.189 -6.938 14.977 1.00 92.31 394 LEU A N 1
ATOM 3119 C CA . LEU A 1 394 ? -14.787 -5.777 15.767 1.00 92.31 394 LEU A CA 1
ATOM 3120 C C . LEU A 1 394 ? -13.350 -5.917 16.276 1.00 92.31 394 LEU A C 1
ATOM 3122 O O . LEU A 1 394 ? -12.603 -4.949 16.207 1.00 92.31 394 LEU A O 1
ATOM 3126 N N . GLU A 1 395 ? -12.941 -7.109 16.720 1.00 91.12 395 GLU A N 1
ATOM 3127 C CA . GLU A 1 395 ? -11.566 -7.352 17.170 1.00 91.12 395 GLU A CA 1
ATOM 3128 C C . GLU A 1 395 ? -10.564 -7.189 16.030 1.00 91.12 395 GLU A C 1
ATOM 3130 O O . GLU A 1 395 ? -9.557 -6.507 16.201 1.00 91.12 395 GLU A O 1
ATOM 3135 N N . ARG A 1 396 ? -10.865 -7.716 14.834 1.00 85.81 396 ARG A N 1
ATOM 3136 C CA . ARG A 1 396 ? -10.019 -7.478 13.655 1.00 85.81 396 ARG A CA 1
ATOM 3137 C C . ARG A 1 396 ? -9.893 -5.986 13.353 1.00 85.81 396 ARG A C 1
ATOM 3139 O O . ARG A 1 396 ? -8.778 -5.499 13.198 1.00 85.81 396 ARG A O 1
ATOM 3146 N N . THR A 1 397 ? -10.999 -5.247 13.324 1.00 89.12 397 THR A N 1
ATOM 3147 C CA . THR A 1 397 ? -10.962 -3.796 13.087 1.00 89.12 397 THR A CA 1
ATOM 3148 C C . THR A 1 397 ? -10.206 -3.051 14.188 1.00 89.12 397 THR A C 1
ATOM 3150 O O . THR A 1 397 ? -9.440 -2.143 13.888 1.00 89.12 397 THR A O 1
ATOM 3153 N N . ARG A 1 398 ? -10.364 -3.437 15.458 1.00 88.25 398 ARG A N 1
ATOM 3154 C CA . ARG A 1 398 ? -9.657 -2.822 16.590 1.00 88.25 398 ARG A CA 1
ATOM 3155 C C . ARG A 1 398 ? -8.145 -3.043 16.500 1.00 88.25 398 ARG A C 1
ATOM 3157 O O . ARG A 1 398 ? -7.390 -2.103 16.715 1.00 88.25 398 ARG A O 1
ATOM 3164 N N . THR A 1 399 ? -7.709 -4.258 16.167 1.00 83.12 399 THR A N 1
ATOM 3165 C CA . THR A 1 399 ? -6.286 -4.628 16.088 1.00 83.12 399 THR A CA 1
ATOM 3166 C C . THR A 1 399 ? -5.604 -4.098 14.830 1.00 83.12 399 THR A C 1
ATOM 3168 O O . THR A 1 399 ? -4.463 -3.651 14.893 1.00 83.12 399 THR A O 1
ATOM 3171 N N . HIS A 1 400 ? -6.286 -4.137 13.686 1.00 83.00 400 HIS A N 1
ATOM 3172 C CA . HIS A 1 400 ? -5.711 -3.730 12.403 1.00 83.00 400 HIS A CA 1
ATOM 3173 C C . HIS A 1 400 ? -6.048 -2.278 12.030 1.00 83.00 400 HIS A C 1
ATOM 3175 O O . HIS A 1 400 ? -5.536 -1.748 11.050 1.00 83.00 400 HIS A O 1
ATOM 3181 N N . GLY A 1 401 ? -6.890 -1.595 12.803 1.00 89.38 401 GLY A N 1
ATOM 3182 C CA . GLY A 1 401 ? -7.344 -0.243 12.500 1.00 89.38 401 GLY A CA 1
ATOM 3183 C C . GLY A 1 401 ? -8.196 -0.167 11.227 1.00 89.38 401 GLY A C 1
ATOM 3184 O O . GLY A 1 401 ? -8.728 -1.161 10.732 1.00 89.38 401 GLY A O 1
ATOM 3185 N N . MET A 1 402 ? -8.320 1.046 10.682 1.00 92.25 402 MET A N 1
ATOM 3186 C CA . MET A 1 402 ? -9.092 1.326 9.461 1.00 92.25 402 MET A CA 1
ATOM 3187 C C . MET A 1 402 ? -8.336 1.021 8.159 1.00 92.25 402 MET A C 1
ATOM 3189 O O . MET A 1 402 ? -8.916 1.116 7.076 1.00 92.25 402 MET A O 1
ATOM 3193 N N . VAL A 1 403 ? -7.051 0.675 8.262 1.00 93.25 403 VAL A N 1
ATOM 3194 C CA . VAL A 1 403 ? -6.158 0.392 7.138 1.00 93.25 403 VAL A CA 1
ATOM 3195 C C . VAL A 1 403 ? -5.381 -0.881 7.423 1.00 93.25 403 VAL A C 1
ATOM 3197 O O . VAL A 1 403 ? -4.626 -0.940 8.389 1.00 93.25 403 VAL A O 1
ATOM 3200 N N . GLU A 1 404 ? -5.470 -1.851 6.521 1.00 92.31 404 GLU A N 1
ATOM 3201 C CA . GLU A 1 404 ? -4.601 -3.022 6.514 1.00 92.31 404 GLU A CA 1
ATOM 3202 C C . GLU A 1 404 ? -3.489 -2.846 5.484 1.00 92.31 404 GLU A C 1
ATOM 3204 O O . GLU A 1 404 ? -3.731 -2.962 4.282 1.00 92.31 404 GLU A O 1
ATOM 3209 N N . TYR A 1 405 ? -2.264 -2.577 5.942 1.00 94.06 405 TYR A N 1
ATOM 3210 C CA . TYR A 1 405 ? -1.121 -2.405 5.049 1.00 94.06 405 TYR A CA 1
ATOM 3211 C C . TYR A 1 405 ? -0.322 -3.706 4.920 1.00 94.06 405 TYR A C 1
ATOM 3213 O O . TYR A 1 405 ? 0.226 -4.204 5.900 1.00 94.06 405 TYR A O 1
ATOM 3221 N N . THR A 1 406 ? -0.269 -4.280 3.717 1.00 94.94 406 THR A N 1
ATOM 3222 C CA . THR A 1 406 ? 0.282 -5.621 3.478 1.00 94.94 406 THR A CA 1
ATOM 3223 C C . THR A 1 406 ? 1.340 -5.612 2.380 1.00 94.94 406 THR A C 1
ATOM 3225 O O . THR A 1 406 ? 1.117 -5.085 1.294 1.00 94.94 406 THR A O 1
ATOM 3228 N N . LEU A 1 407 ? 2.469 -6.270 2.627 1.00 95.19 407 LEU A N 1
ATOM 3229 C CA . LEU A 1 407 ? 3.410 -6.673 1.591 1.00 95.19 407 LEU A CA 1
ATOM 3230 C C . LEU A 1 407 ? 2.976 -8.015 1.006 1.00 95.19 407 LEU A C 1
ATOM 3232 O O . LEU A 1 407 ? 2.906 -9.007 1.731 1.00 95.19 407 LEU A O 1
ATOM 3236 N N . VAL A 1 408 ? 2.757 -8.077 -0.304 1.00 96.12 408 VAL A N 1
ATOM 3237 C CA . VAL A 1 408 ? 2.458 -9.325 -1.013 1.00 96.12 408 VAL A CA 1
ATOM 3238 C C . VAL A 1 408 ? 3.573 -9.624 -2.001 1.00 96.12 408 VAL A C 1
ATOM 3240 O O . VAL A 1 408 ? 3.858 -8.842 -2.903 1.00 96.12 408 VAL A O 1
ATOM 3243 N N . THR A 1 409 ? 4.209 -10.783 -1.843 1.00 94.75 409 THR A N 1
ATOM 3244 C CA . THR A 1 409 ? 5.267 -11.251 -2.743 1.00 94.75 409 THR A CA 1
ATOM 3245 C C . THR A 1 409 ? 4.803 -12.471 -3.522 1.00 94.75 409 THR A C 1
ATOM 3247 O O . THR A 1 409 ? 4.538 -13.521 -2.929 1.00 94.75 409 THR A O 1
ATOM 3250 N N . ALA A 1 410 ? 4.783 -12.354 -4.848 1.00 94.62 410 ALA A N 1
ATOM 3251 C CA . ALA A 1 410 ? 4.550 -13.462 -5.762 1.00 94.62 410 ALA A CA 1
ATOM 3252 C C . ALA A 1 410 ? 5.593 -14.569 -5.553 1.00 94.62 410 ALA A C 1
ATOM 3254 O O . ALA A 1 410 ? 6.794 -14.307 -5.403 1.00 94.62 410 ALA A O 1
ATOM 3255 N N . LYS A 1 411 ? 5.148 -15.824 -5.559 1.00 93.75 411 LYS A N 1
ATOM 3256 C CA . LYS A 1 411 ? 6.007 -17.000 -5.448 1.00 93.75 411 LYS A CA 1
ATOM 3257 C C . LYS A 1 411 ? 5.872 -17.853 -6.693 1.00 93.75 411 LYS A C 1
ATOM 3259 O O . LYS A 1 411 ? 4.788 -18.058 -7.229 1.00 93.75 411 LYS A O 1
ATOM 3264 N N . VAL A 1 412 ? 7.015 -18.349 -7.140 1.00 92.62 412 VAL A N 1
ATOM 3265 C CA . VAL A 1 412 ? 7.120 -19.294 -8.244 1.00 92.62 412 VAL A CA 1
ATOM 3266 C C . VAL A 1 412 ? 7.914 -20.497 -7.768 1.00 92.62 412 VAL A C 1
ATOM 3268 O O . VAL A 1 412 ? 8.825 -20.366 -6.944 1.00 92.62 412 VAL A O 1
ATOM 3271 N N . ARG A 1 413 ? 7.581 -21.667 -8.300 1.00 90.81 413 ARG A N 1
ATOM 3272 C CA . ARG A 1 413 ? 8.338 -22.902 -8.102 1.00 90.81 413 ARG A CA 1
ATOM 3273 C C . ARG A 1 413 ? 8.829 -23.426 -9.438 1.00 90.81 413 ARG A C 1
ATOM 3275 O O . ARG A 1 413 ? 8.252 -23.127 -10.478 1.00 90.81 413 ARG A O 1
ATOM 3282 N N . VAL A 1 414 ? 9.878 -24.240 -9.411 1.00 90.44 414 VAL A N 1
ATOM 3283 C CA . VAL A 1 414 ? 10.361 -24.921 -10.614 1.00 90.44 414 VAL A CA 1
ATOM 3284 C C . VAL A 1 414 ? 9.721 -26.300 -10.697 1.00 90.44 414 VAL A C 1
ATOM 3286 O O . VAL A 1 414 ? 9.954 -27.150 -9.841 1.00 90.44 414 VAL A O 1
ATOM 3289 N N . GLU A 1 415 ? 8.959 -26.535 -11.758 1.00 87.38 415 GLU A N 1
ATOM 3290 C CA . GLU A 1 415 ? 8.328 -27.812 -12.069 1.00 87.38 415 GLU A CA 1
ATOM 3291 C C . GLU A 1 415 ? 8.741 -28.246 -13.479 1.00 87.38 415 GLU A C 1
ATOM 3293 O O . GLU A 1 415 ? 8.577 -27.509 -14.448 1.00 87.38 415 GLU A O 1
ATOM 3298 N N . ASN A 1 416 ? 9.356 -29.428 -13.603 1.00 87.69 416 ASN A N 1
ATOM 3299 C CA . ASN A 1 416 ? 9.870 -29.955 -14.877 1.00 87.69 416 ASN A CA 1
ATOM 3300 C C . ASN A 1 416 ? 10.778 -28.972 -15.658 1.00 87.69 416 ASN A C 1
ATOM 3302 O O . ASN A 1 416 ? 10.791 -28.965 -16.887 1.00 87.69 416 ASN A O 1
ATOM 3306 N N . GLY A 1 417 ? 11.546 -28.132 -14.950 1.00 83.75 417 GLY A N 1
ATOM 3307 C CA . GLY A 1 417 ? 12.430 -27.126 -15.560 1.00 83.75 417 GLY A CA 1
ATOM 3308 C C . GLY A 1 417 ? 11.720 -25.858 -16.059 1.00 83.75 417 GLY A C 1
ATOM 3309 O O . GLY A 1 417 ? 12.325 -25.054 -16.776 1.00 83.75 417 GLY A O 1
ATOM 3310 N N . ARG A 1 418 ? 10.452 -25.659 -15.689 1.00 84.75 418 ARG A N 1
ATOM 3311 C CA . ARG A 1 418 ? 9.665 -24.452 -15.961 1.00 84.75 418 ARG A CA 1
ATOM 3312 C C . ARG A 1 418 ? 9.279 -23.778 -14.647 1.00 84.75 418 ARG A C 1
ATOM 3314 O O . ARG A 1 418 ? 8.967 -24.461 -13.677 1.00 84.75 418 ARG A O 1
ATOM 3321 N N . GLU A 1 419 ? 9.334 -22.450 -14.610 1.00 90.88 419 GLU A N 1
ATOM 3322 C CA . GLU A 1 419 ? 8.765 -21.686 -13.499 1.00 90.88 419 GLU A CA 1
ATOM 3323 C C . GLU A 1 419 ? 7.242 -21.718 -13.609 1.00 90.88 419 GLU A C 1
ATOM 3325 O O . GLU A 1 419 ? 6.687 -21.464 -14.677 1.00 90.88 419 GLU A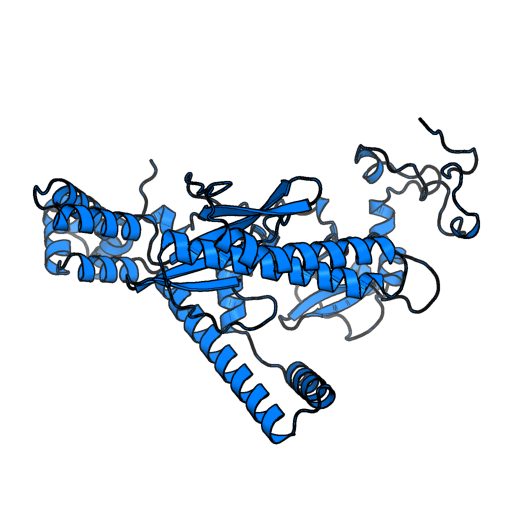 O 1
ATOM 3330 N N . VAL A 1 420 ? 6.584 -22.055 -12.508 1.00 91.69 420 VAL A N 1
ATOM 3331 C CA . VAL A 1 420 ? 5.129 -22.135 -12.392 1.00 91.69 420 VAL A CA 1
ATOM 3332 C C . VAL A 1 420 ? 4.704 -21.290 -11.205 1.00 91.69 420 VAL A C 1
ATOM 3334 O O . VAL A 1 420 ? 5.413 -21.248 -10.192 1.00 91.69 420 VAL A O 1
ATOM 3337 N N . TYR A 1 421 ? 3.568 -20.605 -11.332 1.00 92.81 421 TYR A N 1
ATOM 3338 C CA . TYR A 1 421 ? 3.012 -19.824 -10.234 1.00 92.81 421 TYR A CA 1
ATOM 3339 C C . TYR A 1 421 ? 2.726 -20.738 -9.044 1.00 92.81 421 TYR A C 1
ATOM 3341 O O . TYR A 1 421 ? 2.044 -21.751 -9.174 1.00 92.81 421 TYR A O 1
ATOM 3349 N N . ASP A 1 422 ? 3.272 -20.387 -7.885 1.00 93.19 422 ASP A N 1
ATOM 3350 C CA . ASP A 1 422 ? 3.135 -21.164 -6.654 1.00 93.19 422 ASP A CA 1
ATOM 3351 C C . ASP A 1 422 ? 2.324 -20.401 -5.607 1.00 93.19 422 ASP A C 1
ATOM 3353 O O . ASP A 1 422 ? 2.281 -20.823 -4.467 1.00 93.19 422 ASP A O 1
ATOM 3357 N N . GLY A 1 423 ? 1.692 -19.278 -5.959 1.00 93.19 423 GLY A N 1
ATOM 3358 C CA . GLY A 1 423 ? 0.917 -18.454 -5.031 1.00 93.19 423 GLY A CA 1
ATOM 3359 C C . GLY A 1 423 ? 1.682 -17.249 -4.525 1.00 93.19 423 GLY A C 1
ATOM 3360 O O . GLY A 1 423 ? 2.508 -16.669 -5.231 1.00 93.19 423 GLY A O 1
ATOM 3361 N N . TYR A 1 424 ? 1.381 -16.838 -3.300 1.00 94.38 424 TYR A N 1
ATOM 3362 C CA . TYR A 1 424 ? 1.966 -15.652 -2.700 1.00 94.38 424 TYR A CA 1
ATOM 3363 C C . TYR A 1 424 ? 2.312 -15.878 -1.230 1.00 94.38 424 TYR A C 1
ATOM 3365 O O . TYR A 1 424 ? 1.789 -16.769 -0.558 1.00 94.38 424 TYR A O 1
ATOM 3373 N N . VAL A 1 425 ? 3.195 -15.016 -0.733 1.00 94.06 425 VAL A N 1
ATOM 3374 C CA . VAL A 1 425 ? 3.388 -14.795 0.701 1.00 94.06 425 VAL A CA 1
ATOM 3375 C C . VAL A 1 425 ? 2.960 -13.370 1.004 1.00 94.06 425 VAL A C 1
ATOM 3377 O O . VAL A 1 425 ? 3.444 -12.440 0.359 1.00 94.06 425 VAL A O 1
ATOM 3380 N N . ALA A 1 426 ? 2.049 -13.220 1.959 1.00 94.81 426 ALA A N 1
ATOM 3381 C CA . ALA A 1 426 ? 1.546 -11.942 2.427 1.00 94.81 426 ALA A CA 1
ATOM 3382 C C . ALA A 1 426 ? 1.975 -11.717 3.878 1.00 94.81 426 ALA A C 1
ATOM 3384 O O . ALA A 1 426 ? 1.787 -12.582 4.739 1.00 94.81 426 ALA A O 1
ATOM 3385 N N . GLN A 1 427 ? 2.551 -10.549 4.136 1.00 92.88 427 GLN A N 1
ATOM 3386 C CA . GLN A 1 4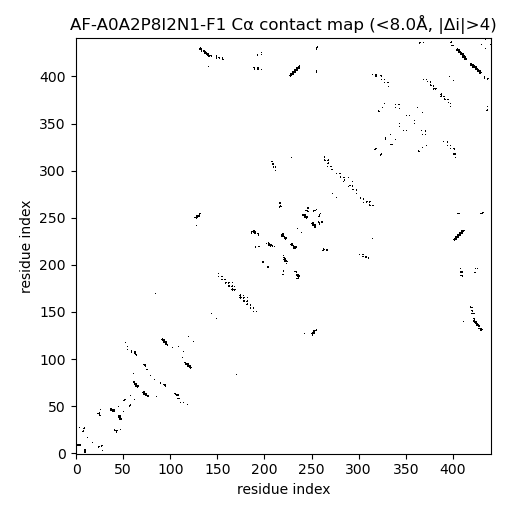27 ? 3.010 -10.142 5.453 1.00 92.88 427 GLN A CA 1
ATOM 3387 C C . GLN A 1 427 ? 2.470 -8.750 5.759 1.00 92.88 427 GLN A C 1
ATOM 3389 O O . GLN A 1 427 ? 2.669 -7.812 4.988 1.00 92.88 427 GLN A O 1
ATOM 3394 N N . GLN A 1 428 ? 1.760 -8.621 6.874 1.00 92.06 428 GLN A N 1
ATOM 3395 C CA . GLN A 1 428 ? 1.135 -7.363 7.256 1.00 92.06 428 GLN A CA 1
ATOM 3396 C C . GLN A 1 428 ? 2.126 -6.491 8.024 1.00 92.06 428 GLN A C 1
ATOM 3398 O O . GLN A 1 428 ? 2.769 -6.956 8.969 1.00 92.06 428 GLN A O 1
ATOM 3403 N N . PHE A 1 429 ? 2.229 -5.227 7.631 1.00 91.44 429 PHE A N 1
ATOM 3404 C CA . PHE A 1 429 ? 2.978 -4.223 8.370 1.00 91.44 429 PHE A CA 1
ATOM 3405 C C . PHE A 1 429 ? 2.203 -3.800 9.619 1.00 91.44 429 PHE A C 1
ATOM 3407 O O . PHE A 1 429 ? 0.981 -3.669 9.583 1.00 91.44 429 PHE A O 1
ATOM 3414 N N . LEU A 1 430 ? 2.928 -3.579 10.714 1.00 88.69 430 LEU A N 1
ATOM 3415 C CA . LEU A 1 430 ? 2.405 -3.034 11.961 1.00 88.69 430 LEU A CA 1
ATOM 3416 C C . LEU A 1 430 ? 2.815 -1.564 12.065 1.00 88.69 430 LEU A C 1
ATOM 3418 O O . LEU A 1 430 ? 3.940 -1.235 12.464 1.00 88.69 430 LEU A O 1
ATOM 3422 N N . MET A 1 431 ? 1.890 -0.682 11.715 1.00 87.94 431 MET A N 1
ATOM 3423 C CA . MET A 1 431 ? 2.106 0.762 11.691 1.00 87.94 431 MET A CA 1
ATOM 3424 C C . MET A 1 431 ? 2.100 1.344 13.105 1.00 87.94 431 MET A C 1
ATOM 3426 O O . MET A 1 431 ? 1.401 0.835 13.983 1.00 87.94 431 MET A O 1
ATOM 3430 N N . GLY A 1 432 ? 2.857 2.413 13.354 1.00 82.75 432 GLY A N 1
ATOM 3431 C CA . GLY A 1 432 ? 2.999 3.015 14.686 1.00 82.75 432 GLY A CA 1
ATOM 3432 C C . GLY A 1 432 ? 1.657 3.372 15.325 1.00 82.75 432 GLY A C 1
ATOM 3433 O O . GLY A 1 432 ? 1.406 3.008 16.470 1.00 82.75 432 GLY A O 1
ATOM 3434 N N . TRP A 1 433 ? 0.728 3.934 14.546 1.00 77.62 433 TRP A N 1
ATOM 3435 C CA . TRP A 1 433 ? -0.615 4.283 15.030 1.00 77.62 433 TRP A CA 1
ATOM 3436 C C . TRP A 1 433 ? -1.488 3.071 15.398 1.00 77.62 433 TRP A C 1
ATOM 3438 O O . TRP A 1 433 ? -2.478 3.227 16.104 1.00 77.62 433 TRP A O 1
ATOM 3448 N N . GLN A 1 434 ? -1.152 1.860 14.940 1.00 77.75 434 GLN A N 1
ATOM 3449 C CA . GLN A 1 434 ? -1.812 0.618 15.368 1.00 77.75 434 GLN A CA 1
ATOM 3450 C C . GLN A 1 434 ? -1.185 0.064 16.660 1.00 77.75 434 GLN A C 1
ATOM 3452 O O . GLN A 1 434 ? -1.867 -0.597 17.450 1.00 77.75 434 GLN A O 1
ATOM 3457 N N . ARG A 1 435 ? 0.105 0.345 16.903 1.00 67.38 435 ARG A N 1
ATOM 3458 C CA . ARG A 1 435 ? 0.820 -0.061 18.127 1.00 67.38 435 ARG A CA 1
ATOM 3459 C C . ARG A 1 435 ? 0.300 0.681 19.344 1.00 67.38 435 ARG A C 1
ATOM 3461 O O . ARG A 1 435 ? 0.127 0.062 20.381 1.00 67.38 435 ARG A O 1
ATOM 3468 N N . ASP A 1 436 ? -0.029 1.959 19.195 1.00 58.06 436 ASP A N 1
ATOM 3469 C CA . ASP A 1 436 ? -0.565 2.766 20.297 1.00 58.06 436 ASP A CA 1
ATOM 3470 C C . ASP A 1 436 ? -1.967 2.299 20.747 1.00 58.06 436 ASP A C 1
ATOM 3472 O O . ASP A 1 436 ? -2.396 2.574 21.864 1.00 58.06 436 ASP A O 1
ATOM 3476 N N . ILE A 1 437 ? -2.670 1.533 19.901 1.00 54.41 437 ILE A N 1
ATOM 3477 C CA . ILE A 1 437 ? -4.008 0.978 20.172 1.00 54.41 437 ILE A CA 1
ATOM 3478 C C . ILE A 1 437 ? -3.915 -0.477 20.668 1.00 54.41 437 ILE A C 1
ATOM 3480 O O . ILE A 1 437 ? -4.796 -0.974 21.372 1.00 54.41 437 ILE A O 1
ATOM 3484 N N . THR A 1 438 ? -2.836 -1.191 20.359 1.00 46.31 438 THR A N 1
ATOM 3485 C CA . THR A 1 438 ? -2.644 -2.574 20.805 1.00 46.31 438 THR A CA 1
ATOM 3486 C C . THR A 1 438 ? -1.799 -2.566 22.080 1.00 46.31 438 THR A C 1
ATOM 3488 O O . THR A 1 438 ? -0.632 -2.195 22.012 1.00 46.31 438 THR A O 1
ATOM 3491 N N . PRO A 1 439 ? -2.322 -2.952 23.262 1.00 38.94 439 PRO A N 1
ATOM 3492 C CA . PRO A 1 439 ? -1.497 -2.966 24.466 1.00 38.94 439 PRO A CA 1
ATOM 3493 C C . PRO A 1 439 ? -0.288 -3.884 24.252 1.00 38.94 439 PRO A C 1
ATOM 3495 O O . PRO A 1 439 ? -0.446 -4.974 23.699 1.00 38.94 439 PRO A O 1
ATOM 3498 N N . ALA A 1 440 ? 0.896 -3.439 24.688 1.00 35.56 440 ALA A N 1
ATOM 3499 C CA . ALA A 1 440 ? 2.104 -4.257 24.683 1.00 35.56 440 ALA A CA 1
ATOM 3500 C C . ALA A 1 440 ? 1.799 -5.606 25.359 1.00 35.56 440 ALA A C 1
ATOM 3502 O O . ALA A 1 440 ? 1.336 -5.635 26.502 1.00 35.56 440 ALA A O 1
ATOM 3503 N N . SER A 1 441 ? 1.980 -6.689 24.600 1.00 33.31 441 SER A N 1
ATOM 3504 C CA . SER A 1 441 ? 1.710 -8.072 25.010 1.00 33.31 441 SER A CA 1
ATOM 3505 C C . SER A 1 441 ? 2.589 -8.529 26.163 1.00 33.31 441 SER A C 1
ATOM 3507 O O . SER A 1 441 ? 3.811 -8.257 26.078 1.00 33.31 441 SER A O 1
#

InterPro domains:
  IPR049762 Polymorphic Nuclease effector domain [cd20739] (183-287)

Secondary structure (DSSP, 8-state):
--PPPTTSSPTT--GGG--TTS-TTT-----S-GGGGGSPPTTT---HHHHHTSHHHHHHHEEEEE-TTS-EEEEEPP--SS-----S-GGGEEEEPPTT--PPTT-PPPHHHHHSSEEEEGGGSPPPBPPPEEEEEEE-TT---HHHHHHHHHHHHHHHHHHHHHHHSTTSTTHHHHHHHHHHHHHHHHHHHHHHHHHHHHSS--B-S----SSSS-SEEEE-TTS-EEEEEEE-TTPPPPEEE-TTS-EEETTSHHHHHHHHHHHHH----HHHHHHHHHHHHHTT--HHHHHHHHHHHHHHHHHHHHHHHHHHHTT-HHHHHHHHHHHHT--HHHHHHHHHHHSHHHHTT--HHHHHHHIIIIIHHHHHHHHHHHHHT-S-HHHHHHHHHHHHHHHHTTEEEEEEEEEEEEETTEEEEEEEEEEEE--HHHHTTS---

Organism: Saccharothrix carnea (NCBI:txid1280637)

Foldseek 3Di:
DFDDDPQLATPPDDPLNDDPPCHSLNHHDPDPDPVQQVDAGPPRRAGPVRVCLDPVNLLVFWDWDQDPVRDIATDGDDDDDDDDDDPPPSVFKDKDADPPDDDDPDDGDDPVNSVRIDIGTPVRADPAAEFAFDPDKDDCFPVDDPVLQVVLQVLQVQLVVLVVQLVVQPPHPVNVVSVVSNVVSQLVSQLVLVVVVCCVPQNDWDWLALCDDDDQAFSTWTQGPLRFIETERTGGAPDDFDWDQFPVRGIHTPLAVRVVVRSLVSLQPDDCDPVNLVVQLVVVVVVVDDPVVSVVVSVSVRVSSVSSNVVSVVVVCLLQLVVLLVSLCVLLVHDPVNLVVVCCVPVVVVCVPDDPVRVVVCCRQPSSLVVLVVCLVVLCPDPDPVSVVSSVVSVCCLQCTRYWYKYKYWDWDQDPNGTIGRHIMIITTDYPSSCSSDPDD